Protein AF-A0A7J5Y912-F1 (afdb_monomer)

Mean predicted aligned error: 9.59 Å

Nearest PDB structures (foldseek):
  7dyw-assembly1_A  TM=9.343E-01  e=1.660E-29  Homo sapiens
  6f4s-assembly1_A  TM=9.485E-01  e=1.215E-28  Homo sapiens
  6avs-assembly1_A  TM=9.482E-01  e=9.739E-29  Homo sapiens
  6f4r-assembly1_A  TM=9.481E-01  e=1.891E-28  Homo sapiens
  6f4n-assembly2_B  TM=9.304E-01  e=1.150E-28  Homo sapiens

Secondary structure (DSSP, 8-state):
----------HHHHHHHHS-SSTTTS-----TTS-HHHHHHHHHHHHHHTTT--HHHHHHHHHHHHHHHHHHHTSS-GGG--HHHHHHHHHHHHHHHHHHTSSS--HHHHHHHHHHHHHHHHTS---TTTHHHHHHHHHHHHHHHHGGGT---PPP-----PPPPP---GGGBPPEEES--HHHHIIIIITTT--EEEESSSTT-HHHHTS-GGGHHHHHHHHHTT-EEEEEESS-TTSTT-EEEEEEHHHHIIIIIS-TT---S-EEEEEE-HHHH-HHHHTT----GGGGGSSS-GGG-EEEEEE-SSS-TTS-EEEEEE-GGGGGGS-B-SSTTTTTBBSS-SSS--TTT-TTGGG--EEEEEE-TT-EEEE-TT-EEEEEESS----EEEE---GGGGTT--S--PPPP---EEES--SS--B-----

pLDDT: mean 82.14, std 19.51, range [26.66, 98.38]

Radius of gyration: 24.36 Å; Cα contacts (8 Å, |Δi|>4): 751; chains: 1; bounding box: 66×52×68 Å

Structure (mmCIF, N/CA/C/O backbone):
data_AF-A0A7J5Y912-F1
#
_entry.id   AF-A0A7J5Y912-F1
#
loop_
_atom_site.group_PDB
_atom_site.id
_atom_site.type_symbol
_atom_site.label_atom_id
_atom_site.label_alt_id
_atom_site.label_comp_id
_atom_site.label_asym_id
_atom_site.label_entity_id
_atom_site.label_seq_id
_atom_site.pdbx_PDB_ins_code
_atom_site.Cartn_x
_atom_site.Cartn_y
_atom_site.Cartn_z
_atom_site.occupancy
_atom_site.B_iso_or_equiv
_atom_site.auth_seq_id
_atom_site.auth_comp_id
_atom_site.auth_asym_id
_atom_site.auth_atom_id
_atom_site.pdbx_PDB_model_num
ATOM 1 N N . MET A 1 1 ? 30.672 -29.759 -39.136 1.00 33.44 1 MET A N 1
ATOM 2 C CA . MET A 1 1 ? 30.281 -29.869 -37.715 1.00 33.44 1 MET A CA 1
ATOM 3 C C . MET A 1 1 ? 29.597 -28.572 -37.336 1.00 33.44 1 MET A C 1
ATOM 5 O O . MET A 1 1 ? 30.284 -27.560 -37.253 1.00 33.44 1 MET A O 1
ATOM 9 N N . SER A 1 2 ? 28.273 -28.577 -37.178 1.00 33.06 2 SER A N 1
ATOM 10 C CA . SER A 1 2 ? 27.584 -27.442 -36.559 1.00 33.06 2 SER A CA 1
ATOM 11 C C . SER A 1 2 ? 28.093 -27.305 -35.131 1.00 33.06 2 SER A C 1
ATOM 13 O O . SER A 1 2 ? 28.068 -28.277 -34.378 1.00 33.06 2 SER A O 1
ATOM 15 N N . LYS A 1 3 ? 28.581 -26.121 -34.769 1.00 32.56 3 LYS A N 1
ATOM 16 C CA . LYS A 1 3 ? 28.608 -25.725 -33.366 1.00 32.56 3 LYS A CA 1
ATOM 17 C C . LYS A 1 3 ? 27.261 -25.083 -33.100 1.00 32.56 3 LYS A C 1
ATOM 19 O O . LYS A 1 3 ? 27.049 -23.950 -33.525 1.00 32.56 3 LYS A O 1
ATOM 24 N N . ASP A 1 4 ? 26.376 -25.812 -32.428 1.00 32.19 4 ASP A N 1
ATOM 25 C CA . ASP A 1 4 ? 25.284 -25.172 -31.708 1.00 32.19 4 ASP A CA 1
ATOM 26 C C . ASP A 1 4 ? 25.919 -24.182 -30.735 1.00 32.19 4 ASP A C 1
ATOM 28 O O . ASP A 1 4 ? 26.583 -24.561 -29.767 1.00 32.19 4 ASP A O 1
ATOM 32 N N . VAL A 1 5 ? 25.775 -22.895 -31.040 1.00 37.75 5 VAL A N 1
ATOM 33 C CA . VAL A 1 5 ? 26.041 -21.844 -30.068 1.00 37.75 5 VAL A CA 1
ATOM 34 C C . VAL A 1 5 ? 24.884 -21.926 -29.091 1.00 37.75 5 VAL A C 1
ATOM 36 O O . VAL A 1 5 ? 23.797 -21.424 -29.369 1.00 37.75 5 VAL A O 1
ATOM 39 N N . SER A 1 6 ? 25.107 -22.604 -27.965 1.00 37.06 6 SER A N 1
ATOM 40 C CA . SER A 1 6 ? 24.203 -22.535 -26.825 1.00 37.06 6 SER A CA 1
ATOM 41 C C . SER A 1 6 ? 24.032 -21.061 -26.472 1.00 37.06 6 SER A C 1
ATOM 43 O O . SER A 1 6 ? 24.976 -20.440 -25.978 1.00 37.06 6 SER A O 1
ATOM 45 N N . LEU A 1 7 ? 22.860 -20.502 -26.784 1.00 41.25 7 LEU A N 1
ATOM 46 C CA . LEU A 1 7 ? 22.504 -19.130 -26.449 1.00 41.25 7 LEU A CA 1
ATOM 47 C C . LEU A 1 7 ? 22.691 -18.958 -24.943 1.00 41.25 7 LEU A C 1
ATOM 49 O O . LEU A 1 7 ? 21.931 -19.512 -24.150 1.00 41.25 7 LEU A O 1
ATOM 53 N N . THR A 1 8 ? 23.733 -18.227 -24.552 1.00 50.97 8 THR A N 1
ATOM 54 C CA . THR A 1 8 ? 23.906 -17.815 -23.167 1.00 50.97 8 THR A CA 1
ATOM 55 C C . THR A 1 8 ? 22.725 -16.922 -22.814 1.00 50.97 8 THR A C 1
ATOM 57 O O . THR A 1 8 ? 22.424 -15.947 -23.502 1.00 50.97 8 THR A O 1
ATOM 60 N N . ASP A 1 9 ? 22.004 -17.311 -21.768 1.00 65.19 9 ASP A N 1
ATOM 61 C CA . ASP A 1 9 ? 20.717 -16.738 -21.381 1.00 65.19 9 ASP A CA 1
ATOM 62 C C . ASP A 1 9 ? 20.904 -15.380 -20.672 1.00 65.19 9 ASP A C 1
ATOM 64 O O . ASP A 1 9 ? 20.741 -15.243 -19.452 1.00 65.19 9 ASP A O 1
ATOM 68 N N . THR A 1 10 ? 21.341 -14.383 -21.453 1.00 87.12 10 THR A N 1
ATOM 69 C CA . THR A 1 10 ? 21.622 -13.019 -20.984 1.00 87.12 10 THR A CA 1
ATOM 70 C C . THR A 1 10 ? 20.353 -12.331 -20.486 1.00 87.12 10 THR A C 1
ATOM 72 O O . THR A 1 10 ? 19.250 -12.594 -20.973 1.00 87.12 10 THR A O 1
ATOM 75 N N . LEU A 1 11 ? 20.499 -11.387 -19.551 1.00 92.31 11 LEU A N 1
ATOM 76 C CA . LEU A 1 11 ? 19.374 -10.593 -19.049 1.00 92.31 11 LEU A CA 1
ATOM 77 C C . LEU A 1 11 ? 18.615 -9.883 -20.187 1.00 92.31 11 LEU A C 1
ATOM 79 O O . LEU A 1 11 ? 17.382 -9.877 -20.199 1.00 92.31 11 LEU A O 1
ATOM 83 N N . TRP A 1 12 ? 19.329 -9.365 -21.193 1.00 93.94 12 TRP A N 1
ATOM 84 C CA . TRP A 1 12 ? 18.695 -8.764 -22.366 1.00 93.94 12 TRP A CA 1
ATOM 85 C C . TRP A 1 12 ? 17.847 -9.766 -23.166 1.00 93.94 12 TRP A C 1
ATOM 87 O O . TRP A 1 12 ? 16.763 -9.404 -23.626 1.00 93.94 12 TRP A O 1
ATOM 97 N N . THR A 1 13 ? 18.278 -11.025 -23.303 1.00 93.06 13 THR A N 1
ATOM 98 C CA . THR A 1 13 ? 17.498 -12.071 -23.992 1.00 93.06 13 THR A CA 1
ATOM 99 C C . THR A 1 13 ? 16.149 -12.291 -23.298 1.00 93.06 13 THR A C 1
ATOM 101 O O . THR A 1 13 ? 15.115 -12.336 -23.960 1.00 93.06 13 THR A O 1
ATOM 104 N N . LYS A 1 14 ? 16.130 -12.325 -21.960 1.00 94.75 14 LYS A N 1
ATOM 105 C CA . LYS A 1 14 ? 14.903 -12.498 -21.158 1.00 94.75 14 LYS A CA 1
ATOM 106 C C . LYS A 1 14 ? 13.955 -11.313 -21.275 1.00 94.75 14 LYS A C 1
ATOM 108 O O . LYS A 1 14 ? 12.758 -11.500 -21.458 1.00 94.75 14 LYS A O 1
ATOM 113 N N . ILE A 1 15 ? 14.490 -10.095 -21.180 1.00 94.88 15 ILE A N 1
ATOM 114 C CA . ILE A 1 15 ? 13.692 -8.866 -21.289 1.00 94.88 15 ILE A CA 1
ATOM 115 C C . ILE A 1 15 ? 13.145 -8.706 -22.709 1.00 94.88 15 ILE A C 1
ATOM 117 O O . ILE A 1 15 ? 11.971 -8.393 -22.881 1.00 94.88 15 ILE A O 1
ATOM 121 N N . SER A 1 16 ? 13.953 -8.966 -23.738 1.00 93.69 16 SER A N 1
ATOM 122 C CA . SER A 1 16 ? 13.495 -8.865 -25.128 1.00 93.69 16 SER A CA 1
ATOM 123 C C . SER A 1 16 ? 12.467 -9.932 -25.513 1.00 93.69 16 SER A C 1
ATOM 125 O O . SER A 1 16 ? 11.597 -9.640 -26.326 1.00 93.69 16 SER A O 1
ATOM 127 N N . ALA A 1 17 ? 12.477 -11.106 -24.872 1.00 94.69 17 ALA A N 1
ATOM 128 C CA . ALA A 1 17 ? 11.454 -12.136 -25.057 1.00 94.69 17 ALA A CA 1
ATOM 129 C C . ALA A 1 17 ? 10.052 -11.757 -24.527 1.00 94.69 17 ALA A C 1
ATOM 131 O O . ALA A 1 17 ? 9.077 -12.380 -24.945 1.00 94.69 17 ALA A O 1
ATOM 132 N N . VAL A 1 18 ? 9.937 -10.767 -23.627 1.00 95.12 18 VAL A N 1
ATOM 133 C CA . VAL A 1 18 ? 8.642 -10.290 -23.086 1.00 95.12 18 VAL A CA 1
ATOM 134 C C . VAL A 1 18 ? 8.189 -8.945 -23.664 1.00 95.12 18 VAL A C 1
ATOM 136 O O . VAL A 1 18 ? 7.074 -8.507 -23.395 1.00 95.12 18 VAL A O 1
ATOM 139 N N . LEU A 1 19 ? 9.030 -8.287 -24.467 1.00 95.12 1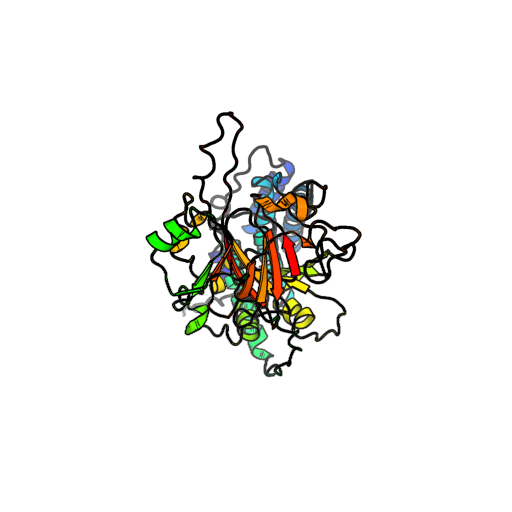9 LEU A N 1
ATOM 140 C CA . LEU A 1 19 ? 8.649 -7.107 -25.246 1.00 95.12 19 LEU A CA 1
ATOM 141 C C . LEU A 1 19 ? 7.796 -7.512 -26.468 1.00 95.12 19 LEU A C 1
ATOM 143 O O . LEU A 1 19 ? 7.901 -8.644 -26.948 1.00 95.12 19 LEU A O 1
ATOM 147 N N . PRO A 1 20 ? 6.995 -6.589 -27.039 1.00 94.62 20 PRO A N 1
ATOM 148 C CA . PRO A 1 20 ? 6.406 -6.784 -28.362 1.00 94.62 20 PRO A CA 1
ATOM 149 C C . PRO A 1 20 ? 7.489 -7.132 -29.392 1.00 94.62 20 PRO A C 1
ATOM 151 O O . PRO A 1 20 ? 8.609 -6.625 -29.307 1.00 94.62 20 PRO A O 1
ATOM 154 N N . LYS A 1 21 ? 7.172 -7.999 -30.359 1.00 91.88 21 LYS A N 1
ATOM 155 C CA . LYS A 1 21 ? 8.178 -8.611 -31.251 1.00 91.88 21 LYS A CA 1
ATOM 156 C C . LYS A 1 21 ? 8.896 -7.612 -32.161 1.00 91.88 21 LYS A C 1
ATOM 158 O O . LYS A 1 21 ? 10.044 -7.839 -32.530 1.00 91.88 21 LYS A O 1
ATOM 163 N N . ASP A 1 22 ? 8.213 -6.534 -32.524 1.00 93.50 22 ASP A N 1
ATOM 164 C CA . ASP A 1 22 ? 8.673 -5.497 -33.441 1.00 93.50 22 ASP A CA 1
ATOM 165 C C . ASP A 1 22 ? 8.028 -4.143 -33.093 1.00 93.50 22 ASP A C 1
ATOM 167 O O . ASP A 1 22 ? 7.223 -4.026 -32.163 1.00 93.50 22 ASP A O 1
ATOM 171 N N . GLU A 1 23 ? 8.404 -3.102 -33.838 1.00 93.88 23 GLU A N 1
ATOM 172 C CA . GLU A 1 23 ? 7.892 -1.748 -33.633 1.00 93.88 23 GLU A CA 1
ATOM 173 C C . GLU A 1 23 ? 6.377 -1.624 -33.884 1.00 93.88 23 GLU A C 1
ATOM 175 O O . GLU A 1 23 ? 5.709 -0.833 -33.208 1.00 93.88 23 GLU A O 1
ATOM 180 N N . GLU A 1 24 ? 5.834 -2.373 -34.847 1.00 91.50 24 GLU A N 1
ATOM 181 C CA . GLU A 1 24 ? 4.422 -2.298 -35.241 1.00 91.50 24 GLU A CA 1
ATOM 182 C C . GLU A 1 24 ? 3.518 -2.880 -34.150 1.00 91.50 24 GLU A C 1
ATOM 184 O O . GLU A 1 24 ? 2.471 -2.310 -33.836 1.00 91.50 24 GLU A O 1
ATOM 189 N N . GLN A 1 25 ? 3.969 -3.960 -33.508 1.00 92.75 25 GLN A N 1
ATOM 190 C CA . GLN A 1 25 ? 3.294 -4.605 -32.384 1.00 92.75 25 GLN A CA 1
ATOM 191 C C . GLN A 1 25 ? 3.419 -3.833 -31.060 1.00 92.75 25 GLN A C 1
ATOM 193 O O . GLN A 1 25 ? 2.707 -4.171 -30.116 1.00 92.75 25 GLN A O 1
ATOM 198 N N . PHE A 1 26 ? 4.277 -2.809 -30.950 1.00 94.69 26 PHE A N 1
ATOM 199 C CA . PHE A 1 26 ? 4.402 -1.999 -29.730 1.00 94.69 26 PHE A CA 1
ATOM 200 C C . PHE A 1 26 ? 3.376 -0.842 -29.729 1.00 94.69 26 PHE A C 1
ATOM 202 O O . PHE A 1 26 ? 3.538 0.140 -30.474 1.00 94.69 26 PHE A O 1
ATOM 209 N N . PRO A 1 27 ? 2.338 -0.895 -28.867 1.00 93.94 27 PRO A N 1
ATOM 210 C CA . PRO A 1 27 ? 1.225 0.042 -28.908 1.00 93.94 27 PRO A CA 1
ATOM 211 C C . PRO A 1 27 ? 1.568 1.367 -28.207 1.00 93.94 27 PRO A C 1
ATOM 213 O O . PRO A 1 27 ? 2.056 1.391 -27.079 1.00 93.94 27 PRO A O 1
ATOM 216 N N . LEU A 1 28 ? 1.226 2.490 -28.846 1.00 91.62 28 LEU A N 1
ATOM 217 C CA . LEU A 1 28 ? 1.271 3.837 -28.255 1.00 91.62 28 LEU A CA 1
ATOM 218 C C . LEU A 1 28 ? -0.090 4.560 -28.417 1.00 91.62 28 LEU A C 1
ATOM 220 O O . LEU A 1 28 ? -0.156 5.563 -29.128 1.00 91.62 28 LEU A O 1
ATOM 224 N N . PRO A 1 29 ? -1.196 4.054 -27.829 1.00 89.81 29 PRO A N 1
ATOM 225 C CA . PRO A 1 29 ? -2.525 4.625 -28.012 1.00 89.81 29 PRO A CA 1
ATOM 226 C C . PRO A 1 29 ? -2.744 5.740 -26.980 1.00 89.81 29 PRO A C 1
ATOM 228 O O . PRO A 1 29 ? -3.268 5.499 -25.886 1.00 89.81 29 PRO A O 1
ATOM 231 N N . PHE A 1 30 ? -2.272 6.929 -27.344 1.00 92.62 30 PHE A N 1
ATOM 232 C CA . PHE A 1 30 ? -2.446 8.191 -26.628 1.00 92.62 30 PHE A CA 1
ATOM 233 C C . PHE A 1 30 ? -3.323 9.119 -27.473 1.00 92.62 30 PHE A C 1
ATOM 235 O O . PHE A 1 30 ? -3.148 9.174 -28.695 1.00 92.62 30 PHE A O 1
ATOM 242 N N . GLY A 1 31 ? -4.269 9.800 -26.834 1.00 89.56 31 GLY A N 1
ATOM 243 C CA . GLY A 1 31 ? -5.118 10.814 -27.448 1.00 89.56 31 GLY A CA 1
ATOM 244 C C . GLY A 1 31 ? -4.529 12.220 -27.326 1.00 89.56 31 GLY A C 1
ATOM 245 O O . GLY A 1 31 ? -3.365 12.411 -26.970 1.00 89.56 31 GLY A O 1
ATOM 246 N N . ASP A 1 32 ? -5.371 13.224 -27.571 1.00 91.06 32 ASP A N 1
ATOM 247 C CA . ASP A 1 32 ? -4.984 14.645 -27.572 1.00 91.06 32 ASP A CA 1
ATOM 248 C C . ASP A 1 32 ? -4.624 15.205 -26.175 1.00 91.06 32 ASP A C 1
ATOM 250 O O . ASP A 1 32 ? -4.216 16.358 -26.048 1.00 91.06 32 ASP A O 1
ATOM 254 N N . ILE A 1 33 ? -4.765 14.395 -25.117 1.00 92.31 33 ILE A N 1
ATOM 255 C CA . ILE A 1 33 ? -4.384 14.722 -23.731 1.00 92.31 33 ILE A CA 1
ATOM 256 C C . ILE A 1 33 ? -2.855 14.771 -23.572 1.00 92.31 33 ILE A C 1
ATOM 258 O O . ILE A 1 33 ? -2.334 15.535 -22.751 1.00 92.31 33 ILE A O 1
ATOM 262 N N . VAL A 1 34 ? -2.131 13.958 -24.348 1.00 94.19 34 VAL A N 1
ATOM 263 C CA . VAL A 1 34 ? -0.666 13.905 -24.338 1.00 94.19 34 VAL A CA 1
ATOM 264 C C . VAL A 1 34 ? -0.119 14.780 -25.458 1.00 94.19 34 VAL A C 1
ATOM 266 O O . VAL A 1 34 ? -0.466 14.628 -26.626 1.00 94.19 34 VAL A O 1
ATOM 269 N N . GLU A 1 35 ? 0.785 15.693 -25.104 1.00 94.25 35 GLU A N 1
ATOM 270 C CA . GLU A 1 35 ? 1.373 16.636 -26.056 1.00 94.25 35 GLU A CA 1
ATOM 271 C C . GLU A 1 35 ? 2.067 15.913 -27.223 1.00 94.25 35 GLU A C 1
ATOM 273 O O . GLU A 1 35 ? 2.839 14.969 -27.032 1.00 94.25 35 GLU A O 1
ATOM 278 N N . SER A 1 36 ? 1.833 16.380 -28.453 1.00 94.50 36 SER A N 1
ATOM 279 C CA . SER A 1 36 ? 2.326 15.730 -29.679 1.00 94.50 36 SER A CA 1
ATOM 280 C C . SER A 1 36 ? 3.856 15.613 -29.746 1.00 94.50 36 SER A C 1
ATOM 282 O O . SER A 1 36 ? 4.382 14.659 -30.323 1.00 94.50 36 SER A O 1
ATOM 284 N N . SER A 1 37 ? 4.570 16.534 -29.096 1.00 95.62 37 SER A N 1
ATOM 285 C CA . SER A 1 37 ? 6.017 16.491 -28.851 1.00 95.62 37 SER A CA 1
ATOM 286 C C . SER A 1 37 ? 6.435 15.253 -28.044 1.00 95.62 37 SER A C 1
ATOM 288 O O . SER A 1 37 ? 7.387 14.562 -28.413 1.00 95.62 37 SER A O 1
ATOM 290 N N . VAL A 1 38 ? 5.699 14.929 -26.979 1.00 96.56 38 VAL A N 1
ATOM 291 C CA . VAL A 1 38 ? 5.927 13.754 -26.126 1.00 96.56 38 VAL A CA 1
ATOM 292 C C . VAL A 1 38 ? 5.549 12.471 -26.861 1.00 96.56 38 VAL A C 1
ATOM 294 O O . VAL A 1 38 ? 6.289 11.491 -26.785 1.00 96.56 38 VAL A O 1
ATOM 297 N N . VAL A 1 39 ? 4.465 12.478 -27.644 1.00 96.88 39 VAL A N 1
ATOM 298 C CA . VAL A 1 39 ? 4.092 11.341 -28.506 1.00 96.88 39 VAL A CA 1
ATOM 299 C C . VAL A 1 39 ? 5.187 11.040 -29.538 1.00 96.88 39 VAL A C 1
ATOM 301 O O . VAL A 1 39 ? 5.525 9.873 -29.749 1.00 96.88 39 VAL A O 1
ATOM 304 N N . GLU A 1 40 ? 5.811 12.055 -30.140 1.00 96.56 40 GLU A N 1
ATOM 305 C CA . GLU A 1 40 ? 6.939 11.834 -31.055 1.00 96.56 40 GLU A CA 1
ATOM 306 C C . GLU A 1 40 ? 8.203 11.346 -30.327 1.00 96.56 40 GLU A C 1
ATOM 308 O O . GLU A 1 40 ? 8.910 10.475 -30.841 1.00 96.56 40 GLU A O 1
ATOM 313 N N . MET A 1 41 ? 8.458 11.804 -29.097 1.00 97.25 41 MET A N 1
ATOM 314 C CA . MET A 1 41 ? 9.529 11.248 -28.259 1.00 97.25 41 MET A CA 1
ATOM 315 C C . MET A 1 41 ? 9.284 9.774 -27.906 1.00 97.25 41 MET A C 1
ATOM 317 O O . MET A 1 41 ? 10.207 8.969 -28.025 1.00 97.25 41 MET A O 1
ATOM 321 N N . LEU A 1 42 ? 8.050 9.385 -27.570 1.00 97.31 42 LEU A N 1
ATOM 322 C CA . LEU A 1 42 ? 7.659 7.986 -27.351 1.00 97.31 42 LEU A CA 1
ATOM 323 C C . LEU A 1 42 ? 7.884 7.131 -28.610 1.00 97.31 42 LEU A C 1
ATOM 325 O O . LEU A 1 42 ? 8.484 6.059 -28.524 1.00 97.31 42 LEU A O 1
ATOM 329 N N . ARG A 1 43 ? 7.486 7.617 -29.796 1.00 97.12 43 ARG A N 1
ATOM 330 C CA . ARG A 1 43 ? 7.758 6.950 -31.089 1.00 97.12 43 ARG A CA 1
ATOM 331 C C . ARG A 1 43 ? 9.251 6.852 -31.395 1.00 97.12 43 ARG A C 1
ATOM 333 O O . ARG A 1 43 ? 9.700 5.866 -31.979 1.00 97.12 43 ARG A O 1
ATOM 340 N N . ARG A 1 44 ? 10.045 7.858 -31.021 1.00 96.62 44 ARG A N 1
ATOM 341 C CA . ARG A 1 44 ? 11.507 7.820 -31.150 1.00 96.62 44 ARG A CA 1
ATOM 342 C C . ARG A 1 44 ? 12.111 6.756 -30.236 1.00 96.62 44 ARG A C 1
ATOM 344 O O . ARG A 1 44 ? 12.870 5.934 -30.736 1.00 96.62 44 ARG A O 1
ATOM 351 N N . SER A 1 45 ? 11.745 6.709 -28.957 1.00 96.88 45 SER A N 1
ATOM 352 C CA . SER A 1 45 ? 12.212 5.666 -28.032 1.00 96.88 45 SER A CA 1
ATOM 353 C C . SER A 1 45 ? 11.785 4.266 -28.479 1.00 96.88 45 SER A C 1
ATOM 355 O O . SER A 1 45 ? 12.593 3.341 -28.428 1.00 96.88 45 SER A O 1
ATOM 357 N N . ARG A 1 46 ? 10.568 4.121 -29.024 1.00 96.88 46 ARG A N 1
ATOM 358 C CA . ARG A 1 46 ? 10.082 2.880 -29.647 1.00 96.88 46 ARG A CA 1
ATOM 359 C C . ARG A 1 46 ? 10.958 2.443 -30.829 1.00 96.88 46 ARG A C 1
ATOM 361 O O . ARG A 1 46 ? 11.449 1.322 -30.815 1.00 96.88 46 ARG A O 1
ATOM 368 N N . ARG A 1 47 ? 11.259 3.324 -31.793 1.00 96.19 47 ARG A N 1
ATOM 369 C CA . ARG A 1 47 ? 12.233 3.037 -32.876 1.00 96.19 47 ARG A CA 1
ATOM 370 C C . ARG A 1 47 ? 13.604 2.633 -32.331 1.00 96.19 47 ARG A C 1
ATOM 372 O O . ARG A 1 47 ? 14.232 1.687 -32.801 1.00 96.19 47 ARG A O 1
ATOM 379 N N . GLN A 1 48 ? 14.082 3.340 -31.311 1.00 94.62 48 GLN A N 1
ATOM 380 C CA . GLN A 1 48 ? 15.382 3.064 -30.704 1.00 94.62 48 GLN A CA 1
ATOM 381 C C . GLN A 1 48 ? 15.421 1.720 -29.952 1.00 94.62 48 GLN A C 1
ATOM 383 O O . GLN A 1 48 ? 16.484 1.106 -29.869 1.00 94.62 48 GLN A O 1
ATOM 388 N N . LEU A 1 49 ? 14.277 1.227 -29.465 1.00 93.81 49 LEU A N 1
ATOM 389 C CA . LEU A 1 49 ? 14.138 -0.097 -28.857 1.00 93.81 49 LEU A CA 1
ATOM 390 C C . LEU A 1 49 ? 14.380 -1.235 -29.864 1.00 93.81 49 LEU A C 1
ATOM 392 O O . LEU A 1 49 ? 14.986 -2.232 -29.489 1.00 93.81 49 LEU A O 1
ATOM 396 N N . TYR A 1 50 ? 14.004 -1.077 -31.134 1.00 93.19 50 TYR A N 1
ATOM 397 C CA . TYR A 1 50 ? 14.140 -2.120 -32.169 1.00 93.19 50 TYR A CA 1
ATOM 398 C C . TYR A 1 50 ? 15.311 -1.895 -33.142 1.00 93.19 50 TYR A C 1
ATOM 400 O O . TYR A 1 50 ? 15.398 -2.553 -34.173 1.00 93.19 50 TYR A O 1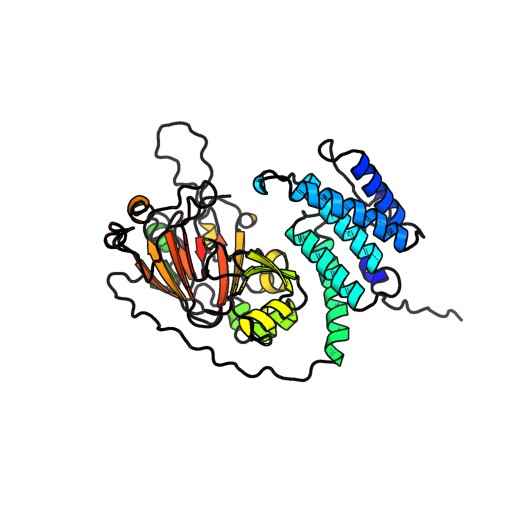
ATOM 408 N N . SER A 1 51 ? 16.228 -0.978 -32.821 1.00 90.12 51 SER A N 1
ATOM 409 C CA . SER A 1 51 ? 17.375 -0.621 -33.671 1.00 90.12 51 SER A CA 1
ATOM 410 C C . SER A 1 51 ? 18.711 -0.698 -32.924 1.00 90.12 51 SER A C 1
ATOM 412 O O . SER A 1 51 ? 18.751 -0.670 -31.687 1.00 90.12 51 SER A O 1
ATOM 414 N N . ASP A 1 52 ? 19.811 -0.682 -33.681 1.00 82.44 52 ASP A N 1
ATOM 415 C CA . ASP A 1 52 ? 21.197 -0.604 -33.186 1.00 82.44 52 ASP A CA 1
ATOM 416 C C . ASP A 1 52 ? 21.577 0.806 -32.681 1.00 82.44 52 ASP A C 1
ATOM 418 O O . ASP A 1 52 ? 22.660 1.337 -32.931 1.00 82.44 52 ASP A O 1
ATOM 422 N N . THR A 1 53 ? 20.665 1.454 -31.952 1.00 84.88 53 THR A N 1
ATOM 423 C CA . THR A 1 53 ? 20.904 2.765 -31.340 1.00 84.88 53 THR A CA 1
ATOM 424 C C . THR A 1 53 ? 21.798 2.648 -30.096 1.00 84.88 53 THR A C 1
ATOM 426 O O . THR A 1 53 ? 21.572 1.812 -29.214 1.00 84.88 53 THR A O 1
ATOM 429 N N . THR A 1 54 ? 22.771 3.560 -29.970 1.00 85.31 54 THR A N 1
ATOM 430 C CA . THR A 1 54 ? 23.693 3.637 -28.822 1.00 85.31 54 THR A CA 1
ATOM 431 C C . THR A 1 54 ? 22.967 3.732 -27.472 1.00 85.31 54 THR A C 1
ATOM 433 O O . THR A 1 54 ? 21.893 4.329 -27.361 1.00 85.31 54 THR A O 1
ATOM 436 N N . SER A 1 55 ? 23.570 3.174 -26.412 1.00 85.12 55 SER A N 1
ATOM 437 C CA . SER A 1 55 ? 22.977 3.199 -25.062 1.00 85.12 55 SER A CA 1
ATOM 438 C C . SER A 1 55 ? 22.686 4.625 -24.576 1.00 85.12 55 SER A C 1
ATOM 440 O O . SER A 1 55 ? 21.568 4.919 -24.161 1.00 85.12 55 SER A O 1
ATOM 442 N N . ALA A 1 56 ? 23.636 5.550 -24.760 1.00 88.62 56 ALA A N 1
ATOM 443 C CA . ALA A 1 56 ? 23.469 6.957 -24.395 1.00 88.62 56 ALA A CA 1
ATOM 444 C C . ALA A 1 56 ? 22.258 7.625 -25.078 1.00 88.62 56 ALA A C 1
ATOM 446 O O . ALA A 1 56 ? 21.547 8.402 -24.443 1.00 88.62 56 ALA A O 1
ATOM 447 N N . SER A 1 57 ? 21.978 7.308 -26.350 1.00 92.25 57 SER A N 1
ATOM 448 C CA . SER A 1 57 ? 20.830 7.897 -27.049 1.00 92.25 57 SER A CA 1
ATOM 449 C C . SER A 1 57 ? 19.493 7.293 -26.604 1.00 92.25 57 SER A C 1
ATOM 451 O O . SER A 1 57 ? 18.525 8.043 -26.500 1.00 92.25 57 SER A O 1
ATOM 453 N N . ARG A 1 58 ? 19.449 5.990 -26.277 1.00 93.31 58 ARG A N 1
ATOM 454 C CA . ARG A 1 58 ? 18.274 5.331 -25.667 1.00 93.31 58 ARG A CA 1
ATOM 455 C C . ARG A 1 58 ? 17.982 5.874 -24.265 1.00 93.31 58 ARG A C 1
ATOM 457 O O . ARG A 1 58 ? 16.835 6.149 -23.932 1.00 93.31 58 ARG A O 1
ATOM 464 N N . MET A 1 59 ? 19.027 6.079 -23.463 1.00 94.69 59 MET A N 1
ATOM 465 C CA . MET A 1 59 ? 18.913 6.645 -22.119 1.00 94.69 59 MET A CA 1
ATOM 466 C C . MET A 1 59 ? 18.399 8.091 -22.147 1.00 94.69 59 MET A C 1
ATOM 468 O O . MET A 1 59 ? 17.506 8.444 -21.380 1.00 94.69 59 MET A O 1
ATOM 472 N N . LEU A 1 60 ? 18.919 8.923 -23.057 1.00 96.06 60 LEU A N 1
ATOM 473 C CA . LEU A 1 60 ? 18.511 10.324 -23.183 1.00 96.06 60 LEU A CA 1
ATOM 474 C C . LEU A 1 60 ? 17.022 10.473 -23.533 1.00 96.06 60 LEU A C 1
ATOM 476 O O . LEU A 1 60 ? 16.329 11.279 -22.917 1.00 96.06 60 LEU A O 1
ATOM 480 N N . THR A 1 61 ? 16.517 9.710 -24.505 1.00 96.44 61 THR A N 1
ATOM 481 C CA . THR A 1 61 ? 15.107 9.801 -24.919 1.00 96.44 61 THR A CA 1
ATOM 482 C C . THR A 1 61 ? 14.162 9.265 -23.845 1.00 96.44 61 THR A C 1
ATOM 484 O O . THR A 1 61 ? 13.151 9.908 -23.564 1.00 96.44 61 THR A O 1
ATOM 487 N N . ALA A 1 62 ? 14.519 8.161 -23.179 1.00 97.06 62 ALA A N 1
ATOM 488 C CA . ALA A 1 62 ? 13.779 7.648 -22.028 1.00 97.06 62 ALA A CA 1
ATOM 489 C C . ALA A 1 62 ? 13.737 8.656 -20.866 1.00 97.06 62 ALA A C 1
ATOM 491 O O . ALA A 1 62 ? 12.671 8.884 -20.294 1.00 97.06 62 ALA A O 1
ATOM 492 N N . LYS A 1 63 ? 14.866 9.313 -20.559 1.00 96.81 63 LYS A N 1
ATOM 493 C CA . LYS A 1 63 ? 14.937 10.341 -19.515 1.00 96.81 63 LYS A CA 1
ATOM 494 C C . LYS A 1 63 ? 14.047 11.548 -19.824 1.00 96.81 63 LYS A C 1
ATOM 496 O O . LYS A 1 63 ? 13.303 11.962 -18.950 1.00 96.81 63 LYS A O 1
ATOM 501 N N . ILE A 1 64 ? 14.051 12.060 -21.058 1.00 97.62 64 ILE A N 1
ATOM 502 C CA . ILE A 1 64 ? 13.178 13.184 -21.454 1.00 97.62 64 ILE A CA 1
ATOM 503 C C . ILE A 1 64 ? 11.693 12.846 -21.229 1.00 97.62 64 ILE A C 1
ATOM 505 O O . ILE A 1 64 ? 10.941 13.680 -20.731 1.00 97.62 64 ILE A O 1
ATOM 509 N N . ILE A 1 65 ? 11.272 11.620 -21.563 1.00 97.94 65 ILE A N 1
ATOM 510 C CA . ILE A 1 65 ? 9.893 11.158 -21.334 1.00 97.94 65 ILE A CA 1
ATOM 511 C C . ILE A 1 65 ? 9.588 11.095 -19.831 1.00 97.94 65 ILE A C 1
ATOM 513 O O . ILE A 1 65 ? 8.526 11.553 -19.410 1.00 97.94 65 ILE A O 1
ATOM 517 N N . LEU A 1 66 ? 10.506 10.548 -19.028 1.00 97.75 66 LEU A N 1
ATOM 518 C CA . LEU A 1 66 ? 10.359 10.432 -17.574 1.00 97.75 66 LEU A CA 1
ATOM 519 C C . LEU A 1 66 ? 10.297 11.792 -16.877 1.00 97.75 66 LEU A C 1
ATOM 521 O O . LEU A 1 66 ? 9.359 12.018 -16.122 1.00 97.75 66 LEU A O 1
ATOM 525 N N . ASP A 1 67 ? 11.241 12.692 -17.154 1.00 96.19 67 ASP A N 1
ATOM 526 C CA . ASP A 1 67 ? 11.318 14.015 -16.525 1.00 96.19 67 ASP A CA 1
ATOM 527 C C . ASP A 1 67 ? 10.041 14.830 -16.821 1.00 96.19 67 ASP A C 1
ATOM 529 O O . ASP A 1 67 ? 9.429 15.391 -15.911 1.00 96.19 67 ASP A O 1
ATOM 533 N N . PHE A 1 68 ? 9.574 14.825 -18.078 1.00 96.31 68 PHE A N 1
ATOM 534 C CA . PHE A 1 68 ? 8.372 15.563 -18.481 1.00 96.31 68 PHE A CA 1
ATOM 535 C C . PHE A 1 68 ? 7.082 14.951 -17.921 1.00 96.31 68 PHE A C 1
ATOM 537 O O . PHE A 1 68 ? 6.218 15.663 -17.411 1.00 96.31 68 PHE A O 1
ATOM 544 N N . SER A 1 69 ? 6.928 13.624 -17.993 1.00 96.06 69 SER A N 1
ATOM 545 C CA . SER A 1 69 ? 5.738 12.973 -17.430 1.00 96.06 69 SER A CA 1
ATOM 546 C C . SER A 1 69 ? 5.707 13.069 -15.906 1.00 96.06 69 SER A C 1
ATOM 548 O O . SER A 1 69 ? 4.637 13.316 -15.360 1.00 96.06 69 SER A O 1
ATOM 550 N N . TRP A 1 70 ? 6.851 12.995 -15.218 1.00 93.44 70 TRP A N 1
ATOM 551 C CA . TRP A 1 70 ? 6.955 13.251 -13.778 1.00 93.44 70 TRP A CA 1
ATOM 552 C C . TRP A 1 70 ? 6.405 14.629 -13.394 1.00 93.44 70 TRP A C 1
ATOM 554 O O . TRP A 1 70 ? 5.607 14.724 -12.461 1.00 93.44 70 TRP A O 1
ATOM 564 N N . GLU A 1 71 ? 6.775 15.684 -14.125 1.00 92.75 71 GLU A N 1
ATOM 565 C CA . GLU A 1 71 ? 6.259 17.036 -13.888 1.00 92.75 71 GLU A CA 1
ATOM 566 C C . GLU A 1 71 ? 4.728 17.089 -14.046 1.00 92.75 71 GLU A C 1
ATOM 568 O O . GLU A 1 71 ? 4.035 17.624 -13.178 1.00 92.75 71 GLU A O 1
ATOM 573 N N . LYS A 1 72 ? 4.170 16.438 -15.078 1.00 92.75 72 LYS A N 1
ATOM 574 C CA . LYS A 1 72 ? 2.710 16.323 -15.265 1.00 92.75 72 LYS A CA 1
ATOM 575 C C . LYS A 1 72 ? 2.024 15.543 -14.138 1.00 92.75 72 LYS A C 1
ATOM 577 O O . LYS A 1 72 ? 0.987 15.991 -13.656 1.00 92.75 72 LYS A O 1
ATOM 582 N N . LEU A 1 73 ? 2.596 14.423 -13.684 1.00 90.06 73 LEU A N 1
ATOM 583 C CA . LEU A 1 73 ? 2.052 13.625 -12.572 1.00 90.06 73 LEU A CA 1
ATOM 584 C C . LEU A 1 73 ? 2.048 14.393 -11.237 1.00 90.06 73 LEU A C 1
ATOM 586 O O . LEU A 1 73 ? 1.181 14.155 -10.399 1.00 90.06 73 LEU A O 1
ATOM 590 N N . ASN A 1 74 ? 2.993 15.317 -11.046 1.00 87.44 74 ASN A N 1
ATOM 591 C CA . ASN A 1 74 ? 3.129 16.128 -9.832 1.00 87.44 74 ASN A CA 1
ATOM 592 C C . ASN A 1 74 ? 2.501 17.534 -9.960 1.00 87.44 74 ASN A C 1
ATOM 594 O O . ASN A 1 74 ? 2.604 18.349 -9.043 1.00 87.44 74 ASN A O 1
ATOM 598 N N . THR A 1 75 ? 1.815 17.831 -11.070 1.00 85.44 75 THR A N 1
ATOM 599 C CA . THR A 1 75 ? 1.100 19.102 -11.258 1.00 85.44 75 THR A CA 1
ATOM 600 C C . THR A 1 75 ? -0.312 19.016 -10.667 1.00 85.44 75 THR A C 1
ATOM 602 O O . THR A 1 75 ? -1.258 18.571 -11.315 1.00 85.44 75 THR A O 1
ATOM 605 N N . GLY A 1 76 ? -0.476 19.492 -9.431 1.00 80.25 76 GLY A N 1
ATOM 606 C CA . GLY A 1 76 ? -1.778 19.597 -8.763 1.00 80.25 76 GLY A CA 1
ATOM 607 C C . GLY A 1 76 ? -2.138 18.380 -7.902 1.00 80.25 76 GLY A C 1
ATOM 608 O O . GLY A 1 76 ? -1.286 17.786 -7.251 1.00 80.25 76 GLY A O 1
ATOM 609 N N . THR A 1 77 ? -3.430 18.047 -7.812 1.00 77.94 77 THR A N 1
ATOM 610 C CA . THR A 1 77 ? -3.920 16.959 -6.944 1.00 77.94 77 THR A CA 1
ATOM 611 C C . THR A 1 77 ? -3.933 15.621 -7.679 1.00 77.94 77 THR A C 1
ATOM 613 O O . THR A 1 77 ? -4.566 15.518 -8.727 1.00 77.94 77 THR A O 1
ATOM 616 N N . TRP A 1 78 ? -3.359 14.573 -7.073 1.00 80.56 78 TRP A N 1
ATOM 617 C CA . TRP A 1 78 ? -3.257 13.219 -7.648 1.00 80.56 78 TRP A CA 1
ATOM 618 C C . TRP A 1 78 ? -4.560 12.668 -8.256 1.00 80.56 78 TRP A C 1
ATOM 620 O O . TRP A 1 78 ? -4.541 12.057 -9.318 1.00 80.56 78 TRP A O 1
ATOM 630 N N . ARG A 1 79 ? -5.720 12.936 -7.639 1.00 77.00 79 ARG A N 1
ATOM 631 C CA . ARG A 1 79 ? -7.033 12.484 -8.146 1.00 77.00 79 ARG A CA 1
ATOM 632 C C . ARG A 1 79 ? -7.435 13.061 -9.516 1.00 77.00 79 ARG A C 1
ATOM 634 O O . ARG A 1 79 ? -8.361 12.550 -10.129 1.00 77.00 79 ARG A O 1
ATOM 641 N N . HIS A 1 80 ? -6.794 14.143 -9.963 1.00 83.25 80 HIS A N 1
ATOM 642 C CA . HIS A 1 80 ? -7.019 14.758 -11.278 1.00 83.25 80 HIS A CA 1
ATOM 643 C C . HIS A 1 80 ? -5.939 14.368 -12.303 1.00 83.25 80 HIS A C 1
ATOM 645 O O . HIS A 1 80 ? -5.965 14.859 -13.429 1.00 83.25 80 HIS A O 1
ATOM 651 N N . VAL A 1 81 ? -4.968 13.530 -11.921 1.00 86.94 81 VAL A N 1
ATOM 652 C CA . VAL A 1 81 ? -3.883 13.097 -12.805 1.00 86.94 81 VAL A CA 1
ATOM 653 C C . VAL A 1 81 ? -4.430 12.106 -13.824 1.00 86.94 81 VAL A C 1
ATOM 655 O O . VAL A 1 81 ? -4.901 11.022 -13.473 1.00 86.94 81 VAL A O 1
ATOM 658 N N . ASP A 1 82 ? -4.358 12.483 -15.099 1.00 91.25 82 ASP A N 1
ATOM 659 C CA . ASP A 1 82 ? -4.934 11.690 -16.176 1.00 91.25 82 ASP A CA 1
ATOM 660 C C . ASP A 1 82 ? -4.225 10.334 -16.360 1.00 91.25 82 ASP A C 1
ATOM 662 O O . ASP A 1 82 ? -2.997 10.205 -16.247 1.00 91.25 82 ASP A O 1
ATOM 666 N N . LYS A 1 83 ? -5.013 9.300 -16.675 1.00 91.88 83 LYS A N 1
ATOM 667 C CA . LYS A 1 83 ? -4.522 7.931 -16.872 1.00 91.88 83 LYS A CA 1
ATOM 668 C C . LYS A 1 83 ? -3.559 7.829 -18.060 1.00 91.88 83 LYS A C 1
ATOM 670 O O . LYS A 1 83 ? -2.660 6.990 -18.018 1.00 91.88 83 LYS A O 1
ATOM 675 N N . GLU A 1 84 ? -3.689 8.662 -19.089 1.00 94.75 84 GLU A N 1
ATOM 676 C CA . GLU A 1 84 ? -2.740 8.698 -20.203 1.00 94.75 84 GLU A CA 1
ATOM 677 C C . GLU A 1 84 ? -1.354 9.165 -19.757 1.00 94.75 84 GLU A C 1
ATOM 679 O O . GLU A 1 84 ? -0.378 8.477 -20.054 1.00 94.75 84 GLU A O 1
ATOM 684 N N . TRP A 1 85 ? -1.242 10.232 -18.957 1.00 95.94 85 TRP A N 1
ATOM 685 C CA . TRP A 1 85 ? 0.052 10.681 -18.418 1.00 95.94 85 TRP A CA 1
ATOM 686 C C . TRP A 1 85 ? 0.720 9.620 -17.535 1.00 95.94 85 TRP A C 1
ATOM 688 O O . TRP A 1 85 ? 1.936 9.422 -17.616 1.00 95.94 85 TRP A O 1
ATOM 698 N N . ARG A 1 86 ? -0.067 8.849 -16.775 1.00 95.56 86 ARG A N 1
ATOM 699 C CA . ARG A 1 86 ? 0.435 7.683 -16.025 1.00 95.56 86 ARG A CA 1
ATOM 700 C C . ARG A 1 86 ? 0.969 6.578 -16.946 1.00 95.56 86 ARG A C 1
ATOM 702 O O . ARG A 1 86 ? 2.006 5.989 -16.652 1.00 95.56 86 ARG A O 1
ATOM 709 N N . ARG A 1 87 ? 0.328 6.333 -18.095 1.00 96.62 87 ARG A N 1
ATOM 710 C CA . ARG A 1 87 ? 0.822 5.387 -19.119 1.00 96.62 87 ARG A CA 1
ATOM 711 C C . ARG A 1 87 ? 2.079 5.904 -19.829 1.00 96.62 87 ARG A C 1
ATOM 713 O O . ARG A 1 87 ? 2.973 5.107 -20.100 1.00 96.62 87 ARG A O 1
ATOM 720 N N . VAL A 1 88 ? 2.193 7.215 -20.080 1.00 97.69 88 VAL A N 1
ATOM 721 C CA . VAL A 1 88 ? 3.429 7.842 -20.600 1.00 97.69 88 VAL A CA 1
ATOM 722 C C . VAL A 1 88 ? 4.596 7.578 -19.648 1.00 97.69 88 VAL A C 1
ATOM 724 O O . VAL A 1 88 ? 5.656 7.143 -20.100 1.00 97.69 88 VAL A O 1
ATOM 727 N N . TYR A 1 89 ? 4.390 7.771 -18.340 1.00 97.94 89 TYR A N 1
ATOM 728 C CA . TYR A 1 89 ? 5.409 7.507 -17.322 1.00 97.94 89 TYR A CA 1
ATOM 729 C C . TYR A 1 89 ? 5.843 6.031 -17.315 1.00 97.94 89 TYR A C 1
ATOM 731 O O . TYR A 1 89 ? 7.037 5.745 -17.393 1.00 97.94 89 TYR A O 1
ATOM 739 N N . SER A 1 90 ? 4.897 5.081 -17.346 1.00 97.81 90 SER A N 1
ATOM 740 C CA . SER A 1 90 ? 5.210 3.645 -17.460 1.00 97.81 90 SER A CA 1
ATOM 741 C C . SER A 1 90 ? 5.988 3.294 -18.734 1.00 97.81 90 SER A C 1
ATOM 743 O O . SER A 1 90 ? 6.916 2.484 -18.673 1.00 97.81 90 SER A O 1
ATOM 745 N N . CYS A 1 91 ? 5.676 3.917 -19.876 1.00 97.88 91 CYS A N 1
ATOM 746 C CA . CYS A 1 91 ? 6.460 3.757 -21.105 1.00 97.88 91 CYS A CA 1
ATOM 747 C C . CYS A 1 91 ? 7.882 4.323 -20.949 1.00 97.88 91 CYS A C 1
ATOM 749 O O . CYS A 1 91 ? 8.843 3.677 -21.364 1.00 97.88 91 CYS A O 1
ATOM 751 N N . GLY A 1 92 ? 8.038 5.490 -20.315 1.00 98.06 92 GLY A N 1
ATOM 752 C CA . GLY A 1 92 ? 9.343 6.065 -19.971 1.00 98.06 92 GLY A CA 1
ATOM 753 C C . GLY A 1 92 ? 10.183 5.127 -19.097 1.00 98.06 92 GLY A C 1
ATOM 754 O O . GLY A 1 92 ? 11.351 4.877 -19.409 1.00 98.06 92 GLY A O 1
ATOM 755 N N . CYS A 1 93 ? 9.570 4.531 -18.067 1.00 98.38 93 CYS A N 1
ATOM 756 C CA . CYS A 1 93 ? 10.201 3.515 -17.224 1.00 98.38 93 CYS A CA 1
ATOM 757 C C . CYS A 1 93 ? 10.659 2.311 -18.053 1.00 98.38 93 CYS A C 1
ATOM 759 O O . CYS A 1 93 ? 11.826 1.931 -17.974 1.00 98.38 93 CYS A O 1
ATOM 761 N N . LEU A 1 94 ? 9.782 1.754 -18.895 1.00 98.31 94 LEU A N 1
ATOM 762 C CA . LEU A 1 94 ? 10.103 0.609 -19.750 1.00 98.31 94 LEU A CA 1
ATOM 763 C C . LEU A 1 94 ? 11.277 0.900 -20.700 1.00 98.31 94 LEU A C 1
ATOM 765 O O . LEU A 1 94 ? 12.182 0.075 -20.828 1.00 98.31 94 LEU A O 1
ATOM 769 N N . PHE A 1 95 ? 11.308 2.078 -21.331 1.00 98.00 95 PHE A N 1
ATOM 770 C CA . PHE A 1 95 ? 12.413 2.464 -22.213 1.00 98.00 95 PHE A CA 1
ATOM 771 C C . PHE A 1 95 ? 13.733 2.654 -21.454 1.00 98.00 95 PHE A C 1
ATOM 773 O O . PHE A 1 95 ? 14.776 2.236 -21.958 1.00 98.00 95 PHE A O 1
ATOM 780 N N . LYS A 1 96 ? 13.708 3.219 -20.239 1.00 97.94 96 LYS A N 1
ATOM 781 C CA . LYS A 1 96 ? 14.906 3.349 -19.390 1.00 97.94 96 LYS A CA 1
ATOM 782 C C . LYS A 1 96 ? 15.419 1.978 -18.938 1.00 97.94 96 LYS A C 1
ATOM 784 O O . LYS A 1 96 ? 16.612 1.718 -19.045 1.00 97.94 96 LYS A O 1
ATOM 789 N N . VAL A 1 97 ? 14.530 1.080 -18.519 1.00 97.62 97 VAL A N 1
ATOM 790 C CA . VAL A 1 97 ? 14.862 -0.310 -18.156 1.00 97.62 97 VAL A CA 1
ATOM 791 C C . VAL A 1 97 ? 15.489 -1.049 -19.338 1.00 97.62 97 VAL A C 1
ATOM 793 O O . VAL A 1 97 ? 16.552 -1.649 -19.204 1.00 97.62 97 VAL A O 1
ATOM 796 N N . ALA A 1 98 ? 14.905 -0.928 -20.531 1.00 95.75 98 ALA A N 1
ATOM 797 C CA . ALA A 1 98 ? 15.472 -1.516 -21.741 1.00 95.75 98 ALA A CA 1
ATOM 798 C C . ALA A 1 98 ? 16.793 -0.852 -22.192 1.00 95.75 98 ALA A C 1
ATOM 800 O O . ALA A 1 98 ? 17.593 -1.474 -22.898 1.00 95.75 98 ALA A O 1
ATOM 801 N N . ALA A 1 99 ? 17.042 0.405 -21.807 1.00 95.19 99 ALA A N 1
ATOM 802 C CA . ALA A 1 99 ? 18.327 1.069 -22.004 1.00 95.19 99 ALA A CA 1
ATOM 803 C C . ALA A 1 99 ? 19.409 0.470 -21.092 1.00 95.19 99 ALA A C 1
ATOM 805 O O . ALA A 1 99 ? 20.436 0.040 -21.619 1.00 95.19 99 ALA A O 1
ATOM 806 N N . LEU A 1 100 ? 19.134 0.383 -19.782 1.00 95.50 100 LEU A N 1
ATOM 807 C CA . LEU A 1 100 ? 20.022 -0.181 -18.753 1.00 95.50 100 LEU A CA 1
ATOM 808 C C . LEU A 1 100 ? 20.378 -1.642 -19.043 1.00 95.50 100 LEU A C 1
ATOM 810 O O . LEU A 1 100 ? 21.547 -1.996 -19.116 1.00 95.50 100 LEU A O 1
ATOM 814 N N . CYS A 1 101 ? 19.379 -2.495 -19.267 1.00 94.50 101 CYS A N 1
ATOM 815 C CA . CYS A 1 101 ? 19.590 -3.941 -19.311 1.00 94.50 101 CYS A CA 1
ATOM 816 C C . CYS A 1 101 ? 20.062 -4.494 -20.669 1.00 94.50 101 CYS A C 1
ATOM 818 O O . CYS A 1 101 ? 20.112 -5.715 -20.825 1.00 94.50 101 CYS A O 1
ATOM 820 N N . ARG A 1 102 ? 20.364 -3.654 -21.674 1.00 89.81 102 ARG A N 1
ATOM 821 C CA . ARG A 1 102 ? 20.878 -4.129 -22.975 1.00 89.81 102 ARG A CA 1
ATOM 822 C C . ARG A 1 102 ? 22.401 -4.196 -22.970 1.00 89.81 102 ARG A C 1
ATOM 824 O O . ARG A 1 102 ? 23.058 -3.163 -22.883 1.00 89.81 102 ARG A O 1
ATOM 831 N N . GLY A 1 103 ? 22.927 -5.384 -23.250 1.00 86.50 103 GLY A N 1
ATOM 832 C CA . GLY A 1 103 ? 24.359 -5.668 -23.263 1.00 86.50 103 GLY A CA 1
ATOM 833 C C . GLY A 1 103 ? 24.719 -6.487 -22.032 1.00 86.50 103 GLY A C 1
ATOM 834 O O . GLY A 1 103 ? 24.019 -7.452 -21.730 1.00 86.50 103 GLY A O 1
ATOM 835 N N . ASP A 1 104 ? 25.775 -6.073 -21.340 1.00 86.62 104 ASP A N 1
ATOM 836 C CA . ASP A 1 104 ? 26.238 -6.665 -20.085 1.00 86.62 104 ASP A CA 1
ATOM 837 C C . ASP A 1 104 ? 26.112 -5.610 -18.964 1.00 86.62 104 ASP A C 1
ATOM 839 O O . ASP A 1 104 ? 26.989 -4.754 -18.832 1.00 86.62 104 ASP A O 1
ATOM 843 N N . PRO A 1 105 ? 24.962 -5.547 -18.262 1.00 91.62 105 PRO A N 1
ATOM 844 C CA . PRO A 1 105 ? 24.693 -4.528 -17.249 1.00 91.62 105 PRO A CA 1
ATOM 845 C C . PRO A 1 105 ? 25.395 -4.839 -15.923 1.00 91.62 105 PRO A C 1
ATOM 847 O O . PRO A 1 105 ? 25.471 -5.995 -15.504 1.00 91.62 105 PRO A O 1
ATOM 850 N N . SER A 1 106 ? 25.840 -3.800 -15.215 1.00 92.69 106 SER A N 1
ATOM 851 C CA . SER A 1 106 ? 26.375 -3.950 -13.859 1.00 92.69 106 SER A CA 1
ATOM 852 C C . SER A 1 106 ? 25.276 -4.302 -12.844 1.00 92.69 106 SER A C 1
ATOM 854 O O . SER A 1 106 ? 24.082 -4.127 -13.098 1.00 92.69 106 SER A O 1
ATOM 856 N N . ALA A 1 107 ? 25.667 -4.748 -11.645 1.00 91.38 107 ALA A N 1
ATOM 857 C CA . ALA A 1 107 ? 24.717 -4.961 -10.551 1.00 91.38 107 ALA A CA 1
ATOM 858 C C . ALA A 1 107 ? 23.946 -3.672 -10.186 1.00 91.38 107 ALA A C 1
ATOM 860 O O . ALA A 1 107 ? 22.753 -3.734 -9.887 1.00 91.38 107 ALA A O 1
ATOM 861 N N . GLU A 1 108 ? 24.596 -2.506 -10.280 1.00 92.50 108 GLU A N 1
ATOM 862 C CA . GLU A 1 108 ? 23.965 -1.197 -10.072 1.00 92.50 108 GLU A CA 1
ATOM 863 C C . GLU A 1 108 ? 22.921 -0.890 -11.158 1.00 92.50 108 GLU A C 1
ATOM 865 O O . GLU A 1 108 ? 21.810 -0.472 -10.832 1.00 92.50 108 GLU A O 1
ATOM 870 N N . ASP A 1 109 ? 23.214 -1.181 -12.433 1.00 94.50 109 ASP A N 1
ATOM 871 C CA . ASP A 1 109 ? 22.257 -1.016 -13.540 1.00 94.50 109 ASP A CA 1
ATOM 872 C C . ASP A 1 109 ? 21.015 -1.905 -13.361 1.00 94.50 109 ASP A C 1
ATOM 874 O O . ASP A 1 109 ? 19.896 -1.481 -13.656 1.00 94.50 109 ASP A O 1
ATOM 878 N N . VAL A 1 110 ? 21.190 -3.135 -12.862 1.00 95.44 110 VAL A N 1
ATOM 879 C CA . VAL A 1 110 ? 20.084 -4.069 -12.580 1.00 95.44 110 VAL A CA 1
ATOM 880 C C . VAL A 1 110 ? 19.216 -3.566 -11.421 1.00 95.44 110 VAL A C 1
ATOM 882 O O . VAL A 1 110 ? 17.985 -3.626 -11.511 1.00 95.44 110 VAL A O 1
ATOM 885 N N . LEU A 1 111 ? 19.823 -3.030 -10.358 1.00 94.75 111 LEU A N 1
ATOM 886 C CA . LEU A 1 111 ? 19.095 -2.432 -9.233 1.00 94.75 111 LEU A CA 1
ATOM 887 C C . LEU A 1 111 ? 18.355 -1.151 -9.647 1.00 94.75 111 LEU A C 1
ATOM 889 O O . LEU A 1 111 ? 17.180 -0.990 -9.314 1.00 94.75 111 LEU A O 1
ATOM 893 N N . GLU A 1 112 ? 18.982 -0.276 -10.433 1.00 95.94 112 GLU A N 1
ATOM 894 C CA . GLU A 1 112 ? 18.353 0.948 -10.944 1.00 95.94 112 GLU A CA 1
ATOM 895 C C . GLU A 1 112 ? 17.245 0.644 -11.970 1.00 95.94 112 GLU A C 1
ATOM 897 O O . GLU A 1 112 ? 16.227 1.343 -12.019 1.00 95.94 112 GLU A O 1
ATOM 902 N N . ALA A 1 113 ? 17.372 -0.436 -12.748 1.00 97.31 113 ALA A N 1
ATOM 903 C CA . ALA A 1 113 ? 16.302 -0.937 -13.606 1.00 97.31 113 ALA A CA 1
ATOM 904 C C . ALA A 1 113 ? 15.115 -1.460 -12.782 1.00 97.31 113 ALA A C 1
ATOM 906 O O . ALA A 1 113 ? 13.964 -1.132 -13.081 1.00 97.31 113 ALA A O 1
ATOM 907 N N . LEU A 1 114 ? 15.372 -2.214 -11.710 1.00 96.75 114 LEU A N 1
ATOM 908 C CA . LEU A 1 114 ? 14.324 -2.722 -10.824 1.00 96.75 114 LEU A CA 1
ATOM 909 C C . LEU A 1 114 ? 13.607 -1.575 -10.095 1.00 96.75 114 LEU A C 1
ATOM 911 O O . LEU A 1 114 ? 12.377 -1.514 -10.118 1.00 96.75 114 LEU A O 1
ATOM 915 N N . ARG A 1 115 ? 14.359 -0.600 -9.570 1.00 96.62 115 ARG A N 1
ATOM 916 C CA . ARG A 1 115 ? 13.820 0.649 -9.009 1.00 96.62 115 ARG A CA 1
ATOM 917 C C . ARG A 1 115 ? 12.979 1.413 -10.029 1.00 96.62 115 ARG A C 1
ATOM 919 O O . ARG A 1 115 ? 11.895 1.887 -9.705 1.00 96.62 115 ARG A O 1
ATOM 926 N N . THR A 1 116 ? 13.442 1.509 -11.275 1.00 97.75 116 THR A N 1
ATOM 927 C CA . THR A 1 116 ? 12.699 2.170 -12.361 1.00 97.75 116 THR A CA 1
ATOM 928 C C . THR A 1 116 ? 11.386 1.444 -12.678 1.00 97.75 116 THR A C 1
ATOM 930 O O . THR A 1 116 ? 10.376 2.106 -12.927 1.00 97.75 116 THR A O 1
ATOM 933 N N . CYS A 1 117 ? 11.355 0.108 -12.622 1.00 97.38 117 CYS A N 1
ATOM 934 C CA . CYS A 1 117 ? 10.108 -0.649 -12.742 1.00 97.38 117 CYS A CA 1
ATOM 935 C C . CYS A 1 117 ? 9.161 -0.363 -11.570 1.00 97.38 117 CYS A C 1
ATOM 937 O O . CYS A 1 117 ? 7.995 -0.063 -11.808 1.00 97.38 117 CYS A O 1
ATOM 939 N N . ASP A 1 118 ? 9.656 -0.395 -10.329 1.00 96.06 118 ASP A N 1
ATOM 940 C CA . ASP A 1 118 ? 8.849 -0.102 -9.138 1.00 96.06 118 ASP A CA 1
ATOM 941 C C . ASP A 1 118 ? 8.268 1.318 -9.167 1.00 96.06 118 ASP A C 1
ATOM 943 O O . ASP A 1 118 ? 7.081 1.491 -8.907 1.00 96.06 118 ASP A O 1
ATOM 947 N N . MET A 1 119 ? 9.038 2.324 -9.591 1.00 95.00 119 MET A N 1
ATOM 948 C CA . MET A 1 119 ? 8.510 3.674 -9.837 1.00 95.00 119 MET A CA 1
ATOM 949 C C . MET A 1 119 ? 7.381 3.671 -10.877 1.00 95.00 119 MET A C 1
ATOM 951 O O . MET A 1 119 ? 6.364 4.341 -10.693 1.00 95.00 119 MET A O 1
ATOM 955 N N . GLY A 1 120 ? 7.530 2.894 -11.954 1.00 95.56 120 GLY A N 1
ATOM 956 C CA . GLY A 1 120 ? 6.512 2.741 -12.997 1.00 95.56 120 GLY A CA 1
ATOM 957 C C . GLY A 1 120 ? 5.244 2.011 -12.536 1.00 95.56 120 GLY A C 1
ATOM 958 O O . GLY A 1 120 ? 4.179 2.273 -13.092 1.00 95.56 120 GLY A O 1
ATOM 959 N N . LEU A 1 121 ? 5.342 1.151 -11.516 1.00 93.25 121 LEU A N 1
ATOM 960 C CA . LEU A 1 121 ? 4.208 0.497 -10.849 1.00 93.25 121 LEU A CA 1
ATOM 961 C C . LEU A 1 121 ? 3.533 1.427 -9.822 1.00 93.25 121 LEU A C 1
ATOM 963 O O . LEU A 1 121 ? 2.309 1.463 -9.743 1.00 93.25 121 LEU A O 1
ATOM 967 N N . LEU A 1 122 ? 4.318 2.208 -9.070 1.00 90.81 122 LEU A N 1
ATOM 968 C CA . LEU A 1 122 ? 3.830 3.142 -8.045 1.00 90.81 122 LEU A CA 1
ATOM 969 C C . LEU A 1 122 ? 3.121 4.368 -8.644 1.00 90.81 122 LEU A C 1
ATOM 971 O O . LEU A 1 122 ? 2.059 4.766 -8.172 1.00 90.81 122 LEU A O 1
ATOM 975 N N . MET A 1 123 ? 3.720 4.988 -9.664 1.00 91.44 123 MET A N 1
ATOM 976 C CA . MET A 1 123 ? 3.259 6.265 -10.230 1.00 91.44 123 MET A CA 1
ATOM 977 C C . MET A 1 123 ? 2.539 6.097 -11.570 1.00 91.44 123 MET A C 1
ATOM 979 O O . MET A 1 123 ? 1.650 6.875 -11.922 1.00 91.44 123 MET A O 1
ATOM 983 N N . GLY A 1 124 ? 2.919 5.078 -12.336 1.00 92.62 124 GLY A N 1
ATOM 984 C CA . GLY A 1 124 ? 2.399 4.855 -13.674 1.00 92.62 124 GLY A CA 1
ATOM 985 C C . GLY A 1 124 ? 1.038 4.156 -13.703 1.00 92.62 124 GLY A C 1
ATOM 986 O O . GLY A 1 124 ? 0.268 4.191 -12.740 1.00 92.62 124 GLY A O 1
ATOM 987 N N . ALA A 1 125 ? 0.707 3.562 -14.844 1.00 92.06 125 ALA A N 1
ATOM 988 C CA . ALA A 1 125 ? -0.497 2.763 -15.048 1.00 92.06 125 ALA A CA 1
ATOM 989 C C . ALA A 1 125 ? -0.200 1.592 -15.994 1.00 92.06 125 ALA A C 1
ATOM 991 O O . ALA A 1 125 ? 0.662 1.705 -16.864 1.00 92.06 125 ALA A O 1
ATOM 992 N N . ALA A 1 126 ? -0.946 0.494 -15.844 1.00 91.94 126 ALA A N 1
ATOM 993 C CA . ALA A 1 126 ? -0.779 -0.735 -16.617 1.00 91.94 126 ALA A CA 1
ATOM 994 C C . ALA A 1 126 ? -0.599 -0.488 -18.131 1.00 91.94 126 ALA A C 1
ATOM 996 O O . ALA A 1 126 ? -1.405 0.191 -18.783 1.00 91.94 126 ALA A O 1
ATOM 997 N N . ILE A 1 127 ? 0.460 -1.077 -18.691 1.00 94.25 127 ILE A N 1
ATOM 998 C CA . ILE A 1 127 ? 0.759 -1.122 -20.127 1.00 94.25 127 ILE A CA 1
ATOM 999 C C . ILE A 1 127 ? 1.152 -2.552 -20.505 1.00 94.25 127 ILE A C 1
ATOM 1001 O O . ILE A 1 127 ? 1.849 -3.209 -19.737 1.00 94.25 127 ILE A O 1
ATOM 1005 N N . MET A 1 128 ? 0.719 -3.006 -21.689 1.00 92.62 128 MET A N 1
ATOM 1006 C CA . MET A 1 128 ? 1.082 -4.313 -22.267 1.00 92.62 128 MET A CA 1
ATOM 1007 C C . MET A 1 128 ? 0.975 -5.470 -21.254 1.00 92.62 128 MET A C 1
ATOM 1009 O O . MET A 1 128 ? 1.968 -6.130 -20.974 1.00 92.62 128 MET A O 1
ATOM 1013 N N . GLU A 1 129 ? -0.217 -5.663 -20.674 1.00 88.06 129 GLU A N 1
ATOM 1014 C CA . GLU A 1 129 ? -0.498 -6.752 -19.714 1.00 88.06 129 GLU A CA 1
ATOM 1015 C C . GLU A 1 129 ? 0.492 -6.782 -18.529 1.00 88.06 129 GLU A C 1
ATOM 1017 O O . GLU A 1 129 ? 1.077 -7.805 -18.184 1.00 88.06 129 GLU A O 1
ATOM 1022 N N . ASP A 1 130 ? 0.701 -5.607 -17.923 1.00 90.69 130 ASP A N 1
ATOM 1023 C CA . ASP A 1 130 ? 1.592 -5.383 -16.777 1.00 90.69 130 ASP A CA 1
ATOM 1024 C C . ASP A 1 130 ? 3.043 -5.832 -17.010 1.00 90.69 130 ASP A C 1
ATOM 1026 O O . ASP A 1 130 ? 3.718 -6.363 -16.125 1.00 90.69 130 ASP A O 1
ATOM 1030 N N . ILE A 1 131 ? 3.575 -5.533 -18.199 1.00 95.75 131 ILE A N 1
ATOM 1031 C CA . ILE A 1 131 ? 4.944 -5.879 -18.617 1.00 95.75 131 ILE A CA 1
ATOM 1032 C C . ILE A 1 131 ? 6.037 -5.488 -17.604 1.00 95.75 131 ILE A C 1
ATOM 1034 O O . ILE A 1 131 ? 7.019 -6.213 -17.445 1.00 95.75 131 ILE A O 1
ATOM 1038 N N . LEU A 1 132 ? 5.870 -4.381 -16.868 1.00 96.38 132 LEU A N 1
ATOM 1039 C CA . LEU A 1 132 ? 6.810 -3.976 -15.813 1.00 96.38 132 LEU A CA 1
ATOM 1040 C C . LEU A 1 132 ? 6.851 -4.999 -14.666 1.00 96.38 132 LEU A C 1
ATOM 1042 O O . LEU A 1 132 ? 7.929 -5.297 -14.160 1.00 96.38 132 LEU A O 1
ATOM 1046 N N . GLN A 1 133 ? 5.714 -5.596 -14.306 1.00 94.00 133 GLN A N 1
ATOM 1047 C CA . GLN A 1 133 ? 5.621 -6.656 -13.301 1.00 94.00 133 GLN A CA 1
ATOM 1048 C C . GLN A 1 133 ? 6.319 -7.944 -13.771 1.00 94.00 133 GLN A C 1
ATOM 1050 O O . GLN A 1 133 ? 6.944 -8.648 -12.973 1.00 94.00 133 GLN A O 1
ATOM 1055 N N . VAL A 1 134 ? 6.254 -8.242 -15.074 1.00 94.94 134 VAL A N 1
ATOM 1056 C CA . VAL A 1 134 ? 6.971 -9.370 -15.689 1.00 94.94 134 VAL A CA 1
ATOM 1057 C C . VAL A 1 134 ? 8.483 -9.126 -15.670 1.00 94.94 134 VAL A C 1
ATOM 1059 O O . VAL A 1 134 ? 9.239 -9.995 -15.234 1.00 94.94 134 VAL A O 1
ATOM 1062 N N . ILE A 1 135 ? 8.932 -7.931 -16.065 1.00 96.56 135 ILE A N 1
ATOM 1063 C CA . ILE A 1 135 ? 10.356 -7.565 -16.071 1.00 96.56 135 ILE A CA 1
ATOM 1064 C C . ILE A 1 135 ? 10.932 -7.523 -14.648 1.00 96.56 135 ILE A C 1
ATOM 1066 O O . ILE A 1 135 ? 12.042 -8.008 -14.433 1.00 96.56 135 ILE A O 1
ATOM 1070 N N . VAL A 1 136 ? 10.171 -7.056 -13.654 1.00 95.88 136 VAL A N 1
ATOM 1071 C CA . VAL A 1 136 ? 10.550 -7.136 -12.232 1.00 95.88 136 VAL A CA 1
ATOM 1072 C C . VAL A 1 136 ? 10.901 -8.564 -11.820 1.00 95.88 136 VAL A C 1
ATOM 1074 O O . VAL A 1 136 ? 11.952 -8.764 -11.217 1.00 95.88 136 VAL A O 1
ATOM 1077 N N . ARG A 1 137 ? 10.090 -9.570 -12.179 1.00 93.31 137 ARG A N 1
ATOM 1078 C CA . ARG A 1 137 ? 10.378 -10.978 -11.836 1.00 93.31 137 ARG A CA 1
ATOM 1079 C C . ARG A 1 137 ? 11.694 -11.462 -12.452 1.00 93.31 137 ARG A C 1
ATOM 1081 O O . ARG A 1 137 ? 12.439 -12.191 -11.798 1.00 93.31 137 ARG A O 1
ATOM 1088 N N . ILE A 1 138 ? 11.997 -11.030 -13.679 1.00 94.88 138 ILE A N 1
ATOM 1089 C CA . ILE A 1 138 ? 13.269 -11.323 -14.358 1.00 94.88 138 ILE A CA 1
ATOM 1090 C C . ILE A 1 138 ? 14.435 -10.669 -13.597 1.00 94.88 138 ILE A C 1
ATOM 1092 O O . ILE A 1 138 ? 15.393 -11.354 -13.240 1.00 94.88 138 ILE A O 1
ATOM 1096 N N . LEU A 1 139 ? 14.334 -9.372 -13.287 1.00 94.81 139 LEU A N 1
ATOM 1097 C CA . LEU A 1 139 ? 15.371 -8.608 -12.582 1.00 94.81 139 LEU A CA 1
ATOM 1098 C C . LEU A 1 139 ? 15.617 -9.134 -11.158 1.00 94.81 139 LEU A C 1
ATOM 1100 O O . LEU A 1 139 ? 16.766 -9.341 -10.774 1.00 94.81 139 LEU A O 1
ATOM 1104 N N . GLN A 1 140 ? 14.560 -9.445 -10.400 1.00 92.00 140 GLN A N 1
ATOM 1105 C CA . GLN A 1 140 ? 14.666 -10.106 -9.091 1.00 92.00 140 GLN A CA 1
ATOM 1106 C C . GLN A 1 140 ? 15.383 -11.459 -9.189 1.00 92.00 140 GLN A C 1
ATOM 1108 O O . GLN A 1 140 ? 16.119 -11.833 -8.274 1.00 92.00 140 GLN A O 1
ATOM 1113 N N . GLY A 1 141 ? 15.183 -12.194 -10.287 1.00 90.19 141 GLY A N 1
ATOM 1114 C CA . GLY A 1 141 ? 15.878 -13.447 -10.570 1.00 90.19 141 GLY A CA 1
ATOM 1115 C C . GLY A 1 141 ? 17.391 -13.282 -10.716 1.00 90.19 141 GLY A C 1
ATOM 1116 O O . GLY A 1 141 ? 18.129 -14.146 -10.248 1.00 90.19 141 GLY A O 1
ATOM 1117 N N . GLU A 1 142 ? 17.860 -12.177 -11.301 1.00 90.25 142 GLU A N 1
ATOM 1118 C CA . GLU A 1 142 ? 19.293 -11.872 -11.410 1.00 90.25 142 GLU A CA 1
ATOM 1119 C C . GLU A 1 142 ? 19.869 -11.311 -10.093 1.00 90.25 142 GLU A C 1
ATOM 1121 O O . GLU A 1 142 ? 20.902 -11.796 -9.637 1.00 90.25 142 GLU A O 1
ATOM 1126 N N . VAL A 1 143 ? 19.164 -10.405 -9.397 1.00 89.19 143 VAL A N 1
ATOM 1127 C CA . VAL A 1 143 ? 19.582 -9.886 -8.068 1.00 89.19 143 VAL A CA 1
ATOM 1128 C C . VAL A 1 143 ? 19.729 -11.011 -7.029 1.00 89.19 143 VAL A C 1
ATOM 1130 O O . VAL A 1 143 ? 20.626 -10.982 -6.186 1.00 89.19 143 VAL A O 1
ATOM 1133 N N . ARG A 1 144 ? 18.881 -12.047 -7.095 1.00 85.38 144 ARG A N 1
ATOM 1134 C CA . ARG A 1 144 ? 18.976 -13.246 -6.238 1.00 85.38 144 ARG A CA 1
ATOM 1135 C C . ARG A 1 144 ? 20.144 -14.178 -6.579 1.00 85.38 144 ARG A C 1
ATOM 1137 O O . ARG A 1 144 ? 20.396 -15.101 -5.805 1.00 85.38 144 ARG A O 1
ATOM 1144 N N . LYS A 1 145 ? 20.813 -14.014 -7.726 1.00 82.12 145 LYS A N 1
ATOM 1145 C CA . LYS A 1 145 ? 22.033 -14.774 -8.046 1.00 82.12 145 LYS A CA 1
ATOM 1146 C C . LYS A 1 145 ? 23.249 -14.121 -7.410 1.00 82.12 145 LYS A C 1
ATOM 1148 O O . LYS A 1 145 ? 23.977 -14.821 -6.723 1.00 82.12 145 LYS A O 1
ATOM 1153 N N . SER A 1 146 ? 23.415 -12.806 -7.573 1.00 72.00 146 SER A N 1
ATOM 1154 C CA . SER A 1 146 ? 24.552 -12.077 -6.995 1.00 72.00 146 SER A CA 1
ATOM 1155 C C . SER A 1 146 ? 24.556 -12.133 -5.464 1.00 72.00 146 SER A C 1
ATOM 1157 O O . SER A 1 146 ? 25.568 -12.467 -4.863 1.00 72.00 146 SER A O 1
ATOM 1159 N N . THR A 1 147 ? 23.405 -11.925 -4.818 1.00 66.62 147 THR A N 1
ATOM 1160 C CA . THR A 1 147 ? 23.311 -11.951 -3.340 1.00 66.62 147 THR A CA 1
ATOM 1161 C C . THR A 1 147 ? 23.553 -13.325 -2.701 1.00 66.62 147 THR A C 1
ATOM 1163 O O . THR A 1 147 ? 23.884 -13.398 -1.520 1.00 66.62 147 THR A O 1
ATOM 1166 N N . LYS A 1 148 ? 23.440 -14.431 -3.452 1.00 58.41 148 LYS A N 1
ATOM 1167 C CA . LYS A 1 148 ? 23.730 -15.782 -2.930 1.00 58.41 148 LYS A CA 1
ATOM 1168 C C . LYS A 1 148 ? 25.217 -16.059 -2.712 1.00 58.41 148 LYS A C 1
ATOM 1170 O O . LYS A 1 148 ? 25.535 -17.076 -2.099 1.00 58.41 148 LYS A O 1
ATOM 1175 N N . GLU A 1 149 ? 26.100 -15.200 -3.211 1.00 46.41 149 GLU A N 1
ATOM 1176 C CA . GLU A 1 149 ? 27.548 -15.336 -3.037 1.00 46.41 149 GLU A CA 1
ATOM 1177 C C . GLU A 1 149 ? 28.064 -14.616 -1.774 1.00 46.41 149 GLU A C 1
ATOM 1179 O O . GLU A 1 149 ? 29.190 -14.876 -1.359 1.00 46.41 149 GLU A O 1
ATOM 1184 N N . GLU A 1 150 ? 27.245 -13.772 -1.125 1.00 45.91 150 GLU A N 1
ATOM 1185 C CA . GLU A 1 150 ? 27.694 -12.881 -0.037 1.00 45.91 150 GLU A CA 1
ATOM 1186 C C . GLU A 1 150 ? 27.098 -13.186 1.355 1.00 45.91 150 GLU A C 1
ATOM 1188 O O . GLU A 1 150 ? 27.776 -12.980 2.362 1.00 45.91 150 GLU A O 1
ATOM 1193 N N . ASP A 1 151 ? 25.861 -13.691 1.458 1.00 39.69 151 ASP A N 1
ATOM 1194 C CA . ASP A 1 151 ? 25.144 -13.724 2.746 1.00 39.69 151 ASP A CA 1
ATOM 1195 C C . ASP A 1 151 ? 25.369 -15.019 3.560 1.00 39.69 151 ASP A C 1
ATOM 1197 O O . ASP A 1 151 ? 24.855 -16.095 3.239 1.00 39.69 151 ASP A O 1
ATOM 1201 N N . SER A 1 152 ? 26.110 -14.912 4.671 1.00 33.19 152 SER A N 1
ATOM 1202 C CA . SER A 1 152 ? 26.270 -15.994 5.660 1.00 33.19 152 SER A CA 1
ATOM 1203 C C . SER A 1 152 ? 26.292 -15.526 7.126 1.00 33.19 152 SER A C 1
ATOM 1205 O O . SER A 1 152 ? 26.920 -16.154 7.978 1.00 33.19 152 SER A O 1
ATOM 1207 N N . GLU A 1 153 ? 25.517 -14.488 7.466 1.00 39.59 153 GLU A N 1
ATOM 1208 C CA . GLU A 1 153 ? 25.241 -14.108 8.862 1.00 39.59 153 GLU A CA 1
ATOM 1209 C C . GLU A 1 153 ? 23.745 -14.183 9.213 1.00 39.59 153 GLU A C 1
ATOM 1211 O O . GLU A 1 153 ? 22.874 -13.731 8.475 1.00 39.59 153 GLU A O 1
ATOM 1216 N N . HIS A 1 154 ? 23.428 -14.768 10.374 1.00 38.97 154 HIS A N 1
ATOM 1217 C CA . HIS A 1 154 ? 22.057 -14.829 10.892 1.00 38.97 154 HIS A CA 1
ATOM 1218 C C . HIS A 1 154 ? 21.754 -13.580 11.737 1.00 38.97 154 HIS A C 1
ATOM 1220 O O . HIS A 1 154 ? 22.481 -13.331 12.705 1.00 38.97 154 HIS A O 1
ATOM 1226 N N . PRO A 1 155 ? 20.665 -12.829 11.473 1.00 43.06 155 PRO A N 1
ATOM 1227 C CA . PRO A 1 155 ? 20.286 -11.695 12.308 1.00 43.06 155 PRO A CA 1
ATOM 1228 C C . PRO A 1 155 ? 20.008 -12.118 13.755 1.00 43.06 155 PRO A C 1
ATOM 1230 O O . PRO A 1 155 ? 19.243 -13.049 14.022 1.00 43.06 155 PRO A O 1
ATOM 1233 N N . GLN A 1 156 ? 20.598 -11.407 14.717 1.00 40.16 156 GLN A N 1
ATOM 1234 C CA . GLN A 1 156 ? 20.259 -11.589 16.127 1.00 40.16 156 GLN A CA 1
ATOM 1235 C C . GLN A 1 156 ? 18.815 -11.138 16.383 1.00 40.16 156 GLN A C 1
ATOM 1237 O O . GLN A 1 156 ? 18.387 -10.080 15.921 1.00 40.16 156 GLN A O 1
ATOM 1242 N N . ARG A 1 157 ? 18.058 -11.918 17.167 1.00 43.03 1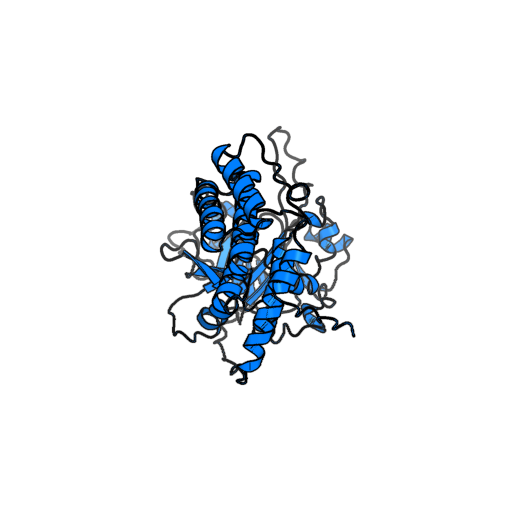57 ARG A N 1
ATOM 1243 C CA . ARG A 1 157 ? 16.706 -11.532 17.598 1.00 43.03 157 ARG A CA 1
ATOM 1244 C C . ARG A 1 157 ? 16.776 -10.326 18.532 1.00 43.03 157 ARG A C 1
ATOM 1246 O O . ARG A 1 157 ? 17.060 -10.481 19.719 1.00 43.03 157 ARG A O 1
ATOM 1253 N N . ILE A 1 158 ? 16.460 -9.146 18.009 1.00 46.47 158 ILE A N 1
ATOM 1254 C CA . ILE A 1 158 ? 16.315 -7.936 18.817 1.00 46.47 158 ILE A CA 1
ATOM 1255 C C . ILE A 1 158 ? 15.046 -8.065 19.664 1.00 46.47 158 ILE A C 1
ATOM 1257 O O . ILE A 1 158 ? 13.942 -8.247 19.151 1.00 46.47 158 ILE A O 1
ATOM 1261 N N . LYS A 1 159 ? 15.211 -7.970 20.984 1.00 41.06 159 LYS A N 1
ATOM 1262 C CA . LYS A 1 159 ? 14.102 -7.867 21.930 1.00 41.06 159 LYS A CA 1
ATOM 1263 C C . LYS A 1 159 ? 13.639 -6.410 21.940 1.00 41.06 159 LYS A C 1
ATOM 1265 O O . LYS A 1 159 ? 14.255 -5.578 22.597 1.00 41.06 159 LYS A O 1
ATOM 1270 N N . MET A 1 160 ? 12.595 -6.097 21.180 1.00 51.38 160 MET A N 1
ATOM 1271 C CA . MET A 1 160 ? 11.948 -4.787 21.269 1.00 51.38 160 MET A CA 1
ATOM 1272 C C . MET A 1 160 ? 11.205 -4.677 22.605 1.00 51.38 160 MET A C 1
ATOM 1274 O O . MET A 1 160 ? 10.626 -5.659 23.078 1.00 51.38 160 MET A O 1
ATOM 1278 N N . GLU A 1 161 ? 11.235 -3.500 23.230 1.00 46.78 161 GLU A N 1
ATOM 1279 C CA . GLU A 1 161 ? 10.450 -3.243 24.437 1.00 46.78 161 GLU A CA 1
ATOM 1280 C C . GLU A 1 161 ? 8.960 -3.296 24.083 1.00 46.78 161 GLU A C 1
ATOM 1282 O O . GLU A 1 161 ? 8.471 -2.476 23.309 1.00 46.78 161 GLU A O 1
ATOM 1287 N N . CYS A 1 162 ? 8.234 -4.270 24.637 1.00 50.59 162 CYS A N 1
ATOM 1288 C CA . CYS A 1 162 ? 6.778 -4.304 24.533 1.00 50.59 162 CYS A CA 1
ATOM 1289 C C . CYS A 1 162 ? 6.212 -3.105 25.314 1.00 50.59 162 CYS A C 1
ATOM 1291 O O . CYS A 1 162 ? 6.415 -3.046 26.533 1.00 50.59 162 CYS A O 1
ATOM 1293 N N . PRO A 1 163 ? 5.496 -2.162 24.674 1.00 61.81 163 PRO A N 1
ATOM 1294 C CA . PRO A 1 163 ? 4.791 -1.107 25.381 1.00 61.81 163 PRO A CA 1
ATOM 1295 C C . PRO A 1 163 ? 3.736 -1.708 26.311 1.00 61.81 163 PRO A C 1
ATOM 1297 O O . PRO A 1 163 ? 3.264 -2.827 26.100 1.00 61.81 163 PRO A O 1
ATOM 1300 N N . HIS A 1 164 ? 3.300 -0.933 27.303 1.00 68.06 164 HIS A N 1
ATOM 1301 C CA . HIS A 1 164 ? 2.218 -1.347 28.190 1.00 68.06 164 HIS A CA 1
ATOM 1302 C C . HIS A 1 164 ? 0.970 -1.762 27.384 1.00 68.06 164 HIS A C 1
ATOM 1304 O O . HIS A 1 164 ? 0.373 -0.953 26.661 1.00 68.06 164 HIS A O 1
ATOM 1310 N N . VAL A 1 165 ? 0.577 -3.030 27.527 1.00 77.38 165 VAL A N 1
ATOM 1311 C CA . VAL A 1 165 ? -0.660 -3.578 26.961 1.00 77.38 165 VAL A CA 1
ATOM 1312 C C . VAL A 1 165 ? -1.818 -3.105 27.845 1.00 77.38 165 VAL A C 1
ATOM 1314 O O . VAL A 1 165 ? -1.837 -3.438 29.031 1.00 77.38 165 VAL A O 1
ATOM 1317 N N . PRO A 1 166 ? -2.763 -2.296 27.336 1.00 80.38 166 PRO A N 1
ATOM 1318 C CA . PRO A 1 166 ? -3.878 -1.824 28.148 1.00 80.38 166 PRO A CA 1
ATOM 1319 C C . PRO A 1 166 ? -4.801 -2.987 28.530 1.00 80.38 166 PRO A C 1
ATOM 1321 O O . PRO A 1 166 ? -5.114 -3.848 27.707 1.00 80.38 166 PRO A O 1
ATOM 1324 N N . VAL A 1 167 ? -5.253 -2.994 29.786 1.00 85.69 167 VAL A N 1
ATOM 1325 C CA . VAL A 1 167 ? -6.283 -3.927 30.257 1.00 85.69 167 VAL A CA 1
ATOM 1326 C C . VAL A 1 167 ? -7.634 -3.424 29.760 1.00 85.69 167 VAL A C 1
ATOM 1328 O O . VAL A 1 167 ? -8.154 -2.433 30.270 1.00 85.69 167 VAL A O 1
ATOM 1331 N N . ILE A 1 168 ? -8.177 -4.112 28.758 1.00 91.12 168 ILE A N 1
ATOM 1332 C CA . ILE A 1 168 ? -9.502 -3.838 28.198 1.00 91.12 168 ILE A CA 1
ATOM 1333 C C . ILE A 1 168 ? -10.570 -4.193 29.237 1.00 91.12 168 ILE A C 1
ATOM 1335 O O . ILE A 1 168 ? -10.500 -5.257 29.856 1.00 91.12 168 ILE A O 1
ATOM 1339 N N . ARG A 1 169 ? -11.557 -3.313 29.431 1.00 91.62 169 ARG A N 1
ATOM 1340 C CA . ARG A 1 169 ? -12.718 -3.591 30.293 1.00 91.62 169 ARG A CA 1
ATOM 1341 C C . ARG A 1 169 ? -13.850 -4.197 29.475 1.00 91.62 169 ARG A C 1
ATOM 1343 O O . ARG A 1 169 ? -14.082 -3.773 28.345 1.00 91.62 169 ARG A O 1
ATOM 1350 N N . GLU A 1 170 ? -14.583 -5.134 30.067 1.00 91.69 170 GLU A N 1
ATOM 1351 C CA . GLU A 1 170 ? -15.644 -5.883 29.381 1.00 91.69 170 GLU A CA 1
ATOM 1352 C C . GLU A 1 170 ? -16.748 -4.958 28.839 1.00 91.69 170 GLU A C 1
ATOM 1354 O O . GLU A 1 170 ? -17.255 -5.167 27.741 1.00 91.69 170 GLU A O 1
ATOM 1359 N N . GLU A 1 171 ? -17.070 -3.877 29.561 1.00 94.19 171 GLU A N 1
ATOM 1360 C CA . GLU A 1 171 ? -18.134 -2.930 29.181 1.00 94.19 171 GLU A CA 1
ATOM 1361 C C . GLU A 1 171 ? -17.856 -2.157 27.878 1.00 94.19 171 GLU A C 1
ATOM 1363 O O . GLU A 1 171 ? -18.789 -1.642 27.261 1.00 94.19 171 GLU A O 1
ATOM 1368 N N . VAL A 1 172 ? -16.584 -2.053 27.475 1.00 94.94 172 VAL A N 1
ATOM 1369 C CA . VAL A 1 172 ? -16.131 -1.367 26.249 1.00 94.94 172 VAL A CA 1
ATOM 1370 C C . VAL A 1 172 ? -15.430 -2.320 25.276 1.00 94.94 172 VAL A C 1
ATOM 1372 O O . VAL A 1 172 ? -14.904 -1.881 24.254 1.00 94.94 172 VAL A O 1
ATOM 1375 N N . ALA A 1 173 ? -15.402 -3.623 25.557 1.00 97.06 173 ALA A N 1
ATOM 1376 C CA . ALA A 1 173 ? -14.736 -4.594 24.702 1.00 97.06 173 ALA A CA 1
ATOM 1377 C C . ALA A 1 173 ? -15.472 -4.755 23.360 1.00 97.06 173 ALA A C 1
ATOM 1379 O O . ALA A 1 173 ? -16.694 -4.916 23.305 1.00 97.06 173 ALA A O 1
ATOM 1380 N N . ILE A 1 174 ? -14.729 -4.764 22.249 1.00 97.69 174 ILE A N 1
ATOM 1381 C CA . ILE A 1 174 ? -15.291 -5.172 20.952 1.00 97.69 174 ILE A CA 1
ATOM 1382 C C . ILE A 1 174 ? -15.633 -6.672 21.025 1.00 97.69 174 ILE A C 1
ATOM 1384 O O . ILE A 1 174 ? -14.748 -7.469 21.355 1.00 97.69 174 ILE A O 1
ATOM 1388 N N . PRO A 1 175 ? -16.871 -7.090 20.690 1.00 97.31 175 PRO A N 1
ATOM 1389 C CA . PRO A 1 175 ? -17.271 -8.490 20.781 1.00 97.31 175 PRO A CA 1
ATOM 1390 C C . PRO A 1 175 ? -16.410 -9.383 19.880 1.00 97.31 175 PRO A C 1
ATOM 1392 O O . PRO A 1 175 ? -16.054 -9.005 18.760 1.00 97.31 175 PRO A O 1
ATOM 1395 N N . ARG A 1 176 ? -16.111 -10.592 20.363 1.00 97.50 176 ARG A N 1
ATOM 1396 C CA . ARG A 1 176 ? -15.360 -11.630 19.645 1.00 97.50 176 ARG A CA 1
ATOM 1397 C C . ARG A 1 176 ? -16.306 -12.773 19.282 1.00 97.50 176 ARG A C 1
ATOM 1399 O O . ARG A 1 176 ? -17.036 -13.257 20.144 1.00 97.50 176 ARG A O 1
ATOM 1406 N N . VAL A 1 177 ? -16.327 -13.188 18.015 1.00 97.88 177 VAL A N 1
ATOM 1407 C CA . VAL A 1 177 ? -17.149 -14.316 17.544 1.00 97.88 177 VAL A CA 1
ATOM 1408 C C . VAL A 1 177 ? -16.342 -15.194 16.593 1.00 97.88 177 VAL A C 1
ATOM 1410 O O . VAL A 1 177 ? -15.858 -14.748 15.550 1.00 97.88 177 VAL A O 1
ATOM 1413 N N . LYS A 1 178 ? -16.247 -16.482 16.928 1.00 97.69 178 LYS A N 1
ATOM 1414 C CA . LYS A 1 178 ? -15.590 -17.492 16.098 1.00 97.69 178 LYS A CA 1
ATOM 1415 C C . LYS A 1 178 ? -16.469 -17.901 14.920 1.00 97.69 178 LYS A C 1
ATOM 1417 O O . LYS A 1 178 ? -17.549 -18.447 15.129 1.00 97.69 178 LYS A O 1
ATOM 1422 N N . ARG A 1 179 ? -15.978 -17.667 13.696 1.00 96.12 179 ARG A N 1
ATOM 1423 C CA . ARG A 1 179 ? -16.606 -18.058 12.413 1.00 96.12 179 ARG A CA 1
ATOM 1424 C C . ARG A 1 179 ? -18.149 -17.922 12.383 1.00 96.12 179 ARG A C 1
ATOM 1426 O O . ARG A 1 179 ? -18.836 -18.924 12.169 1.00 96.12 179 ARG A O 1
ATOM 1433 N N . PRO A 1 180 ? -18.727 -16.721 12.588 1.00 97.31 180 PRO A N 1
ATOM 1434 C CA . PRO A 1 180 ? -20.166 -16.531 12.404 1.00 97.31 180 PRO A CA 1
ATOM 1435 C C . PRO A 1 180 ? -20.575 -16.860 10.962 1.00 97.31 180 PRO A C 1
ATOM 1437 O O . PRO A 1 180 ? -19.801 -16.629 10.029 1.00 97.31 180 PRO A O 1
ATOM 1440 N N . SER A 1 181 ? -21.803 -17.351 10.768 1.00 97.88 181 SER A N 1
ATOM 1441 C CA . SER A 1 181 ? -22.372 -17.506 9.424 1.00 97.88 181 SER A CA 1
ATOM 1442 C C . SER A 1 181 ? -22.487 -16.149 8.723 1.00 97.88 181 SER A C 1
ATOM 1444 O O . SER A 1 181 ? -22.635 -15.117 9.383 1.00 97.88 181 SER A O 1
ATOM 1446 N N . LEU A 1 182 ? -22.470 -16.145 7.385 1.00 96.75 182 LEU A N 1
ATOM 1447 C CA . LEU A 1 182 ? -22.667 -14.927 6.589 1.00 96.75 182 LEU A CA 1
ATOM 1448 C C . LEU A 1 182 ? -23.970 -14.205 6.971 1.00 96.75 182 LEU A C 1
ATOM 1450 O O . LEU A 1 182 ? -23.968 -12.992 7.139 1.00 96.75 182 LEU A O 1
ATOM 1454 N N . GLU A 1 183 ? -25.058 -14.946 7.197 1.00 96.81 183 GLU A N 1
ATOM 1455 C CA . GLU A 1 183 ? -26.349 -14.409 7.648 1.00 96.81 183 GLU A CA 1
ATOM 1456 C C . GLU A 1 183 ? -26.272 -13.750 9.036 1.00 96.81 183 GLU A C 1
ATOM 1458 O O . GLU A 1 183 ? -26.783 -12.643 9.224 1.00 96.81 183 GLU A O 1
ATOM 1463 N N . SER A 1 184 ? -25.608 -14.398 10.001 1.00 97.31 184 SER A N 1
ATOM 1464 C CA . SER A 1 184 ? -25.441 -13.859 11.355 1.00 97.31 184 SER A CA 1
ATOM 1465 C C . SER A 1 184 ? -24.545 -12.620 11.355 1.00 97.31 184 SER A C 1
ATOM 1467 O O . SER A 1 184 ? -24.888 -11.614 11.975 1.00 97.31 184 SER A O 1
ATOM 1469 N N . PHE A 1 185 ? -23.438 -12.651 10.607 1.00 97.00 185 PHE A N 1
ATOM 1470 C CA . PHE A 1 185 ? -22.580 -11.485 10.413 1.00 97.00 185 PHE A CA 1
ATOM 1471 C C . PHE A 1 185 ? -23.351 -10.325 9.767 1.00 97.00 185 PHE A C 1
ATOM 1473 O O . PHE A 1 185 ? -23.323 -9.203 10.277 1.00 97.00 185 PHE A O 1
ATOM 1480 N N . ASN A 1 186 ? -24.094 -10.605 8.692 1.00 95.19 186 ASN A N 1
ATOM 1481 C CA . ASN A 1 186 ? -24.868 -9.608 7.962 1.00 95.19 186 ASN A CA 1
ATOM 1482 C C . ASN A 1 186 ? -25.912 -8.930 8.868 1.00 95.19 186 ASN A C 1
ATOM 1484 O O . ASN A 1 186 ? -25.939 -7.709 9.009 1.00 95.19 186 ASN A O 1
ATOM 1488 N N . THR A 1 187 ? -26.735 -9.739 9.537 1.00 95.81 187 THR A N 1
ATOM 1489 C CA . THR A 1 187 ? -27.890 -9.271 10.317 1.00 95.81 187 THR A CA 1
ATOM 1490 C C . THR A 1 187 ? -27.485 -8.582 11.616 1.00 95.81 1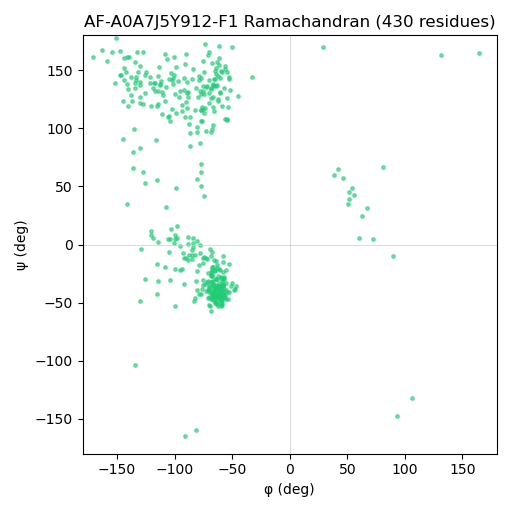87 THR A C 1
ATOM 1492 O O . THR A 1 187 ? -28.087 -7.576 11.985 1.00 95.81 187 THR A O 1
ATOM 1495 N N . ASN A 1 188 ? -26.469 -9.098 12.315 1.00 96.81 188 ASN A N 1
ATOM 1496 C CA . ASN A 1 188 ? -26.121 -8.632 13.660 1.00 96.81 188 ASN A CA 1
ATOM 1497 C C . ASN A 1 188 ? -25.013 -7.565 13.680 1.00 96.81 188 ASN A C 1
ATOM 1499 O O . ASN A 1 188 ? -24.942 -6.805 14.649 1.00 96.81 188 ASN A O 1
ATOM 1503 N N . TYR A 1 189 ? -24.179 -7.482 12.633 1.00 95.25 189 TYR A N 1
ATOM 1504 C CA . TYR A 1 189 ? -22.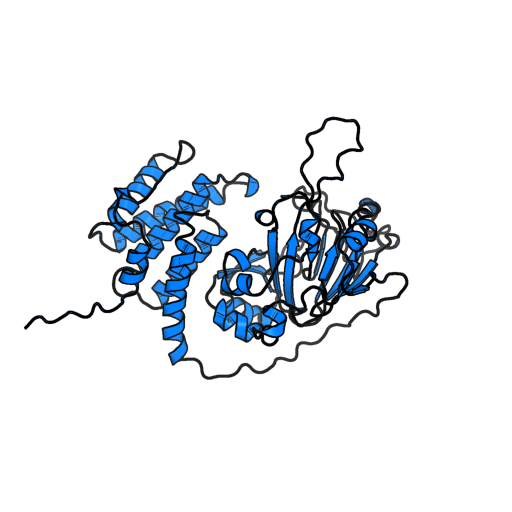983 -6.628 12.618 1.00 95.25 189 TYR A CA 1
ATOM 1505 C C . TYR A 1 189 ? -22.870 -5.734 11.379 1.00 95.25 189 TYR A C 1
ATOM 1507 O O . TYR A 1 189 ? -22.683 -4.528 11.540 1.00 95.25 189 TYR A O 1
ATOM 1515 N N . LEU A 1 190 ? -23.041 -6.270 10.164 1.00 93.31 190 LEU A N 1
ATOM 1516 C CA . LEU A 1 190 ? -22.904 -5.482 8.930 1.00 93.31 190 LEU A CA 1
ATOM 1517 C C . LEU A 1 190 ? -24.027 -4.448 8.775 1.00 93.31 190 LEU A C 1
ATOM 1519 O O . LEU A 1 190 ? -23.749 -3.255 8.690 1.00 93.31 190 LEU A O 1
ATOM 1523 N N . LEU A 1 191 ? -25.293 -4.882 8.780 1.00 91.56 191 LEU A N 1
ATOM 1524 C CA . LEU A 1 191 ? -26.448 -3.987 8.636 1.00 91.56 191 LEU A CA 1
ATOM 1525 C C . LEU A 1 191 ? -26.604 -3.015 9.822 1.00 91.56 191 LEU A C 1
ATOM 1527 O O . LEU A 1 191 ? -26.891 -1.845 9.570 1.00 91.56 191 LEU A O 1
ATOM 1531 N N . PRO A 1 192 ? -26.384 -3.419 11.094 1.00 94.25 192 PRO A N 1
ATOM 1532 C CA . PRO A 1 192 ? -26.442 -2.501 12.234 1.00 94.25 192 PRO A CA 1
ATOM 1533 C C . PRO A 1 192 ? -25.170 -1.664 12.437 1.00 94.25 192 PRO A C 1
ATOM 1535 O O . PRO A 1 192 ? -25.094 -0.951 13.434 1.00 94.25 192 PRO A O 1
ATOM 1538 N N . LEU A 1 193 ? -24.169 -1.783 11.553 1.00 93.62 193 LEU A N 1
ATOM 1539 C CA . LEU A 1 193 ? -22.870 -1.103 11.634 1.00 93.62 193 LEU A CA 1
ATOM 1540 C C . LEU A 1 193 ? -22.156 -1.268 12.989 1.00 93.62 193 LEU A C 1
ATOM 1542 O O . LEU A 1 193 ? -21.619 -0.307 13.536 1.00 93.62 193 LEU A O 1
ATOM 1546 N N . LYS A 1 194 ? -22.119 -2.493 13.527 1.00 95.50 194 LYS A N 1
ATOM 1547 C CA . LYS A 1 194 ? -21.447 -2.806 14.801 1.00 95.50 194 LYS A CA 1
ATOM 1548 C C . LYS A 1 194 ? -20.067 -3.427 14.568 1.00 95.50 194 LYS A C 1
ATOM 1550 O O . LYS A 1 194 ? -19.984 -4.410 13.828 1.00 95.50 194 LYS A O 1
ATOM 1555 N N . PRO A 1 195 ? -18.996 -2.922 15.209 1.00 96.88 195 PRO A N 1
ATOM 1556 C CA . PRO A 1 195 ? -17.687 -3.563 15.164 1.00 96.88 195 PRO A CA 1
ATOM 1557 C C . PRO A 1 195 ? -17.710 -4.996 15.702 1.00 96.88 195 PRO A C 1
ATOM 1559 O O . PRO A 1 195 ? -18.470 -5.317 16.617 1.00 96.88 195 PRO A O 1
ATOM 1562 N N . LEU A 1 196 ? -16.849 -5.847 15.145 1.00 97.69 196 LEU A N 1
ATOM 1563 C CA . LEU A 1 196 ? -16.733 -7.254 15.525 1.00 97.69 196 LEU A CA 1
ATOM 1564 C C . LEU A 1 196 ? -15.314 -7.766 15.286 1.00 97.69 196 LEU A C 1
ATOM 1566 O O . LEU A 1 196 ? -14.738 -7.512 14.228 1.00 97.69 196 LEU A O 1
ATOM 1570 N N . ILE A 1 197 ? -14.791 -8.562 16.215 1.00 97.88 197 ILE A N 1
ATOM 1571 C CA . ILE A 1 197 ? -13.616 -9.402 15.976 1.00 97.88 197 ILE A CA 1
ATOM 1572 C C . ILE A 1 197 ? -14.083 -10.788 15.533 1.00 97.88 197 ILE A C 1
ATOM 1574 O O . ILE A 1 197 ? -14.801 -11.491 16.246 1.00 97.88 197 ILE A O 1
ATOM 1578 N N . LEU A 1 198 ? -13.661 -11.166 14.335 1.00 97.06 198 LEU A N 1
ATOM 1579 C CA . LEU A 1 198 ? -13.898 -12.455 13.710 1.00 97.06 198 LEU A CA 1
ATOM 1580 C C . LEU A 1 198 ? -12.719 -13.380 14.016 1.00 97.06 198 LEU A C 1
ATOM 1582 O O . LEU A 1 198 ? -11.602 -13.137 13.557 1.00 97.06 198 LEU A O 1
ATOM 1586 N N . GLU A 1 199 ? -12.968 -14.448 14.770 1.00 95.44 199 GLU A N 1
ATOM 1587 C CA . GLU A 1 199 ? -11.932 -15.415 15.144 1.00 95.44 199 GLU A CA 1
ATOM 1588 C C . GLU A 1 199 ? -11.936 -16.636 14.216 1.00 95.44 199 GLU A C 1
ATOM 1590 O O . GLU A 1 199 ? -12.989 -17.158 13.827 1.00 95.44 199 GLU A O 1
ATOM 1595 N N . GLY A 1 200 ? -10.739 -17.122 13.885 1.00 92.31 200 GLY A N 1
ATOM 1596 C CA .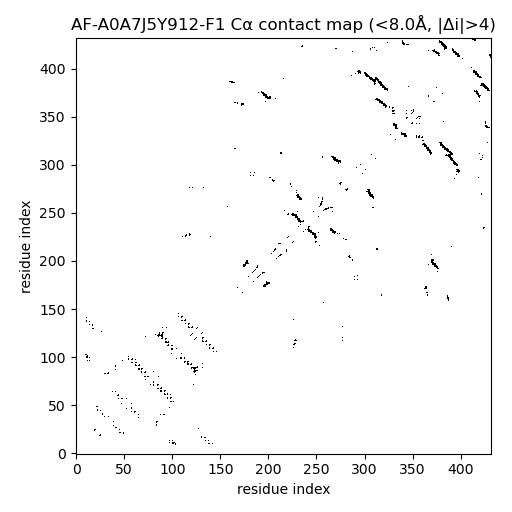 GLY A 1 200 ? -10.524 -18.354 13.125 1.00 92.31 200 GLY A CA 1
ATOM 1597 C C . GLY A 1 200 ? -10.873 -18.284 11.633 1.00 92.31 200 GLY A C 1
ATOM 1598 O O . GLY A 1 200 ? -10.828 -19.300 10.938 1.00 92.31 200 GLY A O 1
ATOM 1599 N N . THR A 1 201 ? -11.246 -17.121 11.106 1.00 92.44 201 THR A N 1
ATOM 1600 C CA . THR A 1 201 ? -11.719 -16.966 9.717 1.00 92.44 201 THR A CA 1
ATOM 1601 C C . THR A 1 201 ? -10.589 -17.073 8.691 1.00 92.44 201 THR A C 1
ATOM 1603 O O . THR A 1 201 ? -10.784 -17.661 7.632 1.00 92.44 201 THR A O 1
ATOM 1606 N N . ILE A 1 202 ? -9.386 -16.610 9.039 1.00 92.06 202 ILE A N 1
ATOM 1607 C CA . ILE A 1 202 ? -8.193 -16.635 8.172 1.00 92.06 202 ILE A CA 1
ATOM 1608 C C . ILE A 1 202 ? -7.219 -17.785 8.473 1.00 92.06 202 ILE A C 1
ATOM 1610 O O . ILE A 1 202 ? -6.151 -17.852 7.873 1.00 92.06 202 ILE A O 1
ATOM 1614 N N . GLU A 1 203 ? -7.595 -18.739 9.338 1.00 89.19 203 GLU A N 1
ATOM 1615 C CA . GLU A 1 203 ? -6.798 -19.941 9.683 1.00 89.19 203 GLU A CA 1
ATOM 1616 C C . GLU A 1 203 ? -6.337 -20.769 8.468 1.00 89.19 203 GLU A C 1
ATOM 1618 O O . GLU A 1 203 ? -5.445 -21.593 8.610 1.00 89.19 203 GLU A O 1
ATOM 1623 N N . HIS A 1 204 ? -6.927 -20.580 7.286 1.00 89.69 204 HIS A N 1
ATOM 1624 C CA . HIS A 1 204 ? -6.584 -21.294 6.055 1.00 89.69 204 HIS A CA 1
ATOM 1625 C C . HIS A 1 204 ? -5.537 -20.571 5.180 1.00 89.69 204 HIS A C 1
ATOM 1627 O O . HIS A 1 204 ? -5.091 -21.132 4.178 1.00 89.69 204 HIS A O 1
ATOM 1633 N N . TRP A 1 205 ? -5.150 -19.332 5.506 1.00 92.31 205 TRP A N 1
ATOM 1634 C CA . TRP A 1 205 ? -4.206 -18.550 4.699 1.00 92.31 205 TRP A CA 1
ATOM 1635 C C . TRP A 1 205 ? -2.808 -19.202 4.651 1.00 92.31 205 TRP A C 1
ATOM 1637 O O . TRP A 1 205 ? -2.282 -19.590 5.704 1.00 92.31 205 TRP A O 1
ATOM 1647 N N . PRO A 1 206 ? -2.143 -19.260 3.476 1.00 91.44 206 PRO A N 1
ATOM 1648 C CA . PRO A 1 206 ? -0.743 -19.675 3.382 1.00 91.44 206 PRO A CA 1
ATOM 1649 C C . PRO A 1 206 ? 0.194 -18.844 4.268 1.00 91.44 206 PRO A C 1
ATOM 1651 O O . PRO A 1 206 ? 1.110 -19.421 4.854 1.00 91.44 206 PRO A O 1
ATOM 1654 N N . ALA A 1 207 ? -0.095 -17.550 4.469 1.00 87.50 207 ALA A N 1
ATOM 1655 C CA . ALA A 1 207 ? 0.616 -16.677 5.411 1.00 87.50 207 ALA A CA 1
ATOM 1656 C C . ALA A 1 207 ? 0.739 -17.260 6.834 1.00 87.50 207 ALA A C 1
ATOM 1658 O O . ALA A 1 207 ? 1.745 -17.044 7.501 1.00 87.50 207 ALA A O 1
ATOM 1659 N N . LEU A 1 208 ? -0.274 -17.988 7.321 1.00 82.44 208 LEU A N 1
ATOM 1660 C CA . LEU A 1 208 ? -0.283 -18.524 8.689 1.00 82.44 208 LEU A CA 1
ATOM 1661 C C . LEU A 1 208 ? 0.259 -19.959 8.793 1.00 82.44 208 LEU A C 1
ATOM 1663 O O . LEU A 1 208 ? 0.664 -20.370 9.878 1.00 82.44 208 LEU A O 1
ATOM 1667 N N . ASN A 1 209 ? 0.267 -20.719 7.691 1.00 81.44 209 ASN A N 1
ATOM 1668 C CA . ASN A 1 209 ? 0.456 -22.179 7.723 1.00 81.44 209 ASN A CA 1
ATOM 1669 C C . ASN A 1 209 ? 1.587 -22.713 6.836 1.00 81.44 209 ASN A C 1
ATOM 1671 O O . ASN A 1 209 ? 2.138 -23.770 7.130 1.00 81.44 209 ASN A O 1
ATOM 1675 N N . GLN A 1 210 ? 1.881 -22.041 5.722 1.00 81.44 210 GLN A N 1
ATOM 1676 C CA . GLN A 1 210 ? 2.763 -22.552 4.665 1.00 81.44 210 GLN A CA 1
ATOM 1677 C C . GLN A 1 210 ? 4.029 -21.708 4.542 1.00 81.44 210 GLN A C 1
ATOM 1679 O O . GLN A 1 210 ? 5.125 -22.250 4.409 1.00 81.44 210 GLN A O 1
ATOM 1684 N N . HIS A 1 211 ? 3.888 -20.384 4.614 1.00 79.31 211 HIS A N 1
ATOM 1685 C CA . HIS A 1 211 ? 5.002 -19.452 4.512 1.00 79.31 211 HIS A CA 1
ATOM 1686 C C . HIS A 1 211 ? 5.397 -18.898 5.883 1.00 79.31 211 HIS A C 1
ATOM 1688 O O . HIS A 1 211 ? 4.554 -18.738 6.768 1.00 79.31 211 HIS A O 1
ATOM 1694 N N . PRO A 1 212 ? 6.689 -18.601 6.099 1.00 74.50 212 PRO A N 1
ATOM 1695 C CA . PRO A 1 212 ? 7.215 -18.271 7.414 1.00 74.50 212 PRO A CA 1
ATOM 1696 C C . PRO A 1 212 ? 6.946 -16.807 7.792 1.00 74.50 212 PRO A C 1
ATOM 1698 O O . PRO A 1 212 ? 7.869 -16.092 8.157 1.00 74.50 212 PRO A O 1
ATOM 1701 N N . TRP A 1 213 ? 5.691 -16.341 7.795 1.00 76.00 213 TRP A N 1
ATOM 1702 C CA . TRP A 1 213 ? 5.359 -14.988 8.281 1.00 76.00 213 TRP A CA 1
ATOM 1703 C C . TRP A 1 213 ? 5.610 -14.830 9.794 1.00 76.00 213 TRP A C 1
ATOM 1705 O O . TRP A 1 213 ? 5.714 -13.716 10.299 1.00 76.00 213 TRP A O 1
ATOM 1715 N N . ARG A 1 214 ? 5.815 -15.939 10.522 1.00 69.44 214 ARG A N 1
ATOM 1716 C CA . ARG A 1 214 ? 6.441 -15.958 11.860 1.00 69.44 214 ARG A CA 1
ATOM 1717 C C . ARG A 1 214 ? 7.850 -15.348 11.884 1.00 69.44 214 ARG A C 1
ATOM 1719 O O . ARG A 1 214 ? 8.262 -14.814 12.908 1.00 69.44 214 ARG A O 1
ATOM 1726 N N . PHE A 1 215 ? 8.553 -15.425 10.763 1.00 76.69 215 PHE A N 1
ATOM 1727 C CA . PHE A 1 215 ? 9.864 -14.851 10.479 1.00 76.69 215 PHE A CA 1
ATOM 1728 C C . PHE A 1 215 ? 9.691 -13.797 9.373 1.00 76.69 215 PHE A C 1
ATOM 1730 O O . PHE A 1 215 ? 10.245 -13.900 8.278 1.00 76.69 215 PHE A O 1
ATOM 1737 N N . VAL A 1 216 ? 8.800 -12.823 9.626 1.00 81.44 216 VAL A N 1
ATOM 1738 C CA . VAL A 1 216 ? 8.340 -11.870 8.601 1.00 81.44 216 VAL A CA 1
ATOM 1739 C C . VAL A 1 216 ? 9.490 -11.068 7.996 1.00 81.44 216 VAL A C 1
ATOM 1741 O O . VAL A 1 216 ? 9.426 -10.727 6.822 1.00 81.44 216 VAL A O 1
ATOM 1744 N N . LEU A 1 217 ? 10.549 -10.786 8.764 1.00 85.44 217 LEU A N 1
ATOM 1745 C CA . LEU A 1 217 ? 11.695 -10.020 8.277 1.00 85.44 217 LEU A CA 1
ATOM 1746 C C . LEU A 1 217 ? 12.475 -10.832 7.247 1.00 85.44 217 LEU A C 1
ATOM 1748 O O . LEU A 1 217 ? 12.683 -10.372 6.131 1.00 85.44 217 LEU A O 1
ATOM 1752 N N . GLU A 1 218 ? 12.853 -12.055 7.595 1.00 86.19 218 GLU A N 1
ATOM 1753 C CA . GLU A 1 218 ? 13.566 -12.990 6.731 1.00 86.19 218 GLU A CA 1
ATOM 1754 C C . GLU A 1 218 ? 12.746 -13.297 5.469 1.00 86.19 218 GLU A C 1
ATOM 1756 O O . GLU A 1 218 ? 13.268 -13.251 4.351 1.00 86.19 218 GLU A O 1
ATOM 1761 N N . TYR A 1 219 ? 11.436 -13.515 5.632 1.00 87.44 219 TYR A N 1
ATOM 1762 C CA . TYR A 1 219 ? 10.527 -13.734 4.514 1.00 87.44 219 TYR A CA 1
ATOM 1763 C C . TYR A 1 219 ? 10.463 -12.512 3.587 1.00 87.44 219 TYR A C 1
ATOM 1765 O O . TYR A 1 219 ? 10.748 -12.650 2.395 1.00 87.44 219 TYR A O 1
ATOM 1773 N N . LEU A 1 220 ? 10.193 -11.311 4.116 1.00 89.62 220 LEU A N 1
ATOM 1774 C CA . LEU A 1 220 ? 10.133 -10.072 3.332 1.00 89.62 220 LEU A CA 1
ATOM 1775 C C . LEU A 1 220 ? 11.460 -9.748 2.643 1.00 89.62 220 LEU A C 1
ATOM 1777 O O . LEU A 1 220 ? 11.438 -9.384 1.470 1.00 89.62 220 LEU A O 1
ATOM 1781 N N . ARG A 1 221 ? 12.611 -9.936 3.297 1.00 90.44 221 ARG A N 1
ATOM 1782 C CA . ARG A 1 221 ? 13.926 -9.771 2.649 1.00 90.44 221 ARG A CA 1
ATOM 1783 C C . ARG A 1 221 ? 14.070 -10.723 1.454 1.00 90.44 221 ARG A C 1
ATOM 1785 O O . ARG A 1 221 ? 14.479 -10.290 0.379 1.00 90.44 221 ARG A O 1
ATOM 1792 N N . SER A 1 222 ? 13.641 -11.981 1.589 1.00 87.81 222 SER A N 1
ATOM 1793 C CA . SER A 1 222 ? 13.737 -12.981 0.512 1.00 87.81 222 SER A CA 1
ATOM 1794 C C . SER A 1 222 ? 12.791 -12.731 -0.680 1.00 87.81 222 SER A C 1
ATOM 1796 O O . SER A 1 222 ? 13.197 -12.899 -1.838 1.00 87.81 222 SER A O 1
ATOM 1798 N N . VAL A 1 223 ? 11.539 -12.314 -0.437 1.00 88.75 223 VAL A N 1
ATOM 1799 C CA . VAL A 1 223 ? 10.527 -12.124 -1.499 1.00 88.75 223 VAL A CA 1
ATOM 1800 C C . VAL A 1 223 ? 10.491 -10.702 -2.058 1.00 88.75 223 VAL A C 1
ATOM 1802 O O . VAL A 1 223 ? 10.273 -10.517 -3.254 1.00 88.75 223 VAL A O 1
ATOM 1805 N N . ALA A 1 224 ? 10.755 -9.711 -1.209 1.00 91.31 224 ALA A N 1
ATOM 1806 C CA . ALA A 1 224 ? 10.513 -8.296 -1.457 1.00 91.31 224 ALA A CA 1
ATOM 1807 C C . ALA A 1 224 ? 11.728 -7.387 -1.195 1.00 91.31 224 ALA A C 1
ATOM 1809 O O . ALA A 1 224 ? 11.631 -6.198 -1.469 1.00 91.31 224 ALA A O 1
ATOM 1810 N N . GLY A 1 225 ? 12.864 -7.897 -0.701 1.00 91.75 225 GLY A N 1
ATOM 1811 C CA . GLY A 1 225 ? 13.952 -7.082 -0.138 1.00 91.75 225 GLY A CA 1
ATOM 1812 C C . GLY A 1 225 ? 14.472 -5.944 -1.023 1.00 91.75 225 GLY A C 1
ATOM 1813 O O . GLY A 1 225 ? 14.686 -4.839 -0.537 1.00 91.75 225 GLY A O 1
ATOM 1814 N N . CYS A 1 226 ? 14.617 -6.179 -2.329 1.00 92.31 226 CYS A N 1
ATOM 1815 C CA . CYS A 1 226 ? 15.055 -5.171 -3.304 1.00 92.31 226 CYS A CA 1
ATOM 1816 C C . CYS A 1 226 ? 13.940 -4.234 -3.807 1.00 92.31 226 CYS A C 1
ATOM 1818 O O . CYS A 1 226 ? 14.235 -3.274 -4.512 1.00 92.31 226 CYS A O 1
ATOM 1820 N N . ARG A 1 227 ? 12.668 -4.498 -3.483 1.00 95.19 227 ARG A N 1
ATOM 1821 C CA . ARG A 1 227 ? 11.519 -3.750 -4.012 1.00 95.19 227 ARG A CA 1
ATOM 1822 C C . ARG A 1 227 ? 11.409 -2.387 -3.345 1.00 95.19 227 ARG A C 1
ATOM 1824 O O . ARG A 1 227 ? 11.468 -2.297 -2.120 1.00 95.19 227 ARG A O 1
ATOM 1831 N N . THR A 1 228 ? 11.230 -1.342 -4.146 1.00 95.12 228 THR A N 1
ATOM 1832 C CA . THR A 1 228 ? 11.084 0.042 -3.671 1.00 95.12 228 THR A CA 1
ATOM 1833 C C . THR A 1 228 ? 9.659 0.287 -3.182 1.00 95.12 228 THR A C 1
ATOM 1835 O O . THR A 1 228 ? 8.702 0.044 -3.916 1.00 95.12 228 THR A O 1
ATOM 1838 N N . VAL A 1 229 ? 9.509 0.786 -1.958 1.00 93.56 229 VAL A N 1
ATOM 1839 C CA . VAL A 1 229 ? 8.228 1.016 -1.278 1.00 93.56 229 VAL A CA 1
ATOM 1840 C C . VAL A 1 229 ? 8.166 2.425 -0.668 1.00 93.56 229 VAL A C 1
ATOM 1842 O O . VAL A 1 229 ? 9.198 2.958 -0.248 1.00 93.56 229 VAL A O 1
ATOM 1845 N N . PRO A 1 230 ? 6.974 3.048 -0.600 1.00 91.88 230 PRO A N 1
ATOM 1846 C CA . PRO A 1 230 ? 6.776 4.295 0.128 1.00 91.88 230 PRO A CA 1
ATOM 1847 C C . PRO A 1 230 ? 6.823 4.056 1.642 1.00 91.88 230 PRO A C 1
ATOM 1849 O O . PRO A 1 230 ? 6.233 3.106 2.163 1.00 91.88 230 PRO A O 1
ATOM 1852 N N . VAL A 1 231 ? 7.519 4.943 2.348 1.00 89.31 231 VAL A N 1
ATOM 1853 C CA . VAL A 1 231 ? 7.689 4.922 3.803 1.00 89.31 231 VAL A CA 1
ATOM 1854 C C . VAL A 1 231 ? 7.368 6.308 4.352 1.00 89.31 231 VAL A C 1
ATOM 1856 O O . VAL A 1 231 ? 8.002 7.294 3.978 1.00 89.31 231 VAL A O 1
ATOM 1859 N N . GLU A 1 232 ? 6.399 6.380 5.260 1.00 87.50 232 GLU A N 1
ATOM 1860 C CA . GLU A 1 232 ? 6.153 7.550 6.103 1.00 87.50 232 GLU A CA 1
ATOM 1861 C C . GLU A 1 232 ? 7.257 7.659 7.161 1.00 87.50 232 GLU A C 1
ATOM 1863 O O . GLU A 1 232 ? 7.611 6.659 7.782 1.00 87.50 232 GLU A O 1
ATOM 1868 N N . VAL A 1 233 ? 7.798 8.853 7.388 1.00 83.75 233 VAL A N 1
ATOM 1869 C CA . VAL A 1 233 ? 8.848 9.117 8.382 1.00 83.75 233 VAL A CA 1
ATOM 1870 C C . VAL A 1 233 ? 8.395 10.261 9.277 1.00 83.75 233 VAL A C 1
ATOM 1872 O O . VAL A 1 233 ? 8.139 11.357 8.786 1.00 83.75 233 VAL A O 1
ATOM 1875 N N . GLY A 1 234 ? 8.308 10.005 10.582 1.00 74.31 234 GLY A N 1
ATOM 1876 C CA . GLY A 1 234 ? 7.764 10.937 11.577 1.00 74.31 234 GLY A CA 1
ATOM 1877 C C . GLY A 1 234 ? 6.744 10.264 12.498 1.00 74.31 234 GLY A C 1
ATOM 1878 O O . GLY A 1 234 ? 6.247 9.182 12.199 1.00 74.31 234 GLY A O 1
ATOM 1879 N N . SER A 1 235 ? 6.440 10.891 13.637 1.00 68.00 235 SER A N 1
ATOM 1880 C CA . SER A 1 235 ? 5.510 10.351 14.641 1.00 68.00 235 SER A CA 1
ATOM 1881 C C . SER A 1 235 ? 4.063 10.298 14.153 1.00 68.00 235 SER A C 1
ATOM 1883 O O . SER A 1 235 ? 3.409 9.267 14.327 1.00 68.00 235 SER A O 1
ATOM 1885 N N . ARG A 1 236 ? 3.561 11.385 13.551 1.00 65.81 236 ARG A N 1
ATOM 1886 C CA . ARG A 1 236 ? 2.225 11.450 12.949 1.00 65.81 236 ARG A CA 1
ATOM 1887 C C . ARG A 1 236 ? 2.219 12.273 11.668 1.00 65.81 236 ARG A C 1
ATOM 1889 O O . ARG A 1 236 ? 2.918 13.272 11.592 1.00 65.81 236 ARG A O 1
ATOM 1896 N N . TYR A 1 237 ? 1.356 11.936 10.705 1.00 63.72 237 TYR A N 1
ATOM 1897 C CA . TYR A 1 237 ? 1.182 12.730 9.468 1.00 63.72 237 TYR A CA 1
ATOM 1898 C C . TYR A 1 237 ? 0.563 14.121 9.677 1.00 63.72 237 TYR A C 1
ATOM 1900 O O . TYR A 1 237 ? 0.467 14.915 8.745 1.00 63.72 237 TYR A O 1
ATOM 1908 N N . THR A 1 238 ? 0.129 14.413 10.901 1.00 59.94 238 THR A N 1
ATOM 1909 C CA . THR A 1 238 ? -0.299 15.738 11.357 1.00 59.94 238 THR A CA 1
ATOM 1910 C C . THR A 1 238 ? 0.860 16.616 11.834 1.00 59.94 238 THR A C 1
ATOM 1912 O O . THR A 1 238 ? 0.649 17.807 12.053 1.00 59.94 238 THR A O 1
ATOM 1915 N N . ASP A 1 239 ? 2.050 16.046 12.038 1.00 69.31 239 ASP A N 1
ATOM 1916 C CA . ASP A 1 239 ? 3.204 16.739 12.608 1.00 69.31 239 ASP A CA 1
ATOM 1917 C C . ASP A 1 239 ? 4.026 17.405 11.493 1.00 69.31 239 ASP A C 1
ATOM 1919 O O . ASP A 1 239 ? 4.273 16.801 10.451 1.00 69.31 239 ASP A O 1
ATOM 1923 N N . GLU A 1 240 ? 4.536 18.620 11.723 1.00 68.19 240 GLU A N 1
ATOM 1924 C CA . GLU A 1 240 ? 5.344 19.360 10.729 1.00 68.19 240 GLU A CA 1
ATOM 1925 C C . GLU A 1 240 ? 6.634 18.627 10.312 1.00 68.19 240 GLU A C 1
ATOM 1927 O O . GLU A 1 240 ? 7.183 18.886 9.243 1.00 68.19 240 GLU A O 1
ATOM 1932 N N . GLY A 1 241 ? 7.121 17.706 11.150 1.00 70.06 241 GLY A N 1
ATOM 1933 C CA . GLY A 1 241 ? 8.285 16.862 10.870 1.00 70.06 241 GLY A CA 1
ATOM 1934 C C . GLY A 1 241 ? 7.987 15.597 10.057 1.00 70.06 241 GLY A C 1
ATOM 1935 O O . GLY A 1 241 ? 8.906 14.805 9.843 1.00 70.06 241 GLY A O 1
ATOM 1936 N N . TRP A 1 242 ? 6.737 15.359 9.644 1.00 79.06 242 TRP A N 1
ATOM 1937 C CA . TRP A 1 242 ? 6.387 14.194 8.832 1.00 79.06 242 TRP A CA 1
ATOM 1938 C C . TRP A 1 242 ? 6.757 14.382 7.364 1.00 79.06 242 TRP A C 1
ATOM 1940 O O . TRP A 1 242 ? 6.590 15.447 6.772 1.00 79.06 242 TRP A O 1
ATOM 1950 N N . SER A 1 243 ? 7.228 13.302 6.753 1.00 81.94 243 SER A N 1
ATOM 1951 C CA . SER A 1 243 ? 7.529 13.237 5.327 1.00 81.94 243 SER A CA 1
ATOM 1952 C C . SER A 1 243 ? 7.278 11.833 4.784 1.00 81.94 243 SER A C 1
ATOM 1954 O O . SER A 1 243 ? 7.145 10.870 5.541 1.00 81.94 243 SER A O 1
ATOM 1956 N N . GLN A 1 244 ? 7.245 11.704 3.460 1.00 84.19 244 GLN A N 1
ATOM 1957 C CA . GLN A 1 244 ? 7.316 10.413 2.784 1.00 84.19 244 GLN A CA 1
ATOM 1958 C C . GLN A 1 244 ? 8.638 10.298 2.031 1.00 84.19 244 GLN A C 1
ATOM 1960 O O . GLN A 1 244 ? 9.112 11.257 1.422 1.00 84.19 244 GLN A O 1
ATOM 1965 N N . THR A 1 245 ? 9.221 9.106 2.066 1.00 89.69 245 THR A N 1
ATOM 1966 C CA . THR A 1 245 ? 10.425 8.748 1.317 1.00 89.69 245 THR A CA 1
ATOM 1967 C C . THR A 1 245 ? 10.233 7.407 0.614 1.00 89.69 245 THR A C 1
ATOM 1969 O O . THR A 1 245 ? 9.300 6.660 0.913 1.00 89.69 245 THR A O 1
ATOM 1972 N N . LEU A 1 246 ? 11.113 7.101 -0.335 1.00 91.06 246 LEU A N 1
ATOM 1973 C CA . LEU A 1 246 ? 11.127 5.846 -1.079 1.00 91.06 246 LEU A CA 1
ATOM 1974 C C . LEU A 1 246 ? 12.406 5.090 -0.737 1.00 91.06 246 LEU A C 1
ATOM 1976 O O . LEU A 1 246 ? 13.505 5.599 -0.958 1.00 91.06 246 LEU A O 1
ATOM 1980 N N . LEU A 1 247 ? 12.242 3.880 -0.211 1.00 92.38 247 LEU A N 1
ATOM 1981 C CA . LEU A 1 247 ? 13.323 2.984 0.198 1.00 92.38 247 LEU A CA 1
ATOM 1982 C C . LEU A 1 247 ? 13.034 1.581 -0.319 1.00 92.38 247 LEU A C 1
ATOM 1984 O O . LEU A 1 247 ? 11.878 1.221 -0.538 1.00 92.38 247 LEU A O 1
ATOM 1988 N N . THR A 1 248 ? 14.061 0.759 -0.473 1.00 94.62 248 THR A N 1
ATOM 1989 C CA . THR A 1 248 ? 13.863 -0.685 -0.610 1.00 94.62 248 THR A CA 1
ATOM 1990 C C . THR A 1 248 ? 13.342 -1.288 0.698 1.00 94.62 248 THR A C 1
ATOM 1992 O O . THR A 1 248 ? 13.563 -0.751 1.788 1.00 94.62 248 THR A O 1
ATOM 1995 N N . VAL A 1 249 ? 12.664 -2.436 0.623 1.00 93.50 249 VAL A N 1
ATOM 1996 C CA . VAL A 1 249 ? 12.226 -3.177 1.822 1.00 93.50 249 VAL A CA 1
ATOM 1997 C C . VAL A 1 249 ? 13.414 -3.542 2.726 1.00 93.50 249 VAL A C 1
ATOM 1999 O O . VAL A 1 249 ? 13.282 -3.484 3.948 1.00 93.50 249 VAL A O 1
ATOM 2002 N N . ASN A 1 250 ? 14.584 -3.855 2.158 1.00 92.50 250 ASN A N 1
ATOM 2003 C CA . ASN A 1 250 ? 15.814 -4.102 2.916 1.00 92.50 250 ASN A CA 1
ATOM 2004 C C . ASN A 1 250 ? 16.269 -2.860 3.695 1.00 92.50 250 ASN A C 1
ATOM 2006 O O . ASN A 1 250 ? 16.472 -2.959 4.905 1.00 92.50 250 ASN A O 1
ATOM 2010 N N . GLU A 1 251 ? 16.377 -1.699 3.039 1.00 92.19 251 GLU A N 1
ATOM 2011 C CA . GLU A 1 251 ? 16.739 -0.432 3.695 1.00 92.19 251 GLU A CA 1
ATOM 2012 C C . GLU A 1 251 ? 15.717 -0.043 4.770 1.00 92.19 251 GLU A C 1
ATOM 2014 O O . GLU A 1 251 ? 16.101 0.380 5.858 1.00 92.19 251 GLU A O 1
ATOM 2019 N N . PHE A 1 252 ? 14.418 -0.233 4.513 1.00 91.56 252 PHE A N 1
ATOM 2020 C CA . PHE A 1 252 ? 13.375 0.007 5.511 1.00 91.56 252 PHE A CA 1
ATOM 2021 C C . PHE A 1 252 ? 13.559 -0.871 6.760 1.00 91.56 252 PHE A C 1
ATOM 2023 O O . PHE A 1 252 ? 13.520 -0.360 7.883 1.00 91.56 252 PHE A O 1
ATOM 2030 N N . ILE A 1 253 ? 13.792 -2.177 6.574 1.00 90.25 253 ILE A N 1
ATOM 2031 C CA . ILE A 1 253 ? 14.024 -3.116 7.680 1.00 90.25 253 ILE A CA 1
ATOM 2032 C C . ILE A 1 253 ? 15.298 -2.7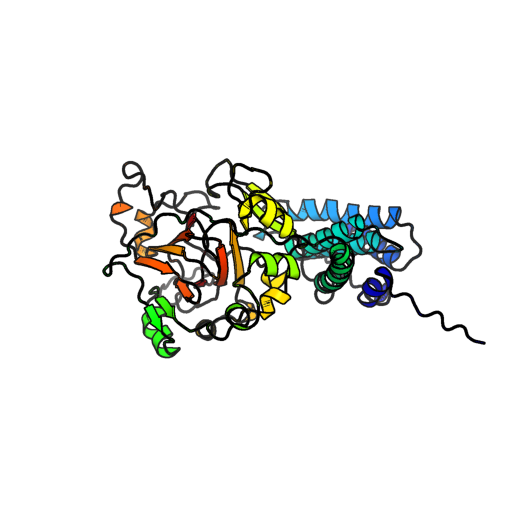40 8.441 1.00 90.25 253 ILE A C 1
ATOM 2034 O O . ILE A 1 253 ? 15.271 -2.632 9.665 1.00 90.25 253 ILE A O 1
ATOM 2038 N N . ASP A 1 254 ? 16.408 -2.510 7.748 1.00 89.19 254 ASP A N 1
ATOM 2039 C CA . ASP A 1 254 ? 17.685 -2.215 8.398 1.00 89.19 254 ASP A CA 1
ATOM 2040 C C . ASP A 1 254 ? 17.666 -0.886 9.165 1.00 89.19 254 ASP A C 1
ATOM 2042 O O . ASP A 1 254 ? 18.166 -0.820 10.292 1.00 89.19 254 ASP A O 1
ATOM 2046 N N . ARG A 1 255 ? 17.020 0.140 8.605 1.00 87.81 255 ARG A N 1
ATOM 2047 C CA . ARG A 1 255 ? 16.991 1.493 9.166 1.00 87.81 255 ARG A CA 1
ATOM 2048 C C . ARG A 1 255 ? 15.959 1.690 10.270 1.00 87.81 255 ARG A C 1
ATOM 2050 O O . ARG A 1 255 ? 16.290 2.277 11.294 1.00 87.81 255 ARG A O 1
ATOM 2057 N N . TYR A 1 256 ? 14.722 1.225 10.074 1.00 85.00 256 TYR A N 1
ATOM 2058 C CA . TYR A 1 256 ? 13.602 1.542 10.975 1.00 85.00 256 TYR A CA 1
ATOM 2059 C C . TYR A 1 256 ? 13.137 0.375 11.843 1.00 85.00 256 TYR A C 1
ATOM 2061 O O . TYR A 1 256 ? 12.484 0.623 12.853 1.00 85.00 256 TYR A O 1
ATOM 2069 N N . ILE A 1 257 ? 13.460 -0.872 11.484 1.00 84.19 257 ILE A N 1
ATOM 2070 C CA . ILE A 1 257 ? 13.095 -2.055 12.278 1.00 84.19 257 ILE A CA 1
ATOM 2071 C C . ILE A 1 257 ? 14.274 -2.526 13.132 1.00 84.19 257 ILE A C 1
ATOM 2073 O O . ILE A 1 257 ? 14.145 -2.678 14.343 1.00 84.19 257 ILE A O 1
ATOM 2077 N N . LEU A 1 258 ? 15.430 -2.749 12.502 1.00 83.62 258 LEU A N 1
ATOM 2078 C CA . LEU A 1 258 ? 16.644 -3.227 13.168 1.00 83.62 258 LEU A CA 1
ATOM 2079 C C . LEU A 1 258 ? 17.515 -2.088 13.717 1.00 83.62 258 LEU A C 1
ATOM 2081 O O . LEU A 1 258 ? 18.414 -2.349 14.511 1.00 83.62 258 LEU A O 1
ATOM 2085 N N . ASN A 1 259 ? 17.241 -0.842 13.310 1.00 79.44 259 ASN A N 1
ATOM 2086 C CA . ASN A 1 259 ? 17.944 0.372 13.733 1.00 79.44 259 ASN A CA 1
ATOM 2087 C C . ASN A 1 259 ? 19.481 0.285 13.596 1.00 79.44 259 ASN A C 1
ATOM 2089 O O . ASN A 1 259 ? 20.218 0.776 14.454 1.00 79.44 259 ASN A O 1
ATOM 2093 N N . LYS A 1 260 ? 19.977 -0.333 12.511 1.00 75.81 260 LYS A N 1
ATOM 2094 C CA . LYS A 1 260 ? 21.423 -0.477 12.244 1.00 75.81 260 LYS A CA 1
ATOM 2095 C C . LYS A 1 260 ? 22.141 0.876 12.169 1.00 75.81 260 LYS A C 1
ATOM 2097 O O . LYS A 1 260 ? 23.278 0.992 12.614 1.00 75.81 260 LYS A O 1
ATOM 2102 N N . ASP A 1 261 ? 21.449 1.891 11.657 1.00 71.88 261 ASP A N 1
ATOM 2103 C CA . ASP A 1 261 ? 21.982 3.240 11.439 1.00 71.88 261 ASP A CA 1
ATOM 2104 C C . ASP A 1 261 ? 21.909 4.148 12.687 1.00 71.88 261 ASP A C 1
ATOM 2106 O O . ASP A 1 261 ? 22.346 5.299 12.639 1.00 71.88 261 ASP A O 1
ATOM 2110 N N . GLY A 1 262 ? 21.300 3.693 13.792 1.00 67.44 262 GLY A N 1
ATOM 2111 C CA . GLY A 1 262 ? 21.068 4.520 14.987 1.00 67.44 262 GLY A CA 1
ATOM 2112 C C . GLY A 1 262 ? 20.150 5.732 14.749 1.00 67.44 262 GLY A C 1
ATOM 2113 O O . GLY A 1 262 ? 20.249 6.741 15.456 1.00 67.44 262 GLY A O 1
ATOM 2114 N N . VAL A 1 263 ? 19.279 5.667 13.737 1.00 65.25 263 VAL A N 1
ATOM 2115 C CA . VAL A 1 263 ? 18.444 6.787 13.284 1.00 65.25 263 VAL A CA 1
ATOM 2116 C C . VAL A 1 263 ? 17.385 7.134 14.328 1.00 65.25 263 VAL A C 1
ATOM 2118 O O . VAL A 1 263 ? 16.566 6.312 14.733 1.00 65.25 263 VAL A O 1
ATOM 2121 N N . LYS A 1 264 ? 17.356 8.407 14.732 1.00 64.31 264 LYS A N 1
ATOM 2122 C CA . LYS A 1 264 ? 16.298 8.952 15.588 1.00 64.31 264 LYS A CA 1
ATOM 2123 C C . LYS A 1 264 ? 15.068 9.279 14.745 1.00 64.31 264 LYS A C 1
ATOM 2125 O O . LYS A 1 264 ? 15.021 10.316 14.093 1.00 64.31 264 LYS A O 1
ATOM 2130 N N . GLY A 1 265 ? 14.074 8.402 14.784 1.00 68.62 265 GLY A N 1
ATOM 2131 C CA . GLY A 1 265 ? 12.782 8.592 14.130 1.00 68.62 265 GLY A CA 1
ATOM 2132 C C . GLY A 1 265 ? 12.015 7.278 14.033 1.00 68.62 265 GLY A C 1
ATOM 2133 O O . GLY A 1 265 ? 12.592 6.208 14.198 1.00 68.62 265 GLY A O 1
ATOM 2134 N N . SER A 1 266 ? 10.716 7.356 13.752 1.00 78.38 266 SER A N 1
ATOM 2135 C CA . SER A 1 266 ? 9.924 6.183 13.373 1.00 78.38 266 SER A CA 1
ATOM 2136 C C . SER A 1 266 ? 9.652 6.218 11.872 1.00 78.38 266 SER A C 1
ATOM 2138 O O . SER A 1 266 ? 9.471 7.293 11.295 1.00 78.38 266 SER A O 1
ATOM 2140 N N . GLY A 1 267 ? 9.685 5.042 11.246 1.00 83.50 267 GLY A N 1
ATOM 2141 C CA . GLY A 1 267 ? 9.347 4.843 9.841 1.00 83.50 267 GLY A CA 1
ATOM 2142 C C . GLY A 1 267 ? 8.197 3.851 9.720 1.00 83.50 267 GLY A C 1
ATOM 2143 O O . GLY A 1 267 ? 8.173 2.852 10.442 1.00 83.50 267 GLY A O 1
ATOM 2144 N N . TYR A 1 268 ? 7.249 4.104 8.820 1.00 84.38 268 TYR A N 1
ATOM 2145 C CA . TYR A 1 268 ? 6.070 3.265 8.641 1.00 84.38 268 TYR A CA 1
ATOM 2146 C C . TYR A 1 268 ? 5.694 3.090 7.166 1.00 84.38 268 TYR A C 1
ATOM 2148 O O . TYR A 1 268 ? 5.362 4.045 6.470 1.00 84.38 268 TYR A O 1
ATOM 2156 N N . LEU A 1 269 ? 5.706 1.847 6.685 1.00 87.88 269 LEU A N 1
ATOM 2157 C CA . LEU A 1 269 ? 5.133 1.458 5.398 1.00 87.88 269 LEU A CA 1
ATOM 2158 C C . LEU A 1 269 ? 3.612 1.374 5.595 1.00 87.88 269 LEU A C 1
ATOM 2160 O O . LEU A 1 269 ? 3.055 0.336 5.963 1.00 87.88 269 LEU A O 1
ATOM 2164 N N . ALA A 1 270 ? 2.947 2.512 5.423 1.00 82.25 270 ALA A N 1
ATOM 2165 C CA . ALA A 1 270 ? 1.520 2.685 5.654 1.00 82.25 270 ALA A CA 1
ATOM 2166 C C . ALA A 1 270 ? 0.727 2.650 4.343 1.00 82.25 270 ALA A C 1
ATOM 2168 O O . ALA A 1 270 ? 1.182 3.167 3.328 1.00 82.25 270 ALA A O 1
ATOM 2169 N N . GLN A 1 271 ? -0.493 2.103 4.393 1.00 79.56 271 GLN A N 1
ATOM 2170 C CA . GLN A 1 271 ? -1.518 2.257 3.349 1.00 79.56 271 GLN A CA 1
ATOM 2171 C C . GLN A 1 271 ? -1.044 1.953 1.912 1.00 79.56 271 GLN A C 1
ATOM 2173 O O . GLN A 1 271 ? -1.486 2.589 0.958 1.00 79.56 271 GLN A O 1
ATOM 2178 N N . HIS A 1 272 ? -0.146 0.981 1.754 1.00 86.38 272 HIS A N 1
ATOM 2179 C CA . HIS A 1 272 ? 0.439 0.658 0.454 1.00 86.38 272 HIS A CA 1
ATOM 2180 C C . HIS A 1 272 ? -0.209 -0.585 -0.160 1.00 86.38 272 HIS A C 1
ATOM 2182 O O . HIS A 1 272 ? -0.391 -1.594 0.528 1.00 86.38 272 HIS A O 1
ATOM 2188 N N . GLN A 1 273 ? -0.479 -0.560 -1.467 1.00 86.56 273 GLN A N 1
ATOM 2189 C CA . GLN A 1 273 ? -0.967 -1.699 -2.263 1.00 86.56 273 GLN A CA 1
ATOM 2190 C C . GLN A 1 273 ? 0.176 -2.684 -2.586 1.00 86.56 273 GLN A C 1
ATOM 2192 O O . GLN A 1 273 ? 0.412 -3.087 -3.724 1.00 86.56 273 GLN A O 1
ATOM 2197 N N . LEU A 1 274 ? 0.914 -3.082 -1.544 1.00 90.06 274 LEU A N 1
ATOM 2198 C CA . LEU A 1 274 ? 2.105 -3.932 -1.624 1.00 90.06 274 LEU A CA 1
ATOM 2199 C C . LEU A 1 274 ? 1.825 -5.279 -2.311 1.00 90.06 274 LEU A C 1
ATOM 2201 O O . LEU A 1 274 ? 2.712 -5.844 -2.936 1.00 90.06 274 LEU A O 1
ATOM 2205 N N . PHE A 1 275 ? 0.598 -5.789 -2.208 1.00 90.94 275 PHE A N 1
ATOM 2206 C CA . PHE A 1 275 ? 0.187 -7.064 -2.800 1.00 90.94 275 PHE A CA 1
ATOM 2207 C C . PHE A 1 275 ? 0.064 -6.998 -4.326 1.00 90.94 275 PHE A C 1
ATOM 2209 O O . PHE A 1 275 ? 0.370 -7.974 -5.004 1.00 90.94 275 PHE A O 1
ATOM 2216 N N . ASP A 1 276 ? -0.321 -5.849 -4.879 1.00 86.94 276 ASP A N 1
ATOM 2217 C CA . ASP A 1 276 ? -0.379 -5.664 -6.330 1.00 86.94 276 ASP A CA 1
ATOM 2218 C C . ASP A 1 276 ? 1.032 -5.476 -6.903 1.00 86.94 276 ASP A C 1
ATOM 2220 O O . ASP A 1 276 ? 1.382 -6.083 -7.913 1.00 86.94 276 ASP A O 1
ATOM 2224 N N . GLN A 1 277 ? 1.899 -4.758 -6.179 1.00 89.38 277 GLN A N 1
ATOM 2225 C CA . GLN A 1 277 ? 3.324 -4.650 -6.504 1.00 89.38 277 GLN A CA 1
ATOM 2226 C C . GLN A 1 277 ? 4.085 -5.987 -6.343 1.00 89.38 277 GLN A C 1
ATOM 2228 O O . GLN A 1 277 ? 5.065 -6.237 -7.059 1.00 89.38 277 GLN A O 1
ATOM 2233 N N . ILE A 1 278 ? 3.687 -6.847 -5.398 1.00 90.88 278 ILE A N 1
ATOM 2234 C CA . ILE A 1 278 ? 4.394 -8.085 -5.025 1.00 90.88 278 ILE A CA 1
ATOM 2235 C C . ILE A 1 278 ? 3.417 -9.281 -5.011 1.00 90.88 278 ILE A C 1
ATOM 2237 O O . ILE A 1 278 ? 2.928 -9.679 -3.947 1.00 90.88 278 ILE A O 1
ATOM 2241 N N . PRO A 1 279 ? 3.149 -9.891 -6.184 1.00 90.00 279 PRO A N 1
ATOM 2242 C CA . PRO A 1 279 ? 2.218 -11.011 -6.330 1.00 90.00 279 PRO A CA 1
ATOM 2243 C C . PRO A 1 279 ? 2.540 -12.229 -5.456 1.00 90.00 279 PRO A C 1
ATOM 2245 O O . PRO A 1 279 ? 1.627 -12.948 -5.062 1.00 90.00 279 PRO A O 1
ATOM 2248 N N . GLU A 1 280 ? 3.811 -12.448 -5.114 1.00 90.19 280 GLU A N 1
ATOM 2249 C CA . GLU A 1 280 ? 4.240 -13.480 -4.167 1.00 90.19 280 GLU A CA 1
ATOM 2250 C C . GLU A 1 280 ? 3.596 -13.293 -2.786 1.00 90.19 280 GLU A C 1
ATOM 2252 O O . GLU A 1 280 ? 3.145 -14.265 -2.196 1.00 90.19 280 GLU A O 1
ATOM 2257 N N . LEU A 1 281 ? 3.461 -12.051 -2.303 1.00 91.75 281 LEU A N 1
ATOM 2258 C CA . LEU A 1 281 ? 2.743 -11.758 -1.057 1.00 91.75 281 LEU A CA 1
ATOM 2259 C C . LEU A 1 281 ? 1.221 -11.841 -1.240 1.00 91.75 281 LEU A C 1
ATOM 2261 O O . LEU A 1 281 ? 0.505 -12.182 -0.300 1.00 91.75 281 LEU A O 1
ATOM 2265 N N . LYS A 1 282 ? 0.702 -11.535 -2.439 1.00 91.94 282 LYS A N 1
ATOM 2266 C CA . LYS A 1 282 ? -0.733 -11.660 -2.761 1.00 91.94 282 LYS A CA 1
ATOM 2267 C C . LYS A 1 282 ? -1.186 -13.121 -2.773 1.00 91.94 282 LYS A C 1
ATOM 2269 O O . LYS A 1 282 ? -2.313 -13.416 -2.384 1.00 91.94 282 LYS A O 1
ATOM 2274 N N . ALA A 1 283 ? -0.298 -14.043 -3.147 1.00 92.31 283 ALA A N 1
ATOM 2275 C CA . ALA A 1 283 ? -0.549 -15.481 -3.102 1.00 92.31 283 ALA A CA 1
ATOM 2276 C C . ALA A 1 283 ? -0.829 -16.007 -1.678 1.00 92.31 283 ALA A C 1
ATOM 2278 O O . ALA A 1 283 ? -1.506 -17.032 -1.547 1.00 92.31 283 ALA A O 1
ATOM 2279 N N . ASP A 1 284 ? -0.417 -15.279 -0.637 1.00 92.12 284 ASP A N 1
ATOM 2280 C CA . ASP A 1 284 ? -0.451 -15.729 0.761 1.00 92.12 284 ASP A CA 1
ATOM 2281 C C . ASP A 1 284 ? -1.726 -15.374 1.527 1.00 92.12 284 ASP A C 1
ATOM 2283 O O . ASP A 1 284 ? -1.948 -15.879 2.632 1.00 92.12 284 ASP A O 1
ATOM 2287 N N . ILE A 1 285 ? -2.559 -14.512 0.946 1.00 92.06 285 ILE A N 1
ATOM 2288 C CA . ILE A 1 285 ? -3.752 -13.936 1.572 1.00 92.06 285 ILE A CA 1
ATOM 2289 C C . ILE A 1 285 ? -4.970 -14.093 0.660 1.00 92.06 285 ILE A C 1
ATOM 2291 O O . ILE A 1 285 ? -4.843 -14.159 -0.561 1.00 92.06 285 ILE A O 1
ATOM 2295 N N . ARG A 1 286 ? -6.174 -14.136 1.228 1.00 91.12 286 ARG A N 1
ATOM 2296 C CA . ARG A 1 286 ? -7.437 -14.133 0.468 1.00 91.12 286 ARG A CA 1
ATOM 2297 C C . ARG A 1 286 ? -8.412 -13.136 1.094 1.00 91.12 286 ARG A C 1
ATOM 2299 O O . ARG A 1 286 ? -8.400 -13.028 2.323 1.00 91.12 286 ARG A O 1
ATOM 2306 N N . PRO A 1 287 ? -9.241 -12.420 0.312 1.00 91.50 287 PRO A N 1
ATOM 2307 C CA . PRO A 1 287 ? -10.349 -11.653 0.870 1.00 91.50 287 PRO A CA 1
ATOM 2308 C C . PRO A 1 287 ? -11.204 -12.544 1.788 1.00 91.50 287 PRO A C 1
ATOM 2310 O O . PRO A 1 287 ? -11.507 -13.674 1.409 1.00 91.50 287 PRO A O 1
ATOM 2313 N N . PRO A 1 288 ? -11.571 -12.100 3.005 1.00 92.12 288 PRO A N 1
ATOM 2314 C CA . PRO A 1 288 ? -12.463 -12.874 3.862 1.00 92.12 288 PRO A CA 1
ATOM 2315 C C . PRO A 1 288 ? -13.842 -13.031 3.212 1.00 92.12 288 PRO A C 1
ATOM 2317 O O . PRO A 1 288 ? -14.391 -12.032 2.748 1.00 92.12 288 PRO A O 1
ATOM 2320 N N . ASP A 1 289 ? -14.431 -14.232 3.272 1.00 92.62 289 ASP A N 1
ATOM 2321 C CA . ASP A 1 289 ? -15.718 -14.579 2.635 1.00 92.62 289 ASP A CA 1
ATOM 2322 C C . ASP A 1 289 ? -16.823 -13.536 2.869 1.00 92.62 289 ASP A C 1
ATOM 2324 O O . ASP A 1 289 ? -17.612 -13.239 1.981 1.00 92.62 289 ASP A O 1
ATOM 2328 N N . TYR A 1 290 ? -16.859 -12.920 4.052 1.00 93.75 290 TYR A N 1
ATOM 2329 C CA . TYR A 1 290 ? -17.800 -11.858 4.421 1.00 93.75 290 TYR A CA 1
ATOM 2330 C C . TYR A 1 290 ? -17.810 -10.645 3.476 1.00 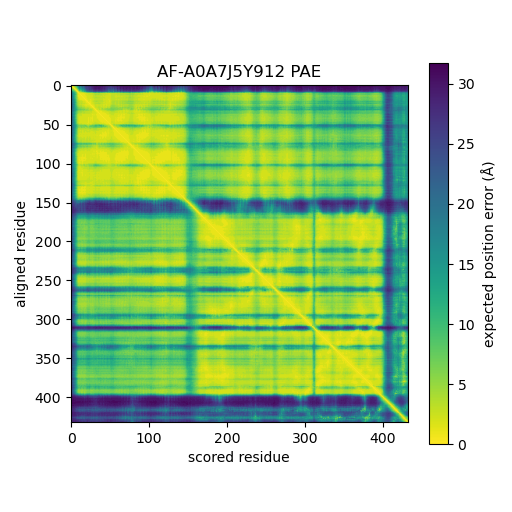93.75 290 TYR A C 1
ATOM 2332 O O . TYR A 1 290 ? -18.810 -9.930 3.440 1.00 93.75 290 TYR A O 1
ATOM 2340 N N . CYS A 1 291 ? -16.744 -10.408 2.705 1.00 90.81 291 CYS A N 1
ATOM 2341 C CA . CYS A 1 291 ? -16.704 -9.348 1.695 1.00 90.81 291 CYS A CA 1
ATOM 2342 C C . CYS A 1 291 ? -17.668 -9.620 0.523 1.00 90.81 291 CYS A C 1
ATOM 2344 O O . CYS A 1 291 ? -18.092 -8.667 -0.123 1.00 90.81 291 CYS A O 1
ATOM 2346 N N . CYS A 1 292 ? -18.093 -10.874 0.288 1.00 90.44 292 CYS A N 1
ATOM 2347 C CA . CYS A 1 292 ? -19.113 -11.204 -0.723 1.00 90.44 292 CYS A CA 1
ATOM 2348 C C . CYS A 1 292 ? -20.524 -10.693 -0.376 1.00 90.44 292 CYS A C 1
ATOM 2350 O O . CYS A 1 292 ? -21.421 -10.734 -1.211 1.00 90.44 292 CYS A O 1
ATOM 2352 N N . LEU A 1 293 ? -20.730 -10.194 0.850 1.00 90.19 293 LEU A N 1
ATOM 2353 C CA . LEU A 1 293 ? -21.942 -9.465 1.243 1.00 90.19 293 LEU A CA 1
ATOM 2354 C C . LEU A 1 293 ? -21.939 -8.012 0.732 1.00 90.19 293 LEU A C 1
ATOM 2356 O O . LEU A 1 293 ? -22.871 -7.256 1.018 1.00 90.19 293 LEU A O 1
ATOM 2360 N N . GLY A 1 294 ? -20.873 -7.609 0.035 1.00 84.00 294 GLY A N 1
ATOM 2361 C CA . GLY A 1 294 ? -20.753 -6.331 -0.647 1.00 84.00 294 GLY A CA 1
ATOM 2362 C C . GLY A 1 294 ? -21.581 -6.255 -1.924 1.00 84.00 294 GLY A C 1
ATOM 2363 O O . GLY A 1 294 ? -22.156 -7.236 -2.386 1.00 84.00 294 GLY A O 1
ATOM 2364 N N . GLU A 1 295 ? -21.630 -5.054 -2.492 1.00 76.69 295 GLU A N 1
ATOM 2365 C CA . GLU A 1 295 ? -22.305 -4.782 -3.773 1.00 76.69 295 GLU A CA 1
ATOM 2366 C C . GLU A 1 295 ? -21.323 -4.358 -4.881 1.00 76.69 295 GLU A C 1
ATOM 2368 O O . GLU A 1 295 ? -21.754 -4.057 -5.988 1.00 76.69 295 GLU A O 1
ATOM 2373 N N . GLY A 1 296 ? -20.017 -4.332 -4.584 1.00 73.00 296 GLY A N 1
ATOM 2374 C CA . GLY A 1 296 ? -18.945 -4.202 -5.578 1.00 73.00 296 GLY A CA 1
ATOM 2375 C C . GLY A 1 296 ? -18.301 -5.554 -5.884 1.00 73.00 296 GLY A C 1
ATOM 2376 O O . GLY A 1 296 ? -18.426 -6.489 -5.087 1.00 73.00 296 GLY A O 1
ATOM 2377 N N . ASP A 1 297 ? -17.600 -5.641 -7.012 1.00 76.56 297 ASP A N 1
ATOM 2378 C CA . ASP A 1 297 ? -16.919 -6.866 -7.437 1.00 76.56 297 ASP A CA 1
ATOM 2379 C C . ASP A 1 297 ? -15.693 -7.168 -6.550 1.00 76.56 297 ASP A C 1
ATOM 2381 O O . ASP A 1 297 ? -15.175 -6.296 -5.848 1.00 76.56 297 ASP A O 1
ATOM 2385 N N . GLU A 1 298 ? -15.178 -8.404 -6.580 1.00 74.50 298 GLU A N 1
ATOM 2386 C CA . GLU A 1 298 ? -13.962 -8.760 -5.821 1.00 74.50 298 GLU A CA 1
ATOM 2387 C C . GLU A 1 298 ? -12.748 -7.911 -6.259 1.00 74.50 298 GLU A C 1
ATOM 2389 O O . GLU A 1 298 ? -11.881 -7.584 -5.447 1.00 74.50 298 GLU A O 1
ATOM 2394 N N . GLU A 1 299 ? -12.733 -7.468 -7.520 1.00 74.12 299 GLU A N 1
ATOM 2395 C CA . GLU A 1 299 ? -11.727 -6.562 -8.087 1.00 74.12 299 GLU A CA 1
ATOM 2396 C C . GLU A 1 299 ? -11.782 -5.136 -7.494 1.00 74.12 299 GLU A C 1
ATOM 2398 O O . GLU A 1 299 ? -10.761 -4.447 -7.460 1.00 74.12 299 GLU A O 1
ATOM 2403 N N . ASP A 1 300 ? -12.925 -4.701 -6.941 1.00 79.31 300 ASP A N 1
ATOM 2404 C CA . ASP A 1 300 ? -13.069 -3.404 -6.258 1.00 79.31 300 ASP A CA 1
ATOM 2405 C C . ASP A 1 300 ? -12.492 -3.401 -4.828 1.00 79.31 300 ASP A C 1
ATOM 2407 O O . ASP A 1 300 ? -12.454 -2.345 -4.166 1.00 79.31 300 ASP A O 1
ATOM 2411 N N . ILE A 1 301 ? -12.079 -4.563 -4.309 1.00 85.44 301 ILE A N 1
ATOM 2412 C CA . ILE A 1 301 ? -11.563 -4.706 -2.946 1.00 85.44 301 ILE A CA 1
ATOM 2413 C C . ILE A 1 301 ? -10.132 -4.173 -2.880 1.00 85.44 301 ILE A C 1
ATOM 2415 O O . ILE A 1 301 ? -9.169 -4.817 -3.291 1.00 85.44 301 ILE A O 1
ATOM 2419 N N . THR A 1 302 ? -9.960 -2.999 -2.273 1.00 86.12 302 THR A N 1
ATOM 2420 C CA . THR A 1 302 ? -8.627 -2.408 -2.108 1.00 86.12 302 THR A CA 1
ATOM 2421 C C . THR A 1 302 ? -7.876 -3.107 -0.974 1.00 86.12 302 THR A C 1
ATOM 2423 O O . THR A 1 302 ? -8.277 -3.012 0.194 1.00 86.12 302 THR A O 1
ATOM 2426 N N . VAL A 1 303 ? -6.771 -3.784 -1.303 1.00 89.50 303 VAL A N 1
ATOM 2427 C CA . VAL A 1 303 ? -5.940 -4.517 -0.337 1.00 89.50 303 VAL A CA 1
ATOM 2428 C C . VAL A 1 303 ? -4.680 -3.721 -0.004 1.00 89.50 303 VAL A C 1
ATOM 2430 O O . VAL A 1 303 ? -3.831 -3.494 -0.857 1.00 89.50 303 VAL A O 1
ATOM 2433 N N . ASN A 1 304 ? -4.536 -3.311 1.258 1.00 88.62 304 ASN A N 1
ATOM 2434 C CA . ASN A 1 304 ? -3.383 -2.529 1.717 1.00 88.62 304 ASN A CA 1
ATOM 2435 C C . ASN A 1 304 ? -2.576 -3.268 2.789 1.00 88.62 304 ASN A C 1
ATOM 2437 O O . ASN A 1 304 ? -3.157 -3.855 3.710 1.00 88.62 304 ASN A O 1
ATOM 2441 N N . ALA A 1 305 ? -1.251 -3.172 2.690 1.00 88.81 305 ALA A N 1
ATOM 2442 C CA . ALA A 1 305 ? -0.288 -3.581 3.703 1.00 88.81 305 ALA A CA 1
ATOM 2443 C C . ALA A 1 305 ? 0.049 -2.427 4.664 1.00 88.81 305 ALA A C 1
ATOM 2445 O O . ALA A 1 305 ? -0.083 -1.246 4.334 1.00 88.81 305 ALA A O 1
ATOM 2446 N N . TRP A 1 306 ? 0.486 -2.801 5.864 1.00 86.56 306 TRP A N 1
ATOM 2447 C CA . TRP A 1 306 ? 0.783 -1.903 6.979 1.00 86.56 306 TRP A CA 1
ATOM 2448 C C . TRP A 1 306 ? 1.986 -2.453 7.763 1.00 86.56 306 TRP A C 1
ATOM 2450 O O . TRP A 1 306 ? 1.775 -3.268 8.659 1.00 86.56 306 TRP A O 1
ATOM 2460 N N . PHE A 1 307 ? 3.222 -2.073 7.421 1.00 85.94 307 PHE A N 1
ATOM 2461 C CA . PHE A 1 307 ? 4.470 -2.630 7.980 1.00 85.94 307 PHE A CA 1
ATOM 2462 C C . PHE A 1 307 ? 5.297 -1.571 8.741 1.00 85.94 307 PHE A C 1
ATOM 2464 O O . PHE A 1 307 ? 5.488 -0.462 8.257 1.00 85.94 307 PHE A O 1
ATOM 2471 N N . GLY A 1 308 ? 5.762 -1.870 9.956 1.00 81.06 308 GLY A N 1
ATOM 2472 C CA . GLY A 1 308 ? 6.308 -0.903 10.909 1.00 81.06 308 GLY A CA 1
ATOM 2473 C C . GLY A 1 308 ? 6.977 -1.508 12.138 1.00 81.06 308 GLY A C 1
ATOM 2474 O O . GLY A 1 308 ? 6.675 -2.641 12.494 1.00 81.06 308 GLY A O 1
ATOM 2475 N N . PRO A 1 309 ? 7.812 -0.735 12.855 1.00 69.44 309 PRO A N 1
ATOM 2476 C CA . PRO A 1 309 ? 8.550 -1.215 14.022 1.00 69.44 309 PRO A CA 1
ATOM 2477 C C . PRO A 1 309 ? 7.674 -1.660 15.196 1.00 69.44 309 PRO A C 1
ATOM 2479 O O . PRO A 1 309 ? 8.147 -2.422 16.019 1.00 69.44 309 PRO A O 1
ATOM 2482 N N . GLY A 1 310 ? 6.407 -1.242 15.285 1.00 56.38 310 GLY A N 1
ATOM 2483 C CA . GLY A 1 310 ? 5.462 -1.731 16.299 1.00 56.38 310 GLY A CA 1
ATOM 2484 C C . GLY A 1 310 ? 4.393 -2.655 15.702 1.00 56.38 310 GLY A C 1
ATOM 2485 O O . GLY A 1 310 ? 3.818 -2.208 14.721 1.00 56.38 310 GLY A O 1
ATOM 2486 N N . GLY A 1 311 ? 4.037 -3.817 16.314 1.00 34.91 311 GLY A N 1
ATOM 2487 C CA . GLY A 1 311 ? 2.803 -4.707 16.274 1.00 34.91 311 GLY A CA 1
ATOM 2488 C C . GLY A 1 311 ? 2.492 -5.766 15.172 1.00 34.91 311 GLY A C 1
ATOM 2489 O O . GLY A 1 311 ? 1.536 -5.534 14.431 1.00 34.91 311 GLY A O 1
ATOM 2490 N N . THR A 1 312 ? 3.262 -6.874 15.028 1.00 26.66 312 THR A N 1
ATOM 2491 C CA . THR A 1 312 ? 3.431 -7.831 13.861 1.00 26.66 312 THR A CA 1
ATOM 2492 C C . THR A 1 312 ? 2.166 -8.419 13.197 1.00 26.66 312 THR A C 1
ATOM 2494 O O . THR A 1 312 ? 1.086 -8.324 13.755 1.00 26.66 312 THR A O 1
ATOM 2497 N N . VAL A 1 313 ? 2.270 -9.106 12.028 1.00 36.88 313 VAL A N 1
ATOM 2498 C CA . VAL A 1 313 ? 1.155 -10.029 11.615 1.00 36.88 313 VAL A CA 1
ATOM 2499 C C . VAL A 1 313 ? 1.012 -11.115 12.673 1.00 36.88 313 VAL A C 1
ATOM 2501 O O . VAL A 1 313 ? -0.071 -11.590 12.982 1.00 36.88 313 VAL A O 1
ATOM 2504 N N . VAL A 1 314 ? 2.172 -11.448 13.235 1.00 55.16 314 VAL A N 1
ATOM 2505 C CA . VAL A 1 314 ? 2.448 -12.225 14.438 1.00 55.16 314 VAL A CA 1
ATOM 2506 C C . VAL A 1 314 ? 2.720 -11.278 15.624 1.00 55.16 314 VAL A C 1
ATOM 2508 O O . VAL A 1 314 ? 3.792 -11.304 16.226 1.00 55.16 314 VAL A O 1
ATOM 2511 N N . GLY A 1 315 ? 1.861 -10.282 15.833 1.00 62.56 315 GLY A N 1
ATOM 2512 C CA . GLY A 1 315 ? 1.939 -9.387 16.977 1.00 62.56 315 GLY A CA 1
ATOM 2513 C C . GLY A 1 315 ? 0.647 -8.619 17.214 1.00 62.56 315 GLY A C 1
ATOM 2514 O O . GLY A 1 315 ? -0.275 -8.627 16.400 1.00 62.56 315 GLY A O 1
ATOM 2515 N N . SER A 1 316 ? 0.579 -7.991 18.376 1.00 80.81 316 SER A N 1
ATOM 2516 C CA . SER A 1 316 ? -0.656 -7.433 18.911 1.00 80.81 316 SER A CA 1
ATOM 2517 C C . SER A 1 316 ? -0.801 -5.927 18.669 1.00 80.81 316 SER A C 1
ATOM 2519 O O . SER A 1 316 ? 0.179 -5.179 18.524 1.00 80.81 316 SER A O 1
ATOM 2521 N N . LYS A 1 317 ? -2.057 -5.468 18.606 1.00 87.50 317 LYS A N 1
ATOM 2522 C CA . LYS A 1 317 ? -2.411 -4.054 18.413 1.00 87.50 317 LYS A CA 1
ATOM 2523 C C . LYS A 1 317 ? -3.550 -3.626 19.309 1.00 87.50 317 LYS A C 1
ATOM 2525 O O . LYS A 1 317 ? -4.616 -4.227 19.276 1.00 87.50 317 LYS A O 1
ATOM 2530 N N . TYR A 1 318 ? -3.351 -2.539 20.036 1.00 91.06 318 TYR A N 1
ATOM 2531 C CA . TYR A 1 318 ? -4.427 -1.837 20.711 1.00 91.06 318 TYR A CA 1
ATOM 2532 C C . TYR A 1 318 ? -5.224 -1.009 19.696 1.00 91.06 318 TYR A C 1
ATOM 2534 O O . TYR A 1 318 ? -4.641 -0.264 18.910 1.00 91.06 318 TYR A O 1
ATOM 2542 N N . ILE A 1 319 ? -6.547 -1.142 19.691 1.00 93.75 319 ILE A N 1
ATOM 2543 C CA . ILE A 1 319 ? -7.456 -0.418 18.795 1.00 93.75 319 ILE A CA 1
ATOM 2544 C C . ILE A 1 319 ? -8.567 0.201 19.637 1.00 93.75 319 ILE A C 1
ATOM 2546 O O . ILE A 1 319 ? -9.123 -0.472 20.502 1.00 93.75 319 ILE A O 1
ATOM 2550 N N . ARG A 1 320 ? -8.932 1.453 19.342 1.00 95.38 320 ARG A N 1
ATOM 2551 C CA . ARG A 1 320 ? -10.123 2.117 19.893 1.00 95.38 320 ARG A CA 1
ATOM 2552 C C . ARG A 1 320 ? -10.996 2.647 18.755 1.00 95.38 320 ARG A C 1
ATOM 2554 O O . ARG A 1 320 ? -10.497 3.303 17.842 1.00 95.38 320 ARG A O 1
ATOM 2561 N N . LEU A 1 321 ? -12.289 2.352 18.799 1.00 96.56 321 LEU A N 1
ATOM 2562 C CA . LEU A 1 321 ? -13.290 2.713 17.800 1.00 96.56 321 LEU A CA 1
ATOM 2563 C C . LEU A 1 321 ? -14.343 3.643 18.405 1.00 96.56 321 LEU A C 1
ATOM 2565 O O . LEU A 1 321 ? -14.817 3.394 19.510 1.00 96.56 321 LEU A O 1
ATOM 2569 N N . TYR A 1 322 ? -14.752 4.661 17.653 1.00 96.31 322 TYR A N 1
ATOM 2570 C CA . TYR A 1 322 ? -15.835 5.575 18.024 1.00 96.31 322 TYR A CA 1
ATOM 2571 C C . TYR A 1 322 ? -16.885 5.626 16.905 1.00 96.31 322 TYR A C 1
ATOM 2573 O O . TYR A 1 322 ? -16.552 5.533 15.714 1.00 96.31 322 TYR A O 1
ATOM 2581 N N . SER A 1 323 ? -18.153 5.781 17.294 1.00 94.88 323 SER A N 1
ATOM 2582 C CA . SER A 1 323 ? -19.283 5.864 16.364 1.00 94.88 323 SER A CA 1
ATOM 2583 C C . SER A 1 323 ? -19.151 7.083 15.437 1.00 94.88 323 SER A C 1
ATOM 2585 O O . SER A 1 323 ? -18.697 8.143 15.880 1.00 94.88 323 SER A O 1
ATOM 2587 N N . PRO A 1 324 ? -19.583 7.006 14.162 1.00 92.06 324 PRO A N 1
ATOM 2588 C CA . PRO A 1 324 ? -19.745 8.197 13.328 1.00 92.06 324 PRO A CA 1
ATOM 2589 C C . PRO A 1 324 ? -20.717 9.228 13.931 1.00 92.06 324 PRO A C 1
ATOM 2591 O O . PRO A 1 324 ? -20.590 10.411 13.612 1.00 92.06 324 PRO A O 1
ATOM 2594 N N . GLU A 1 325 ? -21.642 8.812 14.802 1.00 94.19 325 GLU A N 1
ATOM 2595 C CA . GLU A 1 325 ? -22.598 9.690 15.499 1.00 94.19 325 GLU A CA 1
ATOM 2596 C C . GLU A 1 325 ? -21.916 10.628 16.509 1.00 94.19 325 GLU A C 1
ATOM 2598 O O . GLU A 1 325 ? -22.384 11.740 16.729 1.00 94.19 325 GLU A O 1
ATOM 2603 N N . ASP A 1 326 ? -20.767 10.234 17.065 1.00 94.62 326 ASP A N 1
ATOM 2604 C CA . ASP A 1 326 ? -20.022 11.022 18.055 1.00 94.62 326 ASP A CA 1
ATOM 2605 C C . ASP A 1 326 ? -19.026 12.014 17.436 1.00 94.62 326 ASP A C 1
ATOM 2607 O O . ASP A 1 326 ? -18.275 12.657 18.164 1.00 94.62 326 ASP A O 1
ATOM 2611 N N . THR A 1 327 ? -19.012 12.167 16.106 1.00 93.19 327 THR A N 1
ATOM 2612 C CA . THR A 1 327 ? -18.009 12.953 15.353 1.00 93.19 327 THR A CA 1
ATOM 2613 C C . THR A 1 327 ? -17.750 14.353 15.910 1.00 93.19 327 THR A C 1
ATOM 2615 O O . THR A 1 327 ? -16.595 14.776 15.961 1.00 93.19 327 THR A O 1
ATOM 2618 N N . ASP A 1 328 ? -18.785 15.051 16.376 1.00 92.94 328 ASP A N 1
ATOM 2619 C CA . ASP A 1 328 ? -18.664 16.413 16.911 1.00 92.94 328 ASP A CA 1
ATOM 2620 C C . ASP A 1 328 ? -17.823 16.475 18.204 1.00 92.94 328 ASP A C 1
ATOM 2622 O O . ASP A 1 328 ? -17.218 17.501 18.507 1.00 92.94 328 ASP A O 1
ATOM 2626 N N . LYS A 1 329 ? -17.710 15.356 18.933 1.00 95.75 329 LYS A N 1
ATOM 2627 C CA . LYS A 1 329 ? -16.862 15.195 20.129 1.00 95.75 329 LYS A CA 1
ATOM 2628 C C . LYS A 1 329 ? -15.411 14.830 19.798 1.00 95.75 329 LYS A C 1
ATOM 2630 O O . LYS A 1 329 ? -14.574 14.771 20.695 1.00 95.75 329 LYS A O 1
ATOM 2635 N N . LEU A 1 330 ? -15.109 14.527 18.534 1.00 95.00 330 LEU A N 1
ATOM 2636 C CA . LEU A 1 330 ? -13.814 13.996 18.087 1.00 95.00 330 LEU A CA 1
ATOM 2637 C C . LEU A 1 330 ? -12.948 15.054 17.390 1.00 95.00 330 LEU A C 1
ATOM 2639 O O . LEU A 1 330 ? -11.874 14.727 16.892 1.00 95.00 330 LEU A O 1
ATOM 2643 N N . TYR A 1 331 ? -13.405 16.309 17.360 1.00 93.31 331 TYR A N 1
ATOM 2644 C CA . TYR A 1 331 ? -12.679 17.485 16.868 1.00 93.31 331 TYR A CA 1
ATOM 2645 C C . TYR A 1 331 ? -11.887 17.245 15.565 1.00 93.31 331 TYR A C 1
ATOM 2647 O O . TYR A 1 331 ? -10.652 17.324 15.570 1.00 93.31 331 TYR A O 1
ATOM 2655 N N . PRO A 1 332 ? -12.560 16.949 14.434 1.00 90.94 332 PRO A N 1
ATOM 2656 C CA . PRO A 1 332 ? -11.882 16.797 13.151 1.00 90.94 332 PRO A CA 1
ATOM 2657 C C . PRO A 1 332 ? -11.062 18.042 12.773 1.00 90.94 332 PRO A C 1
ATOM 2659 O O . PRO A 1 332 ? -11.383 19.162 13.185 1.00 90.94 332 PRO A O 1
ATOM 2662 N N . HIS A 1 333 ? -10.006 17.885 11.973 1.00 85.75 333 HIS A N 1
ATOM 2663 C CA . HIS A 1 333 ? -9.341 19.043 11.367 1.00 85.75 333 HIS A CA 1
ATOM 2664 C C . HIS A 1 333 ? -10.292 19.759 10.391 1.00 85.75 333 HIS A C 1
ATOM 2666 O O . HIS A 1 333 ? -11.124 19.138 9.740 1.00 85.75 333 HIS A O 1
ATOM 2672 N N . GLN A 1 334 ? -10.152 21.078 10.244 1.00 80.62 334 GLN A N 1
ATOM 2673 C CA . GLN A 1 334 ? -11.001 21.865 9.335 1.00 80.62 334 GLN A CA 1
ATOM 2674 C C . GLN A 1 334 ? -10.477 21.927 7.887 1.00 80.62 334 GLN A C 1
ATOM 2676 O O . GLN A 1 334 ? -11.172 22.422 7.000 1.00 80.62 334 GLN A O 1
ATOM 2681 N N . SER A 1 335 ? -9.256 21.449 7.617 1.00 76.69 335 SER A N 1
ATOM 2682 C CA . SER A 1 335 ? -8.682 21.471 6.267 1.00 76.69 335 SER A CA 1
ATOM 2683 C C . SER A 1 335 ? -9.272 20.362 5.391 1.00 76.69 335 SER A C 1
ATOM 2685 O O . SER A 1 335 ? -9.493 19.241 5.845 1.00 76.69 335 SER A O 1
ATOM 2687 N N . GLN A 1 336 ? -9.483 20.642 4.099 1.00 67.19 336 GLN A N 1
ATOM 2688 C CA . GLN A 1 336 ? -10.097 19.673 3.176 1.00 67.19 336 GLN A CA 1
ATOM 2689 C C . GLN A 1 336 ? -9.325 18.347 3.074 1.00 67.19 336 GLN A C 1
ATOM 2691 O O . GLN A 1 336 ? -9.940 17.309 2.851 1.00 67.19 336 GLN A O 1
ATOM 2696 N N . LEU A 1 337 ? -8.002 18.360 3.270 1.00 66.50 337 LEU A N 1
ATOM 2697 C CA . LEU A 1 337 ? -7.161 17.159 3.212 1.00 66.50 337 LEU A CA 1
ATOM 2698 C C . LEU A 1 337 ? -7.187 16.319 4.499 1.00 66.50 337 LEU A C 1
ATOM 2700 O O . LEU A 1 337 ? -6.888 15.133 4.432 1.00 66.50 337 LEU A O 1
ATOM 2704 N N . LEU A 1 338 ? -7.537 16.909 5.649 1.00 73.06 338 LEU A N 1
ATOM 2705 C CA . LEU A 1 338 ? -7.482 16.246 6.962 1.00 73.06 338 LEU A CA 1
ATOM 2706 C C . LEU A 1 338 ? -8.848 16.185 7.666 1.00 73.06 338 LEU A C 1
ATOM 2708 O O . LEU A 1 338 ? -8.916 15.762 8.814 1.00 73.06 338 LEU A O 1
ATOM 2712 N N . HIS A 1 339 ? -9.946 16.564 7.006 1.00 77.25 339 HIS A N 1
ATOM 2713 C CA . HIS A 1 339 ? -11.306 16.596 7.577 1.00 77.25 339 HIS A CA 1
ATOM 2714 C C . HIS A 1 339 ? -11.817 15.252 8.134 1.00 77.25 339 HIS A C 1
ATOM 2716 O O . HIS A 1 339 ? -12.813 15.192 8.853 1.00 77.25 339 HIS A O 1
ATOM 2722 N N . ASN A 1 340 ? -11.142 14.160 7.788 1.00 80.12 340 ASN A N 1
ATOM 2723 C CA . ASN A 1 340 ? -11.385 12.801 8.253 1.00 80.12 340 ASN A CA 1
ATOM 2724 C C . ASN A 1 340 ? -10.419 12.370 9.384 1.00 80.12 340 ASN A C 1
ATOM 2726 O O . ASN A 1 340 ? -10.432 11.218 9.806 1.00 80.12 340 ASN A O 1
ATOM 2730 N N . THR A 1 341 ? -9.575 13.279 9.869 1.00 83.81 341 THR A N 1
ATOM 2731 C CA . THR A 1 341 ? -8.567 13.078 10.920 1.00 83.81 341 THR A CA 1
ATOM 2732 C C . THR A 1 341 ? -8.960 13.878 12.152 1.00 83.81 341 THR A C 1
ATOM 2734 O O . THR A 1 341 ? -9.402 15.020 12.030 1.00 83.81 341 THR A O 1
ATOM 2737 N N . SER A 1 342 ? -8.808 13.291 13.336 1.00 89.56 342 SER A N 1
ATOM 2738 C CA . SER A 1 342 ? -9.059 13.971 14.606 1.00 89.56 342 SER A CA 1
ATOM 2739 C C . SER A 1 342 ? -7.826 14.757 15.045 1.00 89.56 342 SER A C 1
ATOM 2741 O O . SER A 1 342 ? -6.706 14.273 14.902 1.00 89.56 342 SER A O 1
ATOM 2743 N N . GLN A 1 343 ? -8.036 15.936 15.630 1.00 90.31 343 GLN A N 1
ATOM 2744 C CA . GLN A 1 343 ? -6.974 16.700 16.292 1.00 90.31 343 GLN A CA 1
ATOM 2745 C C . GLN A 1 343 ? -6.560 16.104 17.653 1.00 90.31 343 GLN A C 1
ATOM 2747 O O . GLN A 1 343 ? -5.583 16.563 18.245 1.00 90.31 343 GLN A O 1
ATOM 2752 N N . VAL A 1 344 ? -7.321 15.139 18.183 1.00 90.62 344 VAL A N 1
ATOM 2753 C CA . VAL A 1 344 ? -7.167 14.629 19.549 1.00 90.62 344 VAL A CA 1
ATOM 2754 C C . VAL A 1 344 ? -6.167 13.476 19.608 1.00 90.62 344 VAL A C 1
ATOM 2756 O O . VAL A 1 344 ? -6.277 12.488 18.879 1.00 90.62 344 VAL A O 1
ATOM 2759 N N . ASP A 1 345 ? -5.235 13.561 20.554 1.00 88.94 345 ASP A N 1
ATOM 2760 C CA . ASP A 1 345 ? -4.432 12.422 20.987 1.00 88.94 345 ASP A CA 1
ATOM 2761 C C . ASP A 1 345 ? -5.282 11.483 21.859 1.00 88.94 345 ASP A C 1
ATOM 2763 O O . ASP A 1 345 ? -5.709 11.840 22.952 1.00 88.94 345 ASP A O 1
ATOM 2767 N N . VAL A 1 346 ? -5.564 10.278 21.366 1.00 89.81 346 VAL A N 1
ATOM 2768 C CA . VAL A 1 346 ? -6.534 9.355 21.984 1.00 89.81 346 VAL A CA 1
ATOM 2769 C C . VAL A 1 346 ? -6.047 8.745 23.303 1.00 89.81 346 VAL A C 1
ATOM 2771 O O . VAL A 1 346 ? -6.872 8.345 24.133 1.00 89.81 346 VAL A O 1
ATOM 2774 N N . GLU A 1 347 ? -4.731 8.670 23.510 1.00 87.44 347 GLU A N 1
ATOM 2775 C CA . GLU A 1 347 ? -4.136 8.124 24.738 1.00 87.44 347 GLU A CA 1
ATOM 2776 C C . GLU A 1 347 ? -3.697 9.210 25.725 1.00 87.44 347 GLU A C 1
ATOM 2778 O O . GLU A 1 347 ? -3.615 8.933 26.919 1.00 87.44 347 GLU A O 1
ATOM 2783 N N . ASN A 1 348 ? -3.482 10.442 25.255 1.00 89.44 348 ASN A N 1
ATOM 2784 C CA . ASN A 1 348 ? -3.178 11.598 26.099 1.00 89.44 348 ASN A CA 1
ATOM 2785 C C . ASN A 1 348 ? -3.975 12.848 25.660 1.00 89.44 348 ASN A C 1
ATOM 2787 O O . ASN A 1 348 ? -3.382 13.807 25.158 1.00 89.44 348 ASN A O 1
ATOM 2791 N N . PRO A 1 349 ? -5.316 12.842 25.787 1.00 92.06 349 PRO A N 1
ATOM 2792 C CA . PRO A 1 349 ? -6.153 13.918 25.272 1.00 92.06 349 PRO A CA 1
ATOM 2793 C C . PRO A 1 349 ? -5.972 15.210 26.071 1.00 92.06 349 PRO A C 1
ATOM 2795 O O . PRO A 1 349 ? -6.108 15.225 27.293 1.00 92.06 349 PRO A O 1
ATOM 2798 N N . ASP A 1 350 ? -5.747 16.314 25.360 1.00 92.81 350 ASP A N 1
ATOM 2799 C CA . ASP A 1 350 ? -5.824 17.668 25.910 1.00 92.81 350 ASP A CA 1
ATOM 2800 C C . ASP A 1 350 ? -7.288 17.985 26.262 1.00 92.81 350 ASP A C 1
ATOM 2802 O O . ASP A 1 350 ? -8.097 18.333 25.399 1.00 92.81 350 ASP A O 1
ATOM 2806 N N . THR A 1 351 ? -7.653 17.799 27.531 1.00 92.25 351 THR A N 1
ATOM 2807 C CA . THR A 1 351 ? -9.027 17.976 28.021 1.00 92.25 351 THR A CA 1
ATOM 2808 C C . THR A 1 351 ? -9.442 19.438 28.170 1.00 92.25 351 THR A C 1
ATOM 2810 O O . THR A 1 351 ? -10.641 19.702 28.258 1.00 92.25 351 THR A O 1
ATOM 2813 N N . GLU A 1 352 ? -8.500 20.387 28.166 1.00 94.69 352 GLU A N 1
ATOM 2814 C CA . GLU A 1 352 ? -8.811 21.821 28.151 1.00 94.69 352 GLU A CA 1
ATOM 2815 C C . GLU A 1 352 ? -9.225 22.260 26.742 1.00 94.69 352 GLU A C 1
ATOM 2817 O O . GLU A 1 352 ? -10.217 22.973 26.570 1.00 94.69 352 GLU A O 1
ATOM 2822 N N . ARG A 1 353 ? -8.509 21.779 25.718 1.00 94.56 353 ARG A N 1
ATOM 2823 C CA . ARG A 1 353 ? -8.787 22.078 24.307 1.00 94.56 353 ARG A CA 1
ATOM 2824 C C . ARG A 1 353 ? -9.903 21.218 23.706 1.00 94.56 353 ARG A C 1
ATOM 2826 O O . ARG A 1 353 ? -10.620 21.693 22.823 1.00 94.56 353 ARG A O 1
ATOM 2833 N N . PHE A 1 354 ? -10.064 19.976 24.166 1.00 95.62 354 PHE A N 1
ATOM 2834 C CA . PHE A 1 354 ? -11.009 18.991 23.617 1.00 95.62 354 PHE A CA 1
ATOM 2835 C C . PHE A 1 354 ? -11.974 18.405 24.679 1.00 95.62 354 PHE A C 1
ATOM 2837 O O . PHE A 1 354 ? -12.089 17.181 24.805 1.00 95.62 354 PHE A O 1
ATOM 2844 N N . PRO A 1 355 ? -12.703 19.235 25.453 1.00 96.00 355 PRO A N 1
ATOM 2845 C CA . PRO A 1 355 ? -13.455 18.795 26.636 1.00 96.00 355 PRO A CA 1
ATOM 2846 C C . PRO A 1 355 ? -14.574 17.775 26.363 1.00 96.00 355 PRO A C 1
ATOM 2848 O O . PRO A 1 355 ? -14.897 16.967 27.236 1.00 96.00 355 PRO A O 1
ATOM 2851 N N . GLU A 1 356 ? -15.169 17.763 25.166 1.00 96.56 356 GLU A N 1
ATOM 2852 C CA . GLU A 1 356 ? -16.237 16.810 24.828 1.00 96.56 356 GLU A CA 1
ATOM 2853 C C . GLU A 1 356 ? -15.711 15.409 24.481 1.00 96.56 356 GLU A C 1
ATOM 2855 O O . GLU A 1 356 ? -16.467 14.438 24.565 1.00 96.56 356 GLU A O 1
ATOM 2860 N N . PHE A 1 357 ? -14.417 15.265 24.168 1.00 96.31 357 PHE A N 1
ATOM 2861 C CA . PHE A 1 357 ? -13.815 13.978 23.801 1.00 96.31 357 PHE A CA 1
ATOM 2862 C C . PHE A 1 357 ? -13.895 12.956 24.942 1.00 96.31 357 PHE A C 1
ATOM 2864 O O . PHE A 1 357 ? -14.186 11.783 24.716 1.00 96.31 357 PHE A O 1
ATOM 2871 N N . ALA A 1 358 ? -13.743 13.412 26.190 1.00 93.56 358 ALA A N 1
ATOM 2872 C CA . ALA A 1 358 ? -13.888 12.575 27.383 1.00 93.56 358 ALA A CA 1
ATOM 2873 C C . ALA A 1 358 ? -15.314 12.005 27.574 1.00 93.56 358 ALA A C 1
ATOM 2875 O O . ALA A 1 358 ? -15.506 11.089 28.372 1.00 93.56 358 ALA A O 1
ATOM 2876 N N . LYS A 1 359 ? -16.311 12.531 26.845 1.00 95.06 359 LYS A N 1
ATOM 2877 C CA . LYS A 1 359 ? -17.722 12.096 26.857 1.00 95.06 359 LYS A CA 1
ATOM 2878 C C . LYS A 1 359 ? -18.112 11.308 25.597 1.00 95.06 359 LYS A C 1
ATOM 2880 O O . LYS A 1 359 ? -19.297 11.018 25.390 1.00 95.06 359 LYS A O 1
ATOM 2885 N N . ALA A 1 360 ? -17.159 11.023 24.711 1.00 96.19 360 ALA A N 1
ATOM 2886 C CA . ALA A 1 360 ? -17.391 10.210 23.528 1.00 96.19 360 ALA A CA 1
ATOM 2887 C C . ALA A 1 360 ? -17.309 8.719 23.915 1.00 96.19 360 ALA A C 1
ATOM 2889 O O . ALA A 1 360 ? -16.243 8.273 24.349 1.00 96.19 360 ALA A O 1
ATOM 2890 N N . PRO A 1 361 ? -18.404 7.941 23.805 1.00 96.25 361 PRO A N 1
ATOM 2891 C CA . PRO A 1 361 ? -18.355 6.504 24.021 1.00 96.25 361 PRO A CA 1
ATOM 2892 C C . PRO A 1 361 ? -17.470 5.847 22.958 1.00 96.25 361 PRO A C 1
ATOM 2894 O O . PRO A 1 361 ? -17.418 6.277 21.804 1.00 96.25 361 PRO A O 1
ATOM 2897 N N . TYR A 1 362 ? -16.783 4.786 23.357 1.00 96.69 362 TYR A N 1
ATOM 2898 C CA . TYR A 1 362 ? -15.898 4.026 22.489 1.00 96.69 362 TYR A CA 1
ATOM 2899 C C . TYR A 1 362 ? -16.005 2.535 22.771 1.00 96.69 362 TYR A C 1
ATOM 2901 O O . TYR A 1 362 ? -16.438 2.117 23.844 1.00 96.69 362 TYR A O 1
ATOM 2909 N N . LEU A 1 363 ? -15.554 1.749 21.799 1.00 97.75 363 LEU A N 1
ATOM 2910 C CA . LEU A 1 363 ? -15.195 0.352 21.990 1.00 97.75 363 LEU A CA 1
ATOM 2911 C C . LEU A 1 363 ? -13.689 0.193 21.791 1.00 97.75 363 LEU A C 1
ATOM 2913 O O . LEU A 1 363 ? -13.077 0.949 21.038 1.00 97.75 363 LEU A O 1
ATOM 2917 N N . GLU A 1 364 ? -13.077 -0.794 22.423 1.00 96.62 364 GLU A N 1
ATOM 2918 C CA . GLU A 1 364 ? -11.652 -1.074 22.279 1.00 96.62 364 GLU A CA 1
ATOM 2919 C C . GLU A 1 364 ? -11.327 -2.568 22.308 1.00 96.62 364 GLU A C 1
ATOM 2921 O O . GLU A 1 364 ? -12.118 -3.410 22.738 1.00 96.62 364 GLU A O 1
ATOM 2926 N N . CYS A 1 365 ? -10.148 -2.912 21.795 1.00 95.19 365 CYS A N 1
ATOM 2927 C CA . CYS A 1 365 ? -9.614 -4.262 21.863 1.00 95.19 365 CYS A CA 1
ATOM 2928 C C . CYS A 1 365 ? -8.087 -4.280 21.803 1.00 95.19 365 CYS A C 1
ATOM 2930 O O . CYS A 1 365 ? -7.446 -3.317 21.377 1.00 95.19 365 CYS A O 1
ATOM 2932 N N . VAL A 1 366 ? -7.516 -5.430 22.159 1.00 93.19 366 VAL A N 1
ATOM 2933 C CA . VAL A 1 366 ? -6.197 -5.831 21.670 1.00 93.19 366 VAL A CA 1
ATOM 2934 C C . VAL A 1 366 ? -6.406 -6.914 20.614 1.00 93.19 366 VAL A C 1
ATOM 2936 O O . VAL A 1 366 ? -6.838 -8.020 20.934 1.00 93.19 366 VAL A O 1
ATOM 2939 N N . LEU A 1 367 ? -6.135 -6.578 19.354 1.00 91.88 367 LEU A N 1
ATOM 2940 C CA . LEU A 1 367 ? -6.215 -7.494 18.221 1.00 91.88 367 LEU A CA 1
ATOM 2941 C C . LEU A 1 367 ? -4.979 -8.400 18.204 1.00 91.88 367 LEU A C 1
ATOM 2943 O O . LEU A 1 367 ? -3.859 -7.900 18.340 1.00 91.88 367 LEU A O 1
ATOM 2947 N N . GLN A 1 368 ? -5.188 -9.707 18.055 1.00 89.94 368 GLN A N 1
ATOM 2948 C CA . GLN A 1 368 ? -4.144 -10.734 18.104 1.00 89.94 368 GLN A CA 1
ATOM 2949 C C . GLN A 1 368 ? -3.846 -11.331 16.715 1.00 89.94 368 GLN A C 1
ATOM 2951 O O . GLN A 1 368 ? -4.657 -11.204 15.794 1.00 89.94 368 GLN A O 1
ATOM 2956 N N . PRO A 1 369 ? -2.707 -12.026 16.539 1.00 86.62 369 PRO A N 1
ATOM 2957 C CA . PRO A 1 369 ? -2.408 -12.769 15.316 1.00 86.62 369 PRO A CA 1
ATOM 2958 C C . PRO A 1 369 ? -3.507 -13.769 14.952 1.00 86.62 369 PRO A C 1
ATOM 2960 O O . PRO A 1 369 ? -3.858 -14.631 15.754 1.00 86.62 369 PRO A O 1
ATOM 2963 N N . GLY A 1 370 ? -4.021 -13.679 13.725 1.00 88.12 370 GLY A N 1
ATOM 2964 C CA . GLY A 1 370 ? -5.120 -14.523 13.241 1.00 88.12 370 GLY A CA 1
ATOM 2965 C C . GLY A 1 370 ? -6.527 -13.960 13.486 1.00 88.12 370 GLY A C 1
ATOM 2966 O O . GLY A 1 370 ? -7.480 -14.482 12.904 1.00 88.12 370 GLY A O 1
ATOM 2967 N N . ASP A 1 371 ? -6.671 -12.888 14.272 1.00 92.88 371 ASP A N 1
ATOM 2968 C CA . ASP A 1 371 ? -7.929 -12.145 14.387 1.00 92.88 371 ASP A CA 1
ATOM 2969 C C . ASP A 1 371 ? -8.184 -11.289 13.135 1.00 92.88 371 ASP A C 1
ATOM 2971 O O . ASP A 1 371 ? -7.262 -10.720 12.544 1.00 92.88 371 ASP A O 1
ATOM 2975 N N . VAL A 1 372 ? -9.459 -11.097 12.783 1.00 95.06 372 VAL A N 1
ATOM 2976 C CA . VAL A 1 372 ? -9.884 -10.096 11.791 1.00 95.06 372 VAL A CA 1
ATOM 2977 C C . VAL A 1 372 ? -10.855 -9.112 12.437 1.00 95.06 372 VAL A C 1
ATOM 2979 O O . VAL A 1 372 ? -11.937 -9.503 12.866 1.00 95.06 372 VAL A O 1
ATOM 2982 N N . LEU A 1 373 ? -10.513 -7.821 12.470 1.00 96.75 373 LEU A N 1
ATOM 2983 C CA . LEU A 1 373 ? -11.423 -6.776 12.942 1.00 96.75 373 LEU A CA 1
ATOM 2984 C C . LEU A 1 373 ? -12.277 -6.239 11.787 1.00 96.75 373 LEU A C 1
ATOM 2986 O O . LEU A 1 373 ? -11.769 -5.615 10.849 1.00 96.75 373 LEU A O 1
ATOM 2990 N N . PHE A 1 374 ? -13.591 -6.411 11.891 1.00 96.69 374 PHE A N 1
ATOM 2991 C CA . PHE A 1 374 ? -14.555 -5.651 11.109 1.00 96.69 374 PHE A CA 1
ATOM 2992 C C . PHE A 1 374 ? -14.674 -4.233 11.684 1.00 96.69 374 PHE A C 1
ATOM 2994 O O . PHE A 1 374 ? -15.102 -4.048 12.826 1.00 96.69 374 PHE A O 1
ATOM 3001 N N . ILE A 1 375 ? -14.293 -3.238 10.879 1.00 95.75 375 ILE A N 1
ATOM 3002 C CA . ILE A 1 375 ? -14.499 -1.816 11.164 1.00 95.75 375 ILE A CA 1
ATOM 3003 C C . ILE A 1 375 ? -15.640 -1.356 10.245 1.00 95.75 375 ILE A C 1
ATOM 3005 O O . ILE A 1 375 ? -15.444 -1.294 9.023 1.00 95.75 375 ILE A O 1
ATOM 3009 N N . PRO A 1 376 ? -16.835 -1.055 10.786 1.00 93.19 376 PRO A N 1
ATOM 3010 C CA . PRO A 1 376 ? -17.961 -0.636 9.968 1.00 93.19 376 PRO A CA 1
ATOM 3011 C C . PRO A 1 376 ? -17.661 0.680 9.250 1.00 93.19 376 PRO A C 1
ATOM 3013 O O . PRO A 1 376 ? -16.812 1.472 9.671 1.00 93.19 376 PRO A O 1
ATOM 3016 N N . VAL A 1 377 ? -18.377 0.920 8.151 1.00 87.62 377 VAL A N 1
ATOM 3017 C CA . VAL A 1 377 ? -18.190 2.125 7.338 1.00 87.62 377 VAL A CA 1
ATOM 3018 C C . VAL A 1 377 ? -18.280 3.390 8.200 1.00 87.62 377 VAL A C 1
ATOM 3020 O O . VAL A 1 377 ? -19.058 3.462 9.152 1.00 87.62 377 VAL A O 1
ATOM 3023 N N . GLN A 1 378 ? -17.441 4.381 7.885 1.00 87.12 378 GLN A N 1
ATOM 3024 C CA . GLN A 1 378 ? -17.365 5.670 8.582 1.00 87.12 378 GLN A CA 1
ATOM 3025 C C . GLN A 1 378 ? -17.024 5.638 10.090 1.00 87.12 378 GLN A C 1
ATOM 3027 O O . GLN A 1 378 ? -16.993 6.709 10.696 1.00 87.12 378 GLN A O 1
ATOM 3032 N N . HIS A 1 379 ? -16.704 4.493 10.701 1.00 93.06 379 HIS A N 1
ATOM 3033 C CA . HIS A 1 379 ? -16.215 4.487 12.082 1.00 93.06 379 HIS A CA 1
ATOM 3034 C C . HIS A 1 379 ? -14.850 5.174 12.204 1.00 93.06 379 HIS A C 1
ATOM 3036 O O . HIS A 1 379 ? -13.929 4.957 11.404 1.00 93.06 379 HIS A O 1
ATOM 3042 N N . TRP A 1 380 ? -14.718 5.989 13.246 1.00 95.06 380 TRP A N 1
ATOM 3043 C CA . TRP A 1 380 ? -13.438 6.546 13.653 1.00 95.06 380 TRP A CA 1
ATOM 3044 C C . TRP A 1 380 ? -12.625 5.447 14.326 1.00 95.06 380 TRP A C 1
ATOM 3046 O O . TRP A 1 380 ? -13.126 4.777 15.227 1.00 95.06 380 TRP A O 1
ATOM 3056 N N . HIS A 1 381 ? -11.380 5.259 13.902 1.00 93.75 381 HIS A N 1
ATOM 3057 C CA . HIS A 1 381 ? -10.496 4.241 14.457 1.00 93.75 381 HIS A CA 1
ATOM 3058 C C . HIS A 1 381 ? -9.148 4.845 14.832 1.00 93.75 381 HIS A C 1
ATOM 3060 O O . HIS A 1 381 ? -8.505 5.509 14.018 1.00 93.75 381 HIS A O 1
ATOM 3066 N N . TYR A 1 382 ? -8.750 4.611 16.079 1.00 92.00 382 TYR A N 1
ATOM 3067 C CA . TYR A 1 382 ? -7.397 4.766 16.585 1.00 92.00 382 TYR A CA 1
ATOM 3068 C C . TYR A 1 382 ? -6.754 3.392 16.677 1.00 92.00 382 TYR A C 1
ATOM 3070 O O . TYR A 1 382 ? -7.412 2.416 17.035 1.00 92.00 382 TYR A O 1
ATOM 3078 N N . VAL A 1 383 ? -5.462 3.321 16.385 1.00 88.00 383 VAL A N 1
ATOM 3079 C CA . VAL A 1 383 ? -4.678 2.100 16.550 1.00 88.00 383 VAL A CA 1
ATOM 3080 C C . VAL A 1 383 ? -3.334 2.458 17.148 1.00 88.00 383 VAL A C 1
ATOM 3082 O O . VAL A 1 383 ? -2.750 3.454 16.739 1.00 88.00 383 VAL A O 1
ATOM 3085 N N . ARG A 1 384 ? -2.790 1.613 18.017 1.00 86.31 384 ARG A N 1
ATOM 3086 C CA . ARG A 1 384 ? -1.380 1.589 18.396 1.00 86.31 384 ARG A CA 1
ATOM 3087 C C . ARG A 1 384 ? -0.893 0.158 18.382 1.00 86.31 384 ARG A C 1
ATOM 3089 O O . ARG A 1 384 ? -1.519 -0.754 18.909 1.00 86.31 384 ARG A O 1
ATOM 3096 N N . SER A 1 385 ? 0.267 -0.026 17.792 1.00 83.00 385 SER A N 1
ATOM 3097 C CA . SER A 1 385 ? 0.905 -1.321 17.762 1.00 83.00 385 SER A CA 1
ATOM 3098 C C . SER A 1 385 ? 1.715 -1.630 19.026 1.00 83.00 385 SER A C 1
ATOM 3100 O O . SER A 1 385 ? 2.259 -0.711 19.635 1.00 83.00 385 SER A O 1
ATOM 3102 N N . LEU A 1 386 ? 1.843 -2.916 19.381 1.00 80.38 386 LEU A N 1
ATOM 3103 C CA . LEU A 1 386 ? 2.459 -3.360 20.643 1.00 80.38 386 LEU A CA 1
ATOM 3104 C C . LEU A 1 386 ? 3.766 -4.182 20.484 1.00 80.38 386 LEU A C 1
ATOM 3106 O O . LEU A 1 386 ? 4.498 -4.329 21.452 1.00 80.38 386 LEU A O 1
ATOM 3110 N N . GLU A 1 387 ? 4.075 -4.724 19.296 1.00 77.06 387 GLU A N 1
ATOM 3111 C CA . GLU A 1 387 ? 5.224 -5.645 19.046 1.00 77.06 387 GLU A CA 1
ATOM 3112 C C . GLU A 1 387 ? 6.030 -5.280 17.767 1.00 77.06 387 GLU A C 1
ATOM 3114 O O . GLU A 1 387 ? 6.654 -4.238 17.828 1.00 77.06 387 GLU A O 1
ATOM 3119 N N . LEU A 1 388 ? 5.937 -5.947 16.584 1.00 78.00 388 LEU A N 1
ATOM 3120 C CA . LEU A 1 388 ? 6.629 -5.516 15.316 1.00 78.00 388 LEU A CA 1
ATOM 3121 C C . LEU A 1 388 ? 5.811 -5.558 13.964 1.00 78.00 388 LEU A C 1
ATOM 3123 O O . LEU A 1 388 ? 5.968 -6.485 13.185 1.00 78.00 388 LEU A O 1
ATOM 3127 N N . SER A 1 389 ? 4.931 -4.594 13.616 1.00 76.38 389 SER A N 1
ATOM 3128 C CA . SER A 1 389 ? 3.802 -4.736 12.648 1.00 76.38 389 SER A CA 1
ATOM 3129 C C . SER A 1 389 ? 4.163 -5.085 11.255 1.00 76.38 389 SER A C 1
ATOM 3131 O O . SER A 1 389 ? 4.873 -4.329 10.643 1.00 76.38 389 SER A O 1
ATOM 3133 N N . PHE A 1 390 ? 3.473 -6.104 10.742 1.00 85.31 390 PHE A N 1
ATOM 3134 C CA . PHE A 1 390 ? 2.928 -6.133 9.398 1.00 85.31 390 PHE A CA 1
ATOM 3135 C C . PHE A 1 390 ? 1.417 -6.416 9.529 1.00 85.31 390 PHE A C 1
ATOM 3137 O O . PHE A 1 390 ? 0.994 -7.085 10.471 1.00 85.31 390 PHE A O 1
ATOM 3144 N N . SER A 1 391 ? 0.557 -5.912 8.649 1.00 87.44 391 SER A N 1
ATOM 3145 C CA . SER A 1 391 ? -0.885 -6.192 8.699 1.00 87.44 391 SER A CA 1
ATOM 3146 C C . SER A 1 391 ? -1.576 -5.960 7.364 1.00 87.44 391 SER A C 1
ATOM 3148 O O . SER A 1 391 ? -1.092 -5.188 6.542 1.00 87.44 391 SER A O 1
ATOM 3150 N N . VAL A 1 392 ? -2.732 -6.597 7.175 1.00 90.94 392 VAL A N 1
ATOM 3151 C CA . VAL A 1 392 ? -3.515 -6.566 5.931 1.00 90.94 392 VAL A CA 1
ATOM 3152 C C . VAL A 1 392 ? -4.850 -5.860 6.169 1.00 90.94 392 VAL A C 1
ATOM 3154 O O . VAL A 1 392 ? -5.439 -5.963 7.249 1.00 90.94 392 VAL A O 1
ATOM 3157 N N . SER A 1 393 ? -5.349 -5.126 5.177 1.00 91.00 393 SER A N 1
ATOM 3158 C CA . SER A 1 393 ? -6.707 -4.577 5.204 1.00 91.00 393 SER A CA 1
ATOM 3159 C C . SER A 1 393 ? -7.399 -4.653 3.856 1.00 91.00 393 SER A C 1
ATOM 3161 O O . SER A 1 393 ? -6.817 -4.190 2.878 1.00 91.00 393 SER A O 1
ATOM 3163 N N . PHE A 1 394 ? -8.652 -5.099 3.863 1.00 91.25 394 PHE A N 1
ATOM 3164 C CA . PHE A 1 394 ? -9.561 -5.195 2.723 1.00 91.25 394 PHE A CA 1
ATOM 3165 C C . PHE A 1 394 ? -10.645 -4.120 2.856 1.00 91.25 394 PHE A C 1
ATOM 3167 O O . PHE A 1 394 ? -11.317 -4.034 3.889 1.00 91.25 394 PHE A O 1
ATOM 3174 N N . TRP A 1 395 ? -10.779 -3.263 1.847 1.00 89.00 395 TRP A N 1
ATOM 3175 C CA . TRP A 1 395 ? -11.740 -2.157 1.825 1.00 89.00 395 TRP A CA 1
ATOM 3176 C C . TRP A 1 395 ? -12.745 -2.438 0.704 1.00 89.00 395 TRP A C 1
ATOM 3178 O O . TRP A 1 395 ? -12.343 -2.540 -0.453 1.00 89.00 395 TRP A O 1
ATOM 3188 N N . TRP A 1 396 ? -14.027 -2.578 1.033 1.00 86.19 396 TRP A N 1
ATOM 3189 C CA . TRP A 1 396 ? -15.071 -3.103 0.138 1.00 86.19 396 TRP A CA 1
ATOM 3190 C C . TRP A 1 396 ? -16.369 -2.297 0.288 1.00 86.19 396 TRP A C 1
ATOM 3192 O O . TRP A 1 396 ? -16.511 -1.572 1.264 1.00 86.19 396 TRP A O 1
ATOM 3202 N N . SER A 1 397 ? -17.293 -2.360 -0.674 1.00 79.31 397 SER A N 1
ATOM 3203 C CA . SER A 1 397 ? -18.481 -1.480 -0.733 1.00 79.31 397 SER A CA 1
ATOM 3204 C C . SER A 1 397 ? -19.774 -2.159 -0.266 1.00 79.31 397 SER A C 1
ATOM 3206 O O . SER A 1 397 ? -20.040 -3.295 -0.649 1.00 79.31 397 SER A O 1
ATOM 3208 N N . THR A 1 398 ? -20.636 -1.430 0.452 1.00 68.62 398 THR A N 1
ATOM 3209 C CA . THR A 1 398 ? -22.043 -1.810 0.713 1.00 68.62 398 THR A CA 1
ATOM 3210 C C . THR A 1 398 ? -22.945 -0.593 0.500 1.00 68.62 398 THR A C 1
ATOM 3212 O O . THR A 1 398 ? -23.039 0.259 1.388 1.00 68.62 398 THR A O 1
ATOM 3215 N N . ASP A 1 399 ? -23.605 -0.473 -0.654 1.00 57.78 399 ASP A N 1
ATOM 3216 C CA . ASP A 1 399 ? -24.242 0.792 -1.066 1.00 57.78 399 ASP A CA 1
ATOM 3217 C C . ASP A 1 399 ? -25.692 0.961 -0.557 1.00 57.78 399 ASP A C 1
ATOM 3219 O O . ASP A 1 399 ? -26.340 1.998 -0.731 1.00 57.78 399 ASP A O 1
ATOM 3223 N N . ARG A 1 400 ? -26.195 -0.027 0.198 1.00 52.34 400 ARG A N 1
ATOM 3224 C CA . ARG A 1 400 ? -27.548 -0.047 0.795 1.00 52.34 400 ARG A CA 1
ATOM 3225 C C . ARG A 1 400 ? -27.895 1.116 1.731 1.00 52.34 400 ARG A C 1
ATOM 3227 O O . ARG A 1 400 ? -29.061 1.262 2.094 1.00 52.34 400 ARG A O 1
ATOM 3234 N N . PHE A 1 401 ? -26.935 1.952 2.122 1.00 46.00 401 PHE A N 1
ATOM 3235 C CA . PHE A 1 401 ? -27.153 3.038 3.084 1.00 46.00 401 PHE A CA 1
ATOM 3236 C C . PHE A 1 401 ? -27.716 4.342 2.482 1.00 46.00 401 PHE A C 1
ATOM 3238 O O . PHE A 1 401 ? -28.007 5.269 3.238 1.00 46.00 401 PHE A O 1
ATOM 3245 N N . CYS A 1 402 ? -27.935 4.440 1.161 1.00 33.19 402 CYS A N 1
ATOM 3246 C CA . CYS A 1 402 ? -28.339 5.710 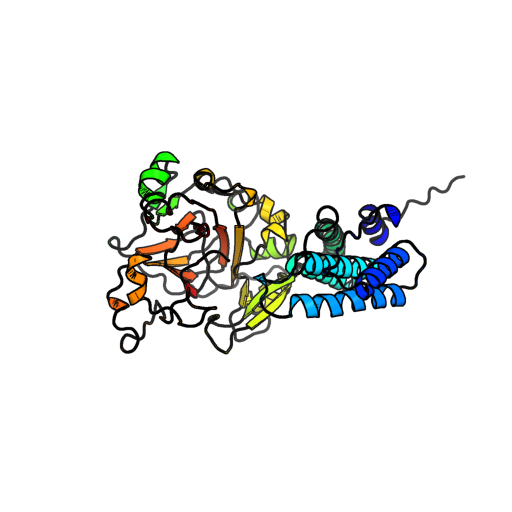0.529 1.00 33.19 402 CYS A CA 1
ATOM 3247 C C . CYS A 1 402 ? -29.855 5.943 0.303 1.00 33.19 402 CYS A C 1
ATOM 3249 O O . CYS A 1 402 ? -30.249 7.008 -0.169 1.00 33.19 402 CYS A O 1
ATOM 3251 N N . THR A 1 403 ? -30.749 5.008 0.647 1.00 27.08 403 THR A N 1
ATOM 3252 C CA . THR A 1 403 ? -32.168 5.049 0.202 1.00 27.08 403 THR A CA 1
ATOM 3253 C C . THR A 1 403 ? -33.194 5.626 1.195 1.00 27.08 403 THR A C 1
ATOM 3255 O O . THR A 1 403 ? -34.397 5.459 0.994 1.00 27.08 403 THR A O 1
ATOM 3258 N N . ARG A 1 404 ? -32.773 6.347 2.250 1.00 29.12 404 ARG A N 1
ATOM 3259 C CA . ARG A 1 404 ? -33.699 6.979 3.229 1.00 29.12 404 ARG A CA 1
ATOM 3260 C C . ARG A 1 404 ? -33.628 8.506 3.381 1.00 29.12 404 ARG A C 1
ATOM 3262 O O . ARG A 1 404 ? -34.288 9.045 4.263 1.00 29.12 404 ARG A O 1
ATOM 3269 N N . SER A 1 405 ? -32.937 9.218 2.487 1.00 26.83 405 SER A N 1
ATOM 3270 C CA . SER A 1 405 ? -33.074 10.680 2.360 1.00 26.83 405 SER A CA 1
ATOM 3271 C C . SER A 1 405 ? -33.759 11.053 1.046 1.00 26.83 405 SER A C 1
ATOM 3273 O O . SER A 1 405 ? -33.193 10.901 -0.036 1.00 26.83 405 SER A O 1
ATOM 3275 N N . THR A 1 406 ? -34.981 11.582 1.121 1.00 27.56 406 THR A N 1
ATOM 3276 C CA . THR A 1 406 ? -35.726 12.098 -0.038 1.00 27.56 406 THR A CA 1
ATOM 3277 C C . THR A 1 406 ? -35.225 13.480 -0.471 1.00 27.56 406 THR A C 1
ATOM 3279 O O . THR A 1 406 ? -35.975 14.452 -0.456 1.00 27.56 406 THR A O 1
ATOM 3282 N N . THR A 1 407 ? -33.963 13.581 -0.894 1.00 28.56 407 THR A N 1
ATOM 3283 C CA . THR A 1 407 ? -33.460 14.704 -1.708 1.00 28.56 407 THR A CA 1
ATOM 3284 C C . THR A 1 407 ? -32.405 14.215 -2.699 1.00 28.56 407 THR A C 1
ATOM 3286 O O . THR A 1 407 ? -31.391 13.644 -2.312 1.00 28.56 407 THR A O 1
ATOM 3289 N N . LYS A 1 408 ? -32.621 14.461 -4.000 1.00 29.45 408 LYS A N 1
ATOM 3290 C CA . LYS A 1 408 ? -31.641 14.139 -5.049 1.00 29.45 408 LYS A CA 1
ATOM 3291 C C . LYS A 1 408 ? -30.397 15.029 -4.918 1.00 29.45 408 LYS A C 1
ATOM 3293 O O . LYS A 1 408 ? -30.377 16.146 -5.428 1.00 29.45 408 LYS A O 1
ATOM 3298 N N . LYS A 1 409 ? -29.340 14.497 -4.308 1.00 28.14 409 LYS A N 1
ATOM 3299 C CA . LYS A 1 409 ? -27.944 14.859 -4.592 1.00 28.14 409 LYS A CA 1
ATOM 3300 C C . LYS A 1 409 ? -27.219 13.590 -5.030 1.00 28.14 409 LYS A C 1
ATOM 3302 O O . LYS A 1 409 ? -27.547 12.514 -4.541 1.00 28.14 409 LYS A O 1
ATOM 3307 N N . GLN A 1 410 ? -26.283 13.709 -5.971 1.00 27.44 410 GLN A N 1
ATOM 3308 C CA . GLN A 1 410 ? -25.468 12.576 -6.416 1.00 27.44 410 GLN A CA 1
ATOM 3309 C C . GLN A 1 410 ? -24.700 12.004 -5.220 1.00 27.44 410 GLN A C 1
ATOM 3311 O O . GLN A 1 410 ? -23.935 12.718 -4.572 1.00 27.44 410 GLN A O 1
ATOM 3316 N N . SER A 1 411 ? -24.950 10.736 -4.915 1.00 28.64 411 SER A N 1
ATOM 3317 C CA . SER A 1 411 ? -24.313 9.985 -3.840 1.00 28.64 411 SER A CA 1
ATOM 3318 C C . SER A 1 411 ? -23.080 9.254 -4.361 1.00 28.64 411 SER A C 1
ATOM 3320 O O . SER A 1 411 ? -23.144 8.597 -5.397 1.00 28.64 411 SER A O 1
ATOM 3322 N N . VAL A 1 412 ? -21.971 9.354 -3.629 1.00 31.92 412 VAL A N 1
ATOM 3323 C CA . VAL A 1 412 ? -20.753 8.566 -3.867 1.00 31.92 412 VAL A CA 1
ATOM 3324 C C . VAL A 1 412 ? -20.795 7.338 -2.944 1.00 31.92 412 VAL A C 1
ATOM 3326 O O . VAL A 1 412 ? -21.077 7.524 -1.755 1.00 31.92 412 VAL A O 1
ATOM 3329 N N . PRO A 1 413 ? -20.533 6.114 -3.441 1.00 33.62 413 PRO A N 1
ATOM 3330 C CA . PRO A 1 413 ? -20.599 4.897 -2.632 1.00 33.62 413 PRO A CA 1
ATOM 3331 C C . PRO A 1 413 ? -19.544 4.888 -1.520 1.00 33.62 413 PRO A C 1
ATOM 3333 O O . PRO A 1 413 ? -18.409 5.333 -1.707 1.00 33.62 413 PRO A O 1
ATOM 3336 N N . VAL A 1 414 ? -19.905 4.364 -0.344 1.00 40.59 414 VAL A N 1
ATOM 3337 C CA . VAL A 1 414 ? -19.064 4.409 0.867 1.00 40.59 414 VAL A CA 1
ATOM 3338 C C . VAL A 1 414 ? -18.621 2.996 1.277 1.00 40.59 414 VAL A C 1
ATOM 3340 O O . VAL A 1 414 ? -19.439 2.081 1.350 1.00 40.59 414 VAL A O 1
ATOM 3343 N N . LYS A 1 415 ? -17.321 2.807 1.556 1.00 37.59 415 LYS A N 1
ATOM 3344 C CA . LYS A 1 415 ? -16.703 1.480 1.752 1.00 37.59 415 LYS A CA 1
ATOM 3345 C C . LYS A 1 415 ? -16.530 1.064 3.235 1.00 37.59 415 LYS A C 1
ATOM 3347 O O . LYS A 1 415 ? -15.724 1.699 3.924 1.00 37.59 415 LYS A O 1
ATOM 3352 N N . PRO A 1 416 ? -17.222 0.028 3.767 1.00 33.69 416 PRO A N 1
ATOM 3353 C CA . PRO A 1 416 ? -16.797 -0.690 4.981 1.00 33.69 416 PRO A CA 1
ATOM 3354 C C . PRO A 1 416 ? -15.423 -1.381 4.851 1.00 33.69 416 PRO A C 1
ATOM 3356 O O . PRO A 1 416 ? -14.816 -1.445 3.778 1.00 33.69 416 PRO A O 1
ATOM 3359 N N . ARG A 1 417 ? -14.895 -1.892 5.975 1.00 46.81 417 ARG A N 1
ATOM 3360 C CA . ARG A 1 417 ? -13.519 -2.405 6.051 1.00 46.81 417 ARG A CA 1
ATOM 3361 C C . ARG A 1 417 ? -13.385 -3.665 6.911 1.00 46.81 417 ARG A C 1
ATOM 3363 O O . ARG A 1 417 ? -13.910 -3.740 8.020 1.00 46.81 417 ARG A O 1
ATOM 3370 N N . MET A 1 418 ? -12.594 -4.627 6.440 1.00 41.66 418 MET A N 1
ATOM 3371 C CA . MET A 1 418 ? -12.033 -5.699 7.273 1.00 41.66 418 MET A CA 1
ATOM 3372 C C . MET A 1 418 ? -10.526 -5.513 7.409 1.00 41.66 418 MET A C 1
ATOM 3374 O O . MET A 1 418 ? -9.825 -5.249 6.430 1.00 41.66 418 MET A O 1
ATOM 3378 N N . THR A 1 419 ? -10.019 -5.589 8.637 1.00 37.91 419 THR A N 1
ATOM 3379 C CA . THR A 1 419 ? -8.718 -5.005 8.966 1.00 37.91 419 THR A CA 1
ATOM 3380 C C . THR A 1 419 ? -7.952 -5.777 10.025 1.00 37.91 419 THR A C 1
ATOM 3382 O O . THR A 1 419 ? -8.512 -6.221 11.019 1.00 37.91 419 THR A O 1
ATOM 3385 N N . ILE A 1 420 ? -6.632 -5.781 9.866 1.00 36.16 420 ILE A N 1
ATOM 3386 C CA . ILE A 1 420 ? -5.637 -6.073 10.907 1.00 36.16 420 ILE A CA 1
ATOM 3387 C C . ILE A 1 420 ? -4.930 -4.726 11.288 1.00 36.16 420 ILE A C 1
ATOM 3389 O O . ILE A 1 420 ? -3.739 -4.630 11.535 1.00 36.16 420 ILE A O 1
ATOM 3393 N N . SER A 1 421 ? -5.682 -3.617 11.213 1.00 30.41 421 SER A N 1
ATOM 3394 C CA . SER A 1 421 ? -5.315 -2.189 10.988 1.00 30.41 421 SER A CA 1
ATOM 3395 C C . SER A 1 421 ? -3.985 -1.617 11.515 1.00 30.41 421 SER A C 1
ATOM 3397 O O . SER A 1 421 ? -3.634 -1.937 12.633 1.00 30.41 421 SER A O 1
ATOM 3399 N N . ARG A 1 422 ? -3.358 -0.692 10.744 1.00 38.06 422 ARG A N 1
ATOM 3400 C CA . ARG A 1 422 ? -2.554 0.549 11.052 1.00 38.06 422 ARG A CA 1
ATOM 3401 C C . ARG A 1 422 ? -1.734 0.668 12.373 1.00 38.06 422 ARG A C 1
ATOM 3403 O O . ARG A 1 422 ? -1.866 -0.123 13.288 1.00 38.06 422 ARG A O 1
ATOM 3410 N N . SER A 1 423 ? -0.885 1.693 12.499 1.00 30.61 423 SER A N 1
ATOM 3411 C CA . SER A 1 423 ? -0.329 2.166 13.777 1.00 30.61 423 SER A CA 1
ATOM 3412 C C . SER A 1 423 ? -0.389 3.696 13.914 1.00 30.61 423 SER A C 1
ATOM 3414 O O . SER A 1 423 ? -0.108 4.435 12.970 1.00 30.61 423 SER A O 1
ATOM 3416 N N . CYS A 1 424 ? -0.749 4.134 15.118 1.00 33.75 424 CYS A N 1
ATOM 3417 C CA . CYS A 1 424 ? -0.642 5.457 15.746 1.00 33.75 424 CYS A CA 1
ATOM 3418 C C . CYS A 1 424 ? -1.476 6.643 15.214 1.00 33.75 424 CYS A C 1
ATOM 3420 O O . CYS A 1 424 ? -1.037 7.780 15.357 1.00 33.75 424 CYS A O 1
ATOM 3422 N N . HIS A 1 425 ? -2.689 6.435 14.677 1.00 52.62 425 HIS A N 1
ATOM 3423 C CA . HIS A 1 425 ? -3.528 7.547 14.176 1.00 52.62 425 HIS A CA 1
ATOM 3424 C C . HIS A 1 425 ? -5.026 7.372 14.416 1.00 52.62 425 HIS A C 1
ATOM 3426 O O . HIS A 1 425 ? -5.529 6.269 14.223 1.00 52.62 425 HIS A O 1
ATOM 3432 N N . PHE A 1 426 ? -5.725 8.466 14.755 1.00 51.50 426 PHE A N 1
ATOM 3433 C CA . PHE A 1 426 ? -7.178 8.511 14.954 1.00 51.50 426 PHE A CA 1
ATOM 3434 C C . PHE A 1 426 ? -7.898 9.167 13.765 1.00 51.50 426 PHE A C 1
ATOM 3436 O O . PHE A 1 426 ? -7.835 10.381 13.563 1.00 51.50 426 PHE A O 1
ATOM 3443 N N . SER A 1 427 ? -8.573 8.352 12.952 1.00 46.12 427 SER A N 1
ATOM 3444 C CA . SER A 1 427 ? -9.190 8.808 11.699 1.00 46.12 427 SER A CA 1
ATOM 3445 C C . SER A 1 427 ? -10.487 8.072 11.360 1.00 46.12 427 SER A C 1
ATOM 3447 O O . SER A 1 427 ? -10.611 6.869 11.590 1.00 46.12 427 SER A O 1
ATOM 3449 N N . ARG A 1 428 ? -11.424 8.786 10.743 1.00 38.66 428 ARG A N 1
ATOM 3450 C CA . ARG A 1 428 ? -12.516 8.269 9.906 1.00 38.66 428 ARG A CA 1
ATOM 3451 C C . ARG A 1 428 ? -12.014 8.209 8.462 1.00 38.66 428 ARG A C 1
ATOM 3453 O O . ARG A 1 428 ? -10.995 8.808 8.127 1.00 38.66 428 ARG A O 1
ATOM 3460 N N . MET A 1 429 ? -12.690 7.478 7.583 1.00 44.88 429 MET A N 1
ATOM 3461 C CA . MET A 1 429 ? -12.359 7.494 6.154 1.00 44.88 429 MET A CA 1
ATOM 3462 C C . MET A 1 429 ? -13.610 7.725 5.314 1.00 44.88 429 MET A C 1
ATOM 3464 O O . MET A 1 429 ? -14.681 7.191 5.606 1.00 44.88 429 MET A O 1
ATOM 3468 N N . TYR A 1 430 ? -13.429 8.537 4.279 1.00 34.38 430 TYR A N 1
ATOM 3469 C CA . TYR A 1 430 ? -14.336 8.711 3.152 1.00 34.38 430 TYR A CA 1
ATOM 3470 C C . TYR A 1 430 ? -13.705 8.027 1.924 1.00 34.38 430 TYR A C 1
ATOM 3472 O O . TYR A 1 430 ? -12.494 7.779 1.940 1.00 34.38 430 TYR A O 1
ATOM 3480 N N . PRO A 1 431 ? -14.485 7.680 0.883 1.00 29.47 431 PRO A N 1
ATOM 3481 C CA . PRO A 1 431 ? -13.918 7.288 -0.408 1.00 29.47 431 PRO A CA 1
ATOM 3482 C C . PRO A 1 431 ? -12.997 8.389 -0.971 1.00 29.47 431 PRO A C 1
ATOM 3484 O O . PRO A 1 431 ? -13.186 9.569 -0.665 1.00 29.47 431 PRO A O 1
ATOM 3487 N N . LEU A 1 432 ? -12.000 7.970 -1.762 1.00 27.72 432 LEU A N 1
ATOM 3488 C CA . LEU A 1 432 ? -11.080 8.844 -2.508 1.00 27.72 432 LEU A CA 1
ATOM 3489 C C . LEU A 1 432 ? -11.790 9.582 -3.656 1.00 27.72 432 LEU A C 1
ATOM 3491 O O . LEU A 1 432 ? -12.677 8.954 -4.275 1.00 27.72 432 LEU A O 1
#

Sequence (432 aa):
MSKDVSLTDTLWTKISAVLPKDEEQFPLPFGDIVESSVVEMLRRSRRQLYSDTTSASRMLTAKIILDFSWEKLNTGTWRHVDKEWRRVYSCGCLFKVAALCRGDPSAEDVLEALRTCDMGLLMGAAIMEDILQVIVRILQGEVRKSTKEEDSEHPQRIKMECPHVPVIREEVAIPRVKRPSLESFNTNYLLPLKPLILEGTIEHWPALNQHPWRFVLEYLRSVAGCRTVPVEVGSRYTDEGWSQTLLTVNEFIDRYILNKDGVKGSGYLAQHQLFDQIPELKADIRPPDYCCLGEGDEEDITVNAWFGPGGTVVGSKYIRLYSPEDTDKLYPHQSQLLHNTSQVDVENPDTERFPEFAKAPYLECVLQPGDVLFIPVQHWHYVRSLELSFSVSFWWSTDRFCTRSTTKKQSVPVKPRMTISRSCHFSRMYPL

InterPro domains:
  IPR003347 JmjC domain [PS51184] (267-411)
  IPR003347 JmjC domain [SM00558] (267-411)
  IPR041667 Cupin-like domain 8 [PF13621] (184-398)
  IPR056520 KDM8, N-terminal [PF24472] (55-151)

Organism: Dissostichus mawsoni (NCBI:txid36200)

Solvent-accessible surface area (backbone atoms only — not comparable to full-atom values): 24399 Å² total; per-residue (Å²): 131,87,76,82,73,76,76,75,88,42,70,33,58,60,53,57,72,71,45,60,91,47,66,85,67,49,85,79,95,70,62,90,88,55,56,67,71,57,54,50,46,52,52,48,44,45,53,40,72,76,45,98,58,55,56,71,61,37,38,52,45,14,46,55,40,32,59,54,28,49,52,58,60,64,62,75,61,68,93,74,49,54,68,63,54,18,35,48,26,25,50,15,27,51,41,36,30,58,29,42,41,53,72,87,55,52,74,65,40,50,51,53,29,41,43,34,33,37,50,21,65,75,64,25,38,86,51,81,90,42,41,54,64,57,49,40,56,55,46,54,55,54,56,59,54,65,54,69,78,71,77,86,79,82,83,76,87,77,83,72,83,64,57,90,78,79,85,78,51,79,95,34,45,55,52,77,42,70,63,66,52,67,67,55,41,40,65,68,22,58,76,67,54,41,59,35,35,37,31,68,72,54,74,80,28,39,44,79,76,74,46,58,47,88,44,42,65,66,45,42,45,74,79,40,17,82,45,56,42,65,30,39,34,40,84,38,91,88,42,92,75,39,47,76,48,80,39,28,45,42,56,45,42,40,42,44,59,67,39,75,74,70,60,92,68,48,44,34,32,58,81,33,54,52,38,79,79,33,56,79,62,38,72,26,57,72,85,60,76,72,61,73,77,33,76,54,59,82,86,63,44,48,52,28,35,27,36,31,50,42,16,11,55,73,24,33,29,43,37,41,36,31,57,58,88,47,46,87,34,45,48,51,37,89,47,90,92,38,51,46,30,38,73,58,44,90,89,68,57,58,56,86,86,42,60,52,39,86,74,48,71,57,35,34,46,74,47,48,58,62,47,38,35,40,45,36,56,49,38,28,37,32,27,38,40,39,46,51,12,34,29,52,30,42,34,39,36,50,62,82,82,67,84,84,64,99,64,99,66,94,80,78,76,49,52,27,36,41,27,49,65,67,69,61,51,44,32,34,63,77,69,134

Foldseek 3Di:
DDDPPPPDCALLVQLCVLAQVALVRFDDDDDPVDDVVLVVLLSVLSVVLHDPDDLVVLQVSLVVLQVVLVVQCPPDDNVPRDQSSLQSNLSSLSSNLSSQRPDHHDLVSLLVNLASLLCSVVRHDDDPNSSSLSSNVSSLVVNVVVVVVPDDDDDDDDDDDFPDDDDFDPVQAAEEDEDDDLVCCCVPDAVVVGKYKYFPQFVPFCCNPPDPLVPVLVRCCSQFQSRKAKKWKAQDPVDPPIDIDIDGSVCCCCCAAVNVVVDPTWIKRPFDQVCVSGVVVVSRGDDGPSLVLFPDDPVPKRKGKIFTNFAALQGKKKKKKFDLVLVVLQDWDPDPVGNFFGPAQPVDGPCVVRVSVVVTRIHIDIAHNRMKMWRHWQIWMAMAGGGGYIWMKIWGFHQVPPPPDPDDDDDDTTTTMIIPDDHGGTGTDGDD

=== Feature glossary ===
Key to the feature types in this record:

Secondary structure (8-state, DSSP). Secondary structure is the local, repeating backbone conformation. DSSP classifies it into eight states by reading the hydrogen-bond network: three helix types (H, G, I), two β types (E, B), two non-regular types (T, S), and unstructured coil (-).

Backbone torsions (φ/ψ). Backbone dihedral angles. Every residue except chain termini has a φ (preceding-C → N → Cα → C) and a ψ (N → Cα → C → next-N). They are reported in degrees following the IUPAC sign convention. Secondary structure is essentially a statement about which (φ, ψ) basin each residue occupies.

Predicted aligned error. Predicted Aligned Error (PAE) is an AlphaFold confidence matrix: entry (i, j) is the expected error in the position of residue j, in ångströms, when the prediction is superimposed on the true structure at residue i. Low PAE within a block of residues means that block is internally rigid and well-predicted; high PAE between two blocks means their relative placement is uncertain even if each block individually is confident.

B-factor. B-factor (Debye–Waller factor) reflects atomic displacement in the crystal lattice. It is an experimental observable (units Å²), not a prediction; low values mean the atom is pinned down, high values mean it moves or is heterogeneous across the crystal.

Secondary structure (3-state, P-SEA). Three-state secondary structure (P-SEA) collapses the eight DSSP classes into helix (a), strand (b), and coil (c). P-SEA assigns these from Cα geometry alone — distances and angles — without requiring backbone oxygens, so it works on any Cα trace.

Sequence. Primary structure: the covalent order of the twenty standard amino acids along the backbone. Two proteins with the same sequence will (almost always) fold to the same structure; two with 30% identity often share a fold but not the details.

pLDDT. pLDDT is the predicted lDDT-Cα score: AlphaFold's confidence that the local environment of each residue (all inter-atomic distances within 15 Å) is correctly placed. It is a per-residue number between 0 and 100, with higher meaning more reliable.

InterPro / GO / CATH / organism. Functional annotations link the protein to curated databases. InterPro entries identify conserved domains and families by matching the sequence against member-database signatures (Pfam, PROSITE, CDD, …). Gene Ontology (GO) terms describe molecular function, biological process, and cellular component in a controlled vocabulary. CATH places the structure in a hierarchical fold classification (Class/Architecture/Topology/Homologous-superfamily). The organism is the source species.

Contact-map, Ramachandran, and PAE plots. Three diagnostic plots accompany the record. The Cα contact map visualizes the tertiary structure as a 2D adjacency matrix (8 Å cutoff, sequence-local contacts suppressed). The Ramachandran plot shows the distribution of backbone (φ, ψ) torsions, with points in the α and β basins reflecting secondary structure content. The PAE plot shows AlphaFold's inter-residue confidence as a color matrix.

mmCIF coordinates. The mmCIF table is the protein's shape written out atom by atom. For each backbone N, Cα, C, and carbonyl O, it records an (x, y, z) coordinate triple in Å plus the residue type, chain letter, and residue number.

Radius of gyration, Cα contacts, bounding box. Three whole-structure scalars: the radius of gyration (RMS distance of Cα from centroid, in Å), the count of Cα–Cα contacts (pairs closer than 8 Å and separated by more than four residues in sequence — i.e. tertiary, not local, contacts), and the bounding-box dimensions. Together they distinguish compact globular folds from extended fibres or disordered chains.

Foldseek 3Di. The Foldseek 3Di string encodes local tertiary geometry as a 20-letter alphabet — one character per residue — derived from the relative positions of nearby Cα atoms. Unlike the amino-acid sequence, 3Di is a direct function of the 3D structure, so two proteins with the same fold have similar 3Di strings even at low sequence identity.

Rendered structure images. Six rendered views show the 3D structure from the faces of a cube — i.e. along ±x, ±y, ±z. Rendering representation is drawn randomly per protein from cartoon (secondary-structure ribbons), sticks (backbone bonds), or molecular surface; coloring is either N→C rainbow (blue at the N-terminus through red at the C-terminus) or one color per chain.

Nearest PDB structures. The Foldseek neighbor list gives the closest experimentally determined structures in the PDB, ranked by structural alignment. TM-score near 1 means near-identical fold; near 0.3 means only rough topology match. This is how one finds what a novel AlphaFold prediction most resembles in the solved-structure universe.

Solvent-accessible surface area. SASA measures how much of the protein is reachable by solvent. It is computed by rolling a water-sized probe over the atomic surface and summing the exposed area (Å²). Per-residue SASA distinguishes core (buried, low SASA) from surface (exposed, high SASA) residues; total SASA is a whole-molecule size measure.